Protein AF-0000000069704972 (afdb_homodimer)

Nearest PDB structures (foldseek):
  3vpr-assembly2_C  TM=7.990E-01  e=4.113E-06  Thermus thermophilus HB8
  2gen-assembly1_A-2  TM=7.818E-01  e=4.758E-06  Pseudomonas aeruginosa PAO1
  5ztc-assembly1_B  TM=7.165E-01  e=1.256E-05  Listeria monocytogenes EGD-e
  2g3b-assembly1_A  TM=6.910E-01  e=1.526E-05  Rhodococcus jostii RHA1
  2nx4-assembly2_D  TM=7.252E-01  e=2.808E-04  Rhodococcus jostii RHA1

Organism: NCBI:txid1187080

Foldseek 3Di:
DDPVVVVVVVVVVVLVLLLVLQLVCCVVPNLVRDALCSSCVVSVHHSVVVCVPPVTSLRSLVVLLLVLLVVLVVQLVVLVPPPPLLVSLLSNLVSLLVSCQVRVSSNCSNPPDDVSLVVCCVDDVNDPVSVVVSLVSLLVSQVVVVVVPFPPPDDSVVVSCVSVVQSCVLRVCVSVPVLVPDPDDPSVCVSVVVSVVVSVVRVVD/DDPVVVVVVVVVVVLVLLLVLQLVCCVVPNLVPDALCSSCVVSVHHSVVVCVPPVGSLRSLVVLLLVLLVVLVVQLVVLVPPPPLLVSLLSNLVSLLVSCQVRVSSNCSNPPDDPVLVVLVPPPVSPPVSVVVSLVSLLVSQVVVVVVPFPPPDDSVVVSCVSVVQSCVLRVCVSVPVLVPDPDDPSVCVSVVVSVVVSVVRVVD

InterPro domains:
  IPR001647 DNA-binding HTH domain, TetR-type [PF00440] (18-64)
  IPR001647 DNA-binding HTH domain, TetR-type [PR00455] (18-31)
  IPR001647 DNA-binding HTH domain, TetR-type [PR00455] (39-62)
  IPR001647 DNA-binding HTH domain, TetR-type [PS50977] (12-72)
  IPR009057 Homedomain-like superfamily [SSF46689] (9-79)
  IPR025996 HTH-type transcriptional regulator MT1864/Rv1816-like, C-terminal domain [PF13305] (89-179)
  IPR036271 Tetracyclin repressor-like, C-terminal domain superfamily [SSF48498] (87-179)
  IPR050624 Nucleoid occlusion factor SlmA/HTH-type transcriptional regulator [PTHR43479] (8-176)

Secondary structure (DSSP, 8-state):
--HHHHHHHHHHHHHHHHHHHHHHHHHHH-STT--HHHHHHHTTS-HHHHHTT-SSHHHHHHHHHHHHHHHHHHHHHTTTT-SSHHHHHHHHHHHHHHHHHH-HHHHHHHHT--HHHHHHHHSTT---HHHHHHHHHHHHHHHHHHHTT-STT--HHHHHHHHHHHHHHHHHHHHTTSGGGS--TTGGGHHHHHHHHHHHHHHT-/--HHHHHHHHHHHHHHHHHHHHHHHHHHH-STT--HHHHHHHTTS-HHHHHTT-SSHHHHHHHHHHHHHHHHHHHHHTTTT-SSHHHHHHHHHHHHHHHHHH-HHHHHHHHT--HHHHHHHHSTT---HHHHHHHHHHHHHHHHHHHTT-STT--HHHHHHHHHHHHHHHHHHHHTTSGGGS--TT-TTHHHHHHHHHHHHHHT-

Solvent-accessible surface area (backbone atoms only — not comparable to full-atom values): 21893 Å² total; per-residue (Å²): 131,53,72,66,56,49,51,52,49,51,48,52,48,48,52,48,49,52,52,51,39,40,51,52,40,34,58,74,58,29,65,89,72,48,47,64,59,56,36,19,55,71,70,71,48,58,52,66,64,50,51,76,77,29,89,45,68,61,50,49,49,49,52,50,34,52,50,43,41,52,52,50,43,53,54,45,57,73,44,64,78,47,80,51,40,62,61,25,50,51,50,40,49,51,46,51,52,51,49,39,73,73,31,50,58,49,42,37,57,62,62,58,58,54,75,65,49,56,52,50,54,65,41,85,84,40,56,56,52,61,62,38,51,47,50,48,54,51,30,55,42,47,46,50,26,39,75,71,63,24,55,76,94,56,54,54,68,27,46,35,48,36,55,50,14,27,54,48,13,41,49,49,38,47,71,51,50,51,49,75,55,45,96,55,93,56,52,91,46,34,54,61,49,13,49,50,42,49,52,54,50,58,71,53,72,130,52,72,66,56,50,51,54,49,50,49,52,49,50,52,48,48,52,51,52,38,41,50,51,40,33,58,74,58,30,64,87,72,48,46,64,60,56,37,19,55,71,70,71,48,59,52,67,63,50,51,75,77,30,89,46,69,59,50,50,49,49,51,51,35,50,51,44,42,53,53,50,42,51,50,46,59,72,43,63,78,47,80,53,40,62,62,27,50,53,50,39,49,51,44,50,52,51,50,39,74,74,33,50,56,50,42,38,56,62,62,60,60,55,71,66,49,57,52,41,57,64,40,88,89,30,60,57,52,60,63,39,52,49,51,50,54,50,31,53,43,47,44,49,26,39,74,72,64,25,53,76,96,57,53,56,68,29,45,36,49,36,54,51,14,27,54,46,14,41,50,48,37,46,71,49,50,52,47,74,54,45,96,55,92,54,52,91,47,34,53,61,48,13,49,50,41,49,52,53,52,58,71,55,72

Structure (mmCIF, N/CA/C/O backbone):
data_AF-0000000069704972-model_v1
#
loop_
_entity.id
_entity.type
_entity.pdbx_description
1 polymer 'TetR family transcriptional regulator'
#
loop_
_atom_site.group_PDB
_atom_site.id
_atom_site.type_symbol
_atom_site.label_atom_id
_atom_site.label_alt_id
_atom_site.label_comp_id
_atom_site.label_asym_id
_atom_site.label_entity_id
_atom_site.label_seq_id
_atom_site.pdbx_PDB_ins_code
_atom_site.Cartn_x
_atom_site.Cartn_y
_atom_site.Cartn_z
_atom_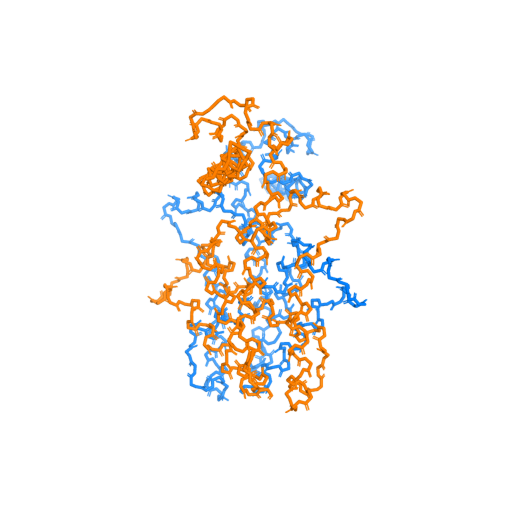site.occupancy
_atom_site.B_iso_or_equiv
_atom_site.auth_seq_id
_atom_site.auth_comp_id
_atom_site.auth_asym_id
_atom_site.auth_atom_id
_atom_site.pdbx_PDB_model_num
ATOM 1 N N . MET A 1 1 ? 41.469 8.867 22.156 1 62.72 1 MET A N 1
ATOM 2 C CA . MET A 1 1 ? 40.531 9.516 21.25 1 62.72 1 MET A CA 1
ATOM 3 C C . MET A 1 1 ? 40.719 11.031 21.266 1 62.72 1 MET A C 1
ATOM 5 O O . MET A 1 1 ? 40.688 11.648 22.328 1 62.72 1 MET A O 1
ATOM 9 N N . GLY A 1 2 ? 41.188 11.492 20.219 1 74.69 2 GLY A N 1
ATOM 10 C CA . GLY A 1 2 ? 41.5 12.914 20.234 1 74.69 2 GLY A CA 1
ATOM 11 C C . GLY A 1 2 ? 40.25 13.789 20.25 1 74.69 2 GLY A C 1
ATOM 12 O O . GLY A 1 2 ? 39.125 13.305 20.078 1 74.69 2 GLY A O 1
ATOM 13 N N . VAL A 1 3 ? 40.375 15.016 20.719 1 81.56 3 VAL A N 1
ATOM 14 C CA . VAL A 1 3 ? 39.312 16.016 20.844 1 81.56 3 VAL A CA 1
ATOM 15 C C . VAL A 1 3 ? 38.5 16.062 19.562 1 81.56 3 VAL A C 1
ATOM 17 O O . VAL A 1 3 ? 37.25 16.125 19.625 1 81.56 3 VAL A O 1
ATOM 20 N N . ALA A 1 4 ? 39.156 15.93 18.453 1 86.44 4 ALA A N 1
ATOM 21 C CA . ALA A 1 4 ? 38.469 15.969 17.156 1 86.44 4 ALA A CA 1
ATOM 22 C C . ALA A 1 4 ? 37.562 14.766 16.969 1 86.44 4 ALA A C 1
ATOM 24 O O . ALA A 1 4 ? 36.406 14.914 16.5 1 86.44 4 ALA A O 1
ATOM 25 N N . GLU A 1 5 ? 38 13.734 17.281 1 84.69 5 GLU A N 1
ATOM 26 C CA . GLU A 1 5 ? 37.25 12.5 17.203 1 84.69 5 GLU A CA 1
ATOM 27 C C . GLU A 1 5 ? 36.031 12.531 18.141 1 84.69 5 GLU A C 1
ATOM 29 O O . GLU A 1 5 ? 34.969 12.055 17.797 1 84.69 5 GLU A O 1
ATOM 34 N N . ARG A 1 6 ? 36.281 13.055 19.266 1 82.75 6 ARG A N 1
ATOM 35 C CA . ARG A 1 6 ? 35.219 13.172 20.234 1 82.75 6 ARG A CA 1
ATOM 36 C C . ARG A 1 6 ? 34.094 14.07 19.719 1 82.75 6 ARG A C 1
ATOM 38 O O . ARG A 1 6 ? 32.906 13.758 19.859 1 82.75 6 ARG A O 1
ATOM 45 N N . LYS A 1 7 ? 34.469 15.211 19.125 1 84.12 7 LYS A N 1
ATOM 46 C CA . LYS A 1 7 ? 33.5 16.156 18.594 1 84.12 7 LYS A CA 1
ATOM 47 C C . LYS A 1 7 ? 32.688 15.516 17.469 1 84.12 7 LYS A C 1
ATOM 49 O O . LYS A 1 7 ? 31.469 15.734 17.359 1 84.12 7 LYS A O 1
ATOM 54 N N . ILE A 1 8 ? 33.344 14.82 16.641 1 82.62 8 ILE A N 1
ATOM 55 C CA . ILE A 1 8 ? 32.688 14.125 15.547 1 82.62 8 ILE A CA 1
ATOM 56 C C . ILE A 1 8 ? 31.719 13.102 16.109 1 82.62 8 ILE A C 1
ATOM 58 O O . ILE A 1 8 ? 30.578 12.984 15.617 1 82.62 8 ILE A O 1
ATOM 62 N N . ARG A 1 9 ? 32.094 12.453 17.094 1 82.25 9 ARG A N 1
ATOM 63 C CA . ARG A 1 9 ? 31.25 11.438 17.734 1 82.25 9 ARG A CA 1
ATOM 64 C C . ARG A 1 9 ? 30.016 12.07 18.375 1 82.25 9 ARG A C 1
ATOM 66 O O . ARG A 1 9 ? 28.922 11.516 18.281 1 82.25 9 ARG A O 1
ATOM 73 N N . GLU A 1 10 ? 30.312 13.164 18.969 1 83.06 10 GLU A N 1
ATOM 74 C CA . GLU A 1 10 ? 29.219 13.875 19.594 1 83.06 10 GLU A CA 1
ATOM 75 C C . GLU A 1 10 ? 28.203 14.375 18.562 1 83.06 10 GLU A C 1
ATOM 77 O O . GLU A 1 10 ? 27 14.328 18.797 1 83.06 10 GLU A O 1
ATOM 82 N N . LYS A 1 11 ? 28.75 14.82 17.5 1 85.75 11 LYS A N 1
ATOM 83 C CA . LYS A 1 11 ? 27.891 15.297 16.422 1 85.75 11 LYS A CA 1
ATOM 84 C C . LYS A 1 11 ? 27.047 14.172 15.859 1 85.75 11 LYS A C 1
ATOM 86 O O . LYS A 1 11 ? 25.844 14.344 15.633 1 85.75 11 LYS A O 1
ATOM 91 N N . GLU A 1 12 ? 27.656 13.094 15.688 1 88.25 12 GLU A N 1
ATOM 92 C CA . GLU A 1 12 ? 26.938 11.938 15.164 1 88.25 12 GLU A CA 1
ATOM 93 C C . GLU A 1 12 ? 25.891 11.43 16.156 1 88.25 12 GLU A C 1
ATOM 95 O O . GLU A 1 12 ? 24.812 10.992 15.766 1 88.25 12 GLU A O 1
ATOM 100 N N . GLN A 1 13 ? 26.25 11.531 17.312 1 90.44 13 GLN A N 1
ATOM 101 C CA . GLN A 1 13 ? 25.328 11.094 18.359 1 90.44 13 GLN A CA 1
ATOM 102 C C . GLN A 1 13 ? 24.094 11.984 18.391 1 90.44 13 GLN A C 1
ATOM 104 O O . GLN A 1 13 ? 22.969 11.484 18.516 1 90.44 13 GLN A O 1
ATOM 109 N N . LEU A 1 14 ? 24.344 13.305 18.281 1 92.81 14 LEU A N 1
ATOM 110 C CA . LEU A 1 14 ? 23.219 14.234 18.312 1 92.81 14 LEU A CA 1
ATOM 111 C C . LEU A 1 14 ? 22.344 14.078 17.078 1 92.81 14 LEU A C 1
ATOM 113 O O . LEU A 1 14 ? 21.109 14.141 17.156 1 92.81 14 LEU A O 1
ATOM 117 N N . ARG A 1 15 ? 22.953 13.93 16 1 94.56 15 ARG A N 1
ATOM 118 C CA . ARG A 1 15 ? 22.203 13.664 14.773 1 94.56 15 ARG A CA 1
ATOM 119 C C . ARG A 1 15 ? 21.312 12.445 14.93 1 94.56 15 ARG A C 1
ATOM 121 O O . ARG A 1 15 ? 20.141 12.469 14.531 1 94.56 15 ARG A O 1
ATOM 128 N N . GLY A 1 16 ? 21.859 11.406 15.5 1 95.25 16 GLY A N 1
ATOM 129 C CA . GLY A 1 16 ? 21.094 10.195 15.758 1 95.25 16 GLY A CA 1
ATOM 130 C C . GLY A 1 16 ? 19.938 10.422 16.719 1 95.25 16 GLY A C 1
ATOM 131 O O . GLY A 1 16 ? 18.859 9.852 16.531 1 95.25 16 GLY A O 1
ATOM 132 N N . LEU A 1 17 ? 20.203 11.203 17.688 1 95.19 17 LEU A N 1
ATOM 133 C CA . LEU A 1 17 ? 19.172 11.539 18.656 1 95.19 17 LEU A CA 1
ATOM 134 C C . LEU A 1 17 ? 18.016 12.258 17.984 1 95.19 17 LEU A C 1
ATOM 136 O O . LEU A 1 17 ? 16.844 11.984 18.281 1 95.19 17 LEU A O 1
ATOM 140 N N . ILE A 1 18 ? 18.359 13.18 17.156 1 96.56 18 ILE A N 1
ATOM 141 C CA . ILE A 1 18 ? 17.344 13.945 16.422 1 96.56 18 ILE A CA 1
ATOM 142 C C . ILE A 1 18 ? 16.516 13.008 15.555 1 96.56 18 ILE A C 1
ATOM 144 O O . ILE A 1 18 ? 15.281 13.039 15.602 1 96.56 18 ILE A O 1
ATOM 148 N N . LEU A 1 19 ? 17.172 12.172 14.852 1 96.12 19 LEU A N 1
ATOM 149 C CA . LEU A 1 19 ? 16.484 11.242 13.961 1 96.12 19 LEU A CA 1
ATOM 150 C C . LEU A 1 19 ? 15.648 10.25 14.758 1 96.12 19 LEU A C 1
ATOM 152 O O . LEU A 1 19 ? 14.539 9.898 14.344 1 96.12 19 LEU A O 1
ATOM 156 N N . GLY A 1 20 ? 16.188 9.773 15.844 1 95.94 20 GLY A N 1
ATOM 157 C CA . GLY A 1 20 ? 15.438 8.891 16.719 1 95.94 20 GLY A CA 1
ATOM 158 C C . GLY A 1 20 ? 14.172 9.531 17.25 1 95.94 20 GLY A C 1
ATOM 159 O O . GLY A 1 20 ? 13.102 8.906 17.25 1 95.94 20 GLY A O 1
ATOM 160 N N . ALA A 1 21 ? 14.273 10.719 17.656 1 96.12 21 ALA A N 1
ATOM 161 C CA . ALA A 1 21 ? 13.125 11.461 18.172 1 96.12 21 ALA A CA 1
ATOM 162 C C . ALA A 1 21 ? 12.094 11.703 17.078 1 96.12 21 ALA A C 1
ATOM 164 O O . ALA A 1 21 ? 10.891 11.57 17.312 1 96.12 21 ALA A O 1
ATOM 165 N N . ALA A 1 22 ? 12.602 12.125 15.938 1 95.25 22 ALA A N 1
ATOM 166 C CA . ALA A 1 22 ? 11.711 12.336 14.797 1 95.25 22 ALA A CA 1
ATOM 167 C C . ALA A 1 22 ? 10.922 11.07 14.477 1 95.25 22 ALA A C 1
ATOM 169 O O . ALA A 1 22 ? 9.703 11.117 14.297 1 95.25 22 ALA A O 1
ATOM 170 N N . ARG A 1 23 ? 11.578 9.961 14.414 1 92.94 23 ARG A N 1
ATOM 171 C CA . ARG A 1 23 ? 10.93 8.688 14.133 1 92.94 23 ARG A CA 1
ATOM 172 C C . ARG A 1 23 ? 9.812 8.406 15.133 1 92.94 23 ARG A C 1
ATOM 174 O O . ARG A 1 23 ? 8.719 7.984 14.75 1 92.94 23 ARG A O 1
ATOM 181 N N . ASN A 1 24 ? 10.141 8.625 16.344 1 91.94 24 ASN A N 1
ATOM 182 C CA . ASN A 1 24 ? 9.164 8.406 17.406 1 91.94 24 ASN A CA 1
ATOM 183 C C . ASN A 1 24 ? 7.949 9.312 17.25 1 91.94 24 ASN A C 1
ATOM 185 O O . ASN A 1 24 ? 6.812 8.859 17.391 1 91.94 24 ASN A O 1
ATOM 189 N N . LEU A 1 25 ? 8.203 10.484 16.984 1 93.19 25 LEU A N 1
ATOM 190 C CA . LEU A 1 25 ? 7.125 11.461 16.875 1 93.19 25 LEU A CA 1
ATOM 191 C C . LEU A 1 25 ? 6.309 11.227 15.602 1 93.19 25 LEU A C 1
ATOM 193 O O . LEU A 1 25 ? 5.09 11.414 15.602 1 93.19 25 LEU A O 1
ATOM 197 N N . PHE A 1 26 ? 7.039 10.844 14.547 1 87.31 26 PHE A N 1
ATOM 198 C CA . PHE A 1 26 ? 6.324 10.477 13.328 1 87.31 26 PHE A CA 1
ATOM 199 C C . PHE A 1 26 ? 5.387 9.305 13.594 1 87.31 26 PHE A C 1
ATOM 201 O O . PHE A 1 26 ? 4.281 9.25 13.047 1 87.31 26 PHE A O 1
ATOM 208 N N . PHE A 1 27 ? 5.844 8.453 14.383 1 82.94 27 PHE A N 1
ATOM 209 C CA . PHE A 1 27 ? 5.047 7.289 14.742 1 82.94 27 PHE A CA 1
ATOM 210 C C . PHE A 1 27 ? 3.826 7.699 15.562 1 82.94 27 PHE A C 1
ATOM 212 O O . PHE A 1 27 ? 2.709 7.27 15.273 1 82.94 27 PHE A O 1
ATOM 219 N N . LYS A 1 28 ? 3.99 8.578 16.438 1 82.62 28 LYS A N 1
ATOM 220 C CA . LYS A 1 28 ? 2.955 8.938 17.406 1 82.62 28 LYS A CA 1
ATOM 221 C C . LYS A 1 28 ? 1.953 9.914 16.797 1 82.62 28 LYS A C 1
ATOM 223 O O . LYS A 1 28 ? 0.745 9.781 17 1 82.62 28 LYS A O 1
ATOM 228 N N . HIS A 1 29 ? 2.488 10.867 16.016 1 82.88 29 HIS A N 1
ATOM 229 C CA . HIS A 1 29 ? 1.632 11.984 15.641 1 82.88 29 HIS A CA 1
ATOM 230 C C . HIS A 1 29 ? 1.493 12.086 14.125 1 82.88 29 HIS A C 1
ATOM 232 O O . HIS A 1 29 ? 0.618 12.789 13.625 1 82.88 29 HIS A O 1
ATOM 238 N N . GLY A 1 30 ? 2.291 11.305 13.453 1 82.94 30 GLY A N 1
ATOM 239 C CA . GLY A 1 30 ? 2.344 11.484 12.016 1 82.94 30 GLY A CA 1
ATOM 240 C C . GLY A 1 30 ? 3.303 12.57 11.586 1 82.94 30 GLY A C 1
ATOM 241 O O . GLY A 1 30 ? 3.604 13.484 12.359 1 82.94 30 GLY A O 1
ATOM 242 N N . PHE A 1 31 ? 3.725 12.586 10.383 1 84.31 31 PHE A N 1
ATOM 243 C CA . PHE A 1 31 ? 4.703 13.508 9.82 1 84.31 31 PHE A CA 1
ATOM 244 C C . PHE A 1 31 ? 4.16 14.938 9.82 1 84.31 31 PHE A C 1
ATOM 246 O O . PHE A 1 31 ? 4.855 15.867 10.227 1 84.31 31 PHE A O 1
ATOM 253 N N . GLU A 1 32 ? 2.975 15.102 9.367 1 78.75 32 GLU A N 1
ATOM 254 C CA . GLU A 1 32 ? 2.398 16.438 9.195 1 78.75 32 GLU A CA 1
ATOM 255 C C . GLU A 1 32 ? 2.23 17.141 10.531 1 78.75 32 GLU A C 1
ATOM 257 O O . GLU A 1 32 ? 2.428 18.359 10.633 1 78.75 32 GLU A O 1
ATOM 262 N N . LYS A 1 33 ? 1.999 16.422 11.547 1 84.88 33 LYS A N 1
ATOM 263 C CA . LYS A 1 33 ? 1.694 17 12.852 1 84.88 33 LYS A CA 1
ATOM 264 C C . LYS A 1 33 ? 2.955 17.156 13.695 1 84.88 33 LYS A C 1
ATOM 266 O O . LYS A 1 33 ? 2.9 17.656 14.82 1 84.88 33 LYS A O 1
ATOM 271 N N . THR A 1 34 ? 4 16.656 13.172 1 92 34 THR A N 1
ATOM 272 C CA . THR A 1 34 ? 5.27 16.781 13.883 1 92 34 THR A CA 1
ATOM 273 C C . THR A 1 34 ? 6.031 18.016 13.414 1 92 34 THR A C 1
ATOM 275 O O . THR A 1 34 ? 6.09 18.297 12.219 1 92 34 THR A O 1
ATOM 278 N N . SER A 1 35 ? 6.535 18.812 14.43 1 94.25 35 SER A N 1
ATOM 279 C CA . SER A 1 35 ? 7.289 20.016 14.109 1 94.25 35 SER A CA 1
ATOM 280 C C . SER A 1 35 ? 8.727 19.922 14.617 1 94.25 35 SER A C 1
ATOM 282 O O . SER A 1 35 ? 9.055 19.031 15.406 1 94.25 35 SER A O 1
ATOM 284 N N . ILE A 1 36 ? 9.523 20.844 14.109 1 95.69 36 ILE A N 1
ATOM 285 C CA . ILE A 1 36 ? 10.891 20.953 14.602 1 95.69 36 ILE A CA 1
ATOM 286 C C . ILE A 1 36 ? 10.875 21.219 16.109 1 95.69 36 ILE A C 1
ATOM 288 O O . ILE A 1 36 ? 11.703 20.672 16.844 1 95.69 36 ILE A O 1
ATOM 292 N N . ARG A 1 37 ? 9.953 22 16.547 1 96.44 37 ARG A N 1
ATOM 293 C CA . ARG A 1 37 ? 9.828 22.297 17.969 1 96.44 37 ARG A CA 1
ATOM 294 C C . ARG A 1 37 ? 9.516 21.031 18.781 1 96.44 37 ARG A C 1
ATOM 296 O O . ARG A 1 37 ? 10.086 20.828 19.844 1 96.44 37 ARG A O 1
ATOM 303 N N . ASN A 1 38 ? 8.609 20.203 18.281 1 96.69 38 ASN A N 1
ATOM 304 C CA . ASN A 1 38 ? 8.289 18.938 18.938 1 96.69 38 ASN A CA 1
ATOM 305 C C . ASN A 1 38 ? 9.531 18.047 19.109 1 96.69 38 ASN A C 1
ATOM 307 O O . ASN A 1 38 ? 9.742 17.469 20.172 1 96.69 38 ASN A O 1
ATOM 311 N N . ILE A 1 39 ? 10.273 17.984 18.031 1 97.31 39 ILE A N 1
ATOM 312 C CA . ILE A 1 39 ? 11.469 17.141 18.016 1 97.31 39 ILE A CA 1
ATOM 313 C C . ILE A 1 39 ? 12.492 17.672 19.016 1 97.31 39 ILE A C 1
ATOM 315 O O . ILE A 1 39 ? 13.062 16.906 19.797 1 97.31 39 ILE A O 1
ATOM 319 N N . ALA A 1 40 ? 12.68 18.938 19 1 9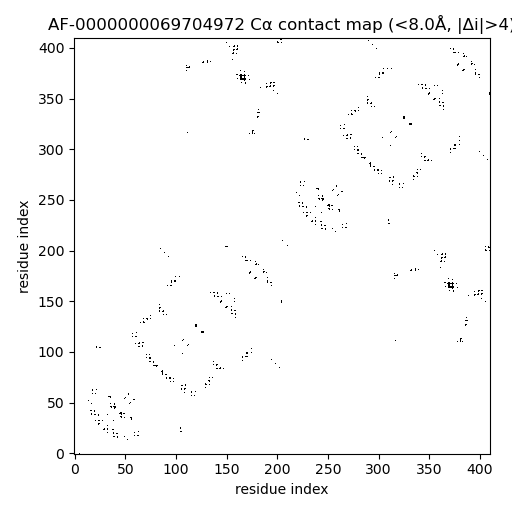7.25 40 ALA A N 1
ATOM 320 C CA . ALA A 1 40 ? 13.609 19.578 19.922 1 97.25 40 ALA A CA 1
ATOM 321 C C . ALA A 1 40 ? 13.211 19.312 21.375 1 97.25 40 ALA A C 1
ATOM 323 O O . ALA A 1 40 ? 14.055 18.969 22.203 1 97.25 40 ALA A O 1
ATOM 324 N N . GLU A 1 41 ? 11.977 19.438 21.625 1 97.06 41 GLU A N 1
ATOM 325 C CA . GLU A 1 41 ? 11.453 19.203 22.969 1 97.06 41 GLU A CA 1
ATOM 326 C C . GLU A 1 41 ? 11.703 17.766 23.422 1 97.06 41 GLU A C 1
ATOM 328 O O . GLU A 1 41 ? 12.062 17.516 24.562 1 97.06 41 GLU A O 1
ATOM 333 N N . GLN A 1 42 ? 11.539 16.891 22.562 1 95.75 42 GLN A N 1
ATOM 334 C CA . GLN A 1 42 ? 11.688 15.484 22.891 1 95.75 42 GLN A CA 1
ATOM 335 C C . GLN A 1 42 ? 13.125 15.156 23.281 1 95.75 42 GLN A C 1
ATOM 337 O O . GLN A 1 42 ? 13.367 14.289 24.125 1 95.75 42 GLN A O 1
ATOM 342 N N . ILE A 1 43 ? 14.055 15.781 22.656 1 96.25 43 ILE A N 1
ATOM 343 C CA . ILE A 1 43 ? 15.453 15.477 22.938 1 96.25 43 ILE A CA 1
ATOM 344 C C . ILE A 1 43 ? 16 16.484 23.953 1 96.25 43 ILE A C 1
ATOM 346 O O . ILE A 1 43 ? 17.203 16.484 24.234 1 96.25 43 ILE A O 1
ATOM 350 N N . GLU A 1 44 ? 15.148 17.391 24.406 1 96.69 44 GLU A N 1
ATOM 351 C CA . GLU A 1 44 ? 15.469 18.359 25.453 1 96.69 44 GLU A CA 1
ATOM 352 C C . GLU A 1 44 ? 16.562 19.312 24.984 1 96.69 44 GLU A C 1
ATOM 354 O O . GLU A 1 44 ? 17.516 19.562 25.719 1 96.69 44 GLU A O 1
ATOM 359 N N . TYR A 1 45 ? 16.469 19.766 23.828 1 95.31 45 TYR A N 1
ATOM 360 C CA . TYR A 1 45 ? 17.328 20.797 23.25 1 95.31 45 TYR A CA 1
ATOM 361 C C . TYR A 1 45 ? 16.484 21.938 22.688 1 95.31 45 TYR A C 1
ATOM 363 O O . TYR A 1 45 ? 15.258 21.828 22.594 1 95.31 45 TYR A O 1
ATOM 371 N N . SER A 1 46 ? 17.172 23.062 22.344 1 93.94 46 SER A N 1
ATOM 372 C CA . SER A 1 46 ? 16.5 24.156 21.656 1 93.94 46 SER A CA 1
ATOM 373 C C . SER A 1 46 ? 16.281 23.812 20.188 1 93.94 46 SER A C 1
ATOM 375 O O . SER A 1 46 ? 17.016 23.016 19.594 1 93.94 46 SER A O 1
ATOM 377 N N . PRO A 1 47 ? 15.227 24.453 19.547 1 94.62 47 PRO A N 1
ATOM 378 C CA . PRO A 1 47 ? 15.016 24.219 18.109 1 94.62 47 PRO A CA 1
ATOM 379 C C . PRO A 1 47 ? 16.234 24.594 17.266 1 94.62 47 PRO A C 1
ATOM 381 O O . PRO A 1 47 ? 16.484 23.984 16.234 1 94.62 47 PRO A O 1
ATOM 384 N N . GLY A 1 48 ? 16.953 25.531 17.734 1 94.31 48 GLY A N 1
ATOM 385 C CA . GLY A 1 48 ? 18.125 26 17.016 1 94.31 48 GLY A CA 1
ATOM 386 C C . GLY A 1 48 ? 19.156 24.922 16.766 1 94.31 48 GLY A C 1
ATOM 387 O O . GLY A 1 48 ? 19.781 24.891 15.703 1 94.31 48 GLY A O 1
ATOM 388 N N . ILE A 1 49 ? 19.328 24.062 17.672 1 93.94 49 ILE A N 1
ATOM 389 C CA . ILE A 1 49 ? 20.312 23 17.562 1 93.94 49 ILE A CA 1
ATOM 390 C C . ILE A 1 49 ? 19.938 22.062 16.406 1 93.94 49 ILE A C 1
ATOM 392 O O . ILE A 1 49 ? 20.812 21.516 15.734 1 93.94 49 ILE A O 1
ATOM 396 N N . ILE A 1 50 ? 18.625 21.844 16.141 1 95.69 50 ILE A N 1
ATOM 397 C CA . ILE A 1 50 ? 18.172 20.969 15.078 1 95.69 50 ILE A CA 1
ATOM 398 C C . ILE A 1 50 ? 18.578 21.547 13.727 1 95.69 50 ILE A C 1
ATOM 400 O O . ILE A 1 50 ? 18.984 20.812 12.82 1 95.69 50 ILE A O 1
ATOM 404 N N . TYR A 1 51 ? 18.594 22.828 13.656 1 94.62 51 TYR A N 1
ATOM 405 C CA . TYR A 1 51 ? 18.859 23.516 12.398 1 94.62 51 TYR A CA 1
ATOM 406 C C . TYR A 1 51 ? 20.344 23.453 12.055 1 94.62 51 TYR A C 1
ATOM 408 O O . TYR A 1 51 ? 20.734 23.719 10.914 1 94.62 51 TYR A O 1
ATOM 416 N N . HIS A 1 52 ? 21.109 23.172 13.023 1 93.44 52 HIS A N 1
ATOM 417 C CA . HIS A 1 52 ? 22.531 22.953 12.766 1 93.44 52 HIS A CA 1
ATOM 418 C C . HIS A 1 52 ? 22.75 21.672 11.977 1 93.44 52 HIS A C 1
ATOM 420 O O . HIS A 1 52 ? 23.766 21.516 11.289 1 93.44 52 HIS A O 1
ATOM 426 N N . TYR A 1 53 ? 21.781 20.844 12.062 1 94.5 53 TYR A N 1
ATOM 427 C CA . TYR A 1 53 ? 21.938 19.531 11.453 1 94.5 53 TYR A CA 1
ATOM 428 C C . TYR A 1 53 ? 21 19.375 10.25 1 94.5 53 TYR A C 1
ATOM 430 O O . TYR A 1 53 ? 21.344 18.703 9.273 1 94.5 53 TYR A O 1
ATOM 438 N N . PHE A 1 54 ? 19.828 19.906 10.344 1 94.62 54 PHE A N 1
ATOM 439 C CA . PHE A 1 54 ? 18.812 19.781 9.312 1 94.62 54 PHE A CA 1
ATOM 440 C C . PHE A 1 54 ? 18.156 21.125 9.023 1 94.62 54 PHE A C 1
ATOM 442 O O . PHE A 1 54 ? 17.719 21.828 9.938 1 94.62 54 PHE A O 1
ATOM 449 N N . LYS A 1 55 ? 17.984 21.391 7.766 1 91.88 55 LYS A N 1
ATOM 450 C CA . LYS A 1 55 ? 17.453 22.688 7.348 1 91.88 55 LYS A CA 1
ATOM 451 C C . LYS A 1 55 ? 15.969 22.797 7.711 1 91.88 55 LYS A C 1
ATOM 453 O O . LYS A 1 55 ? 15.492 23.891 8.016 1 91.88 55 LYS A O 1
ATOM 458 N N . ASP A 1 56 ? 15.289 21.703 7.598 1 90.38 56 ASP A N 1
ATOM 459 C CA . ASP A 1 56 ? 13.859 21.656 7.875 1 90.38 56 ASP A CA 1
ATOM 460 C C . ASP A 1 56 ? 13.391 20.234 8.125 1 90.38 56 ASP A C 1
ATOM 462 O O . ASP A 1 56 ? 14.203 19.297 8.164 1 90.38 56 ASP A O 1
ATOM 466 N N . LYS A 1 57 ? 12.18 20.078 8.336 1 89.88 57 LYS A N 1
ATOM 467 C CA . LYS A 1 57 ? 11.57 18.781 8.609 1 89.88 57 LYS A CA 1
ATOM 468 C C . LYS A 1 57 ? 11.719 17.844 7.426 1 89.88 57 LYS A C 1
ATOM 470 O O . LYS A 1 57 ? 11.898 16.625 7.605 1 89.88 57 LYS A O 1
ATOM 475 N N . ASN A 1 58 ? 11.703 18.359 6.238 1 88.56 58 ASN A N 1
ATOM 476 C CA . ASN A 1 58 ? 11.836 17.531 5.043 1 88.56 58 ASN A CA 1
ATOM 477 C C . ASN A 1 58 ? 13.211 16.891 4.957 1 88.56 58 ASN A C 1
ATOM 479 O O . ASN A 1 58 ? 13.352 15.773 4.453 1 88.56 58 ASN A O 1
ATOM 483 N N . GLU A 1 59 ? 14.148 17.578 5.359 1 90.31 59 GLU A N 1
ATOM 484 C CA . GLU A 1 59 ? 15.492 17 5.371 1 90.31 59 GLU A CA 1
ATOM 485 C C . GLU A 1 59 ? 15.586 15.844 6.371 1 90.31 59 GLU A C 1
ATOM 487 O O . GLU A 1 59 ? 16.312 14.875 6.141 1 90.31 59 GLU A O 1
ATOM 492 N N . ILE A 1 60 ? 14.945 16.016 7.5 1 91.88 60 ILE A N 1
ATOM 493 C CA . ILE A 1 60 ? 14.891 14.938 8.477 1 91.88 60 ILE A CA 1
ATOM 494 C C . ILE A 1 60 ? 14.195 13.727 7.867 1 91.88 60 ILE A C 1
ATOM 496 O O . ILE A 1 60 ? 14.68 12.594 8 1 91.88 60 ILE A O 1
ATOM 500 N N . PHE A 1 61 ? 13.094 13.969 7.156 1 89.75 61 PHE A N 1
ATOM 501 C CA . PHE A 1 61 ? 12.383 12.914 6.441 1 89.75 61 PHE A CA 1
ATOM 502 C C . PHE A 1 61 ? 13.312 12.203 5.465 1 89.75 61 PHE A C 1
ATOM 504 O O . PHE A 1 61 ? 13.359 10.969 5.434 1 89.75 61 PHE A O 1
ATOM 511 N N . HIS A 1 62 ? 13.969 12.977 4.758 1 89 62 HIS A N 1
ATOM 512 C CA . HIS A 1 62 ? 14.859 12.422 3.746 1 89 62 HIS A CA 1
ATOM 513 C C . HIS A 1 62 ? 15.945 11.562 4.379 1 89 62 HIS A C 1
ATOM 515 O O . HIS A 1 62 ? 16.312 10.516 3.832 1 89 62 HIS A O 1
ATOM 521 N N . ALA A 1 63 ? 16.469 12.031 5.43 1 91.19 63 ALA A N 1
ATOM 522 C CA . ALA A 1 63 ? 17.516 11.281 6.121 1 91.19 63 ALA A CA 1
ATOM 523 C C . ALA A 1 63 ? 16.984 9.938 6.609 1 91.19 63 ALA A C 1
ATOM 525 O O . ALA A 1 63 ? 17.641 8.906 6.445 1 91.19 63 ALA A O 1
ATOM 526 N N . LEU A 1 64 ? 15.82 9.945 7.23 1 93.19 64 LEU A N 1
ATOM 527 C CA . LEU A 1 64 ? 15.195 8.719 7.707 1 93.19 64 LEU A CA 1
ATOM 528 C C . LEU A 1 64 ? 14.859 7.789 6.547 1 93.19 64 LEU A C 1
ATOM 530 O O . LEU A 1 64 ? 15.039 6.57 6.645 1 93.19 64 LEU A O 1
ATOM 534 N N . HIS A 1 65 ? 14.367 8.344 5.504 1 91.75 65 HIS A N 1
ATOM 535 C CA . HIS A 1 65 ? 14.078 7.617 4.273 1 91.75 65 HIS A CA 1
ATOM 536 C C . HIS A 1 65 ? 15.32 6.914 3.74 1 91.75 65 HIS A C 1
ATOM 538 O O . HIS A 1 65 ? 15.273 5.727 3.418 1 91.75 65 HIS A O 1
ATOM 544 N N . GLN A 1 66 ? 16.391 7.617 3.637 1 91.31 66 GLN A N 1
ATOM 545 C CA . GLN A 1 66 ? 17.641 7.059 3.156 1 91.31 66 GLN A CA 1
ATOM 546 C C . GLN A 1 66 ? 18.141 5.945 4.074 1 91.31 66 GLN A C 1
ATOM 548 O O . GLN A 1 66 ? 18.625 4.914 3.605 1 91.31 66 GLN A O 1
ATOM 553 N N . GLU A 1 67 ? 18.062 6.191 5.324 1 92.75 67 GLU A N 1
ATOM 554 C CA . GLU A 1 67 ? 18.453 5.168 6.289 1 92.75 67 GLU A CA 1
ATOM 555 C C . GLU A 1 67 ? 17.625 3.9 6.113 1 92.75 67 GLU A C 1
ATOM 557 O O . GLU A 1 67 ? 18.156 2.789 6.211 1 92.75 67 GLU A O 1
ATOM 562 N N . GLY A 1 68 ? 16.344 4.051 5.922 1 95.44 68 GLY A N 1
ATOM 563 C CA . GLY A 1 68 ? 15.477 2.916 5.672 1 95.44 68 GLY A CA 1
ATOM 564 C C . GLY A 1 68 ? 15.914 2.078 4.484 1 95.44 68 GLY A C 1
ATOM 565 O O . GLY A 1 68 ? 16.047 0.857 4.598 1 95.44 68 GLY A O 1
ATOM 566 N N . PHE A 1 69 ? 16.234 2.715 3.412 1 95.69 69 PHE A N 1
ATOM 567 C CA . PHE A 1 69 ? 16.625 1.99 2.207 1 95.69 69 PHE A CA 1
ATOM 568 C C . PHE A 1 69 ? 18 1.361 2.373 1 95.69 69 PHE A C 1
ATOM 570 O O . PHE A 1 69 ? 18.266 0.281 1.84 1 95.69 69 PHE A O 1
ATOM 577 N N . GLN A 1 70 ? 18.875 2.102 3.059 1 96.19 70 GLN A N 1
ATOM 578 C CA . GLN A 1 70 ? 20.188 1.514 3.324 1 96.19 70 GLN A CA 1
ATOM 579 C C . GLN A 1 70 ? 20.047 0.234 4.145 1 96.19 70 GLN A C 1
ATOM 581 O O . GLN A 1 70 ? 20.734 -0.76 3.865 1 96.19 70 GLN A O 1
ATOM 586 N N . ASN A 1 71 ? 19.266 0.282 5.156 1 97.44 71 ASN A N 1
ATOM 587 C CA . ASN A 1 71 ? 19.016 -0.902 5.973 1 97.44 71 ASN A CA 1
ATOM 588 C C . ASN A 1 71 ? 18.391 -2.029 5.152 1 97.44 71 ASN A C 1
ATOM 590 O O . ASN A 1 71 ? 18.797 -3.188 5.273 1 97.44 71 ASN A O 1
ATOM 594 N N . LEU A 1 72 ? 17.438 -1.75 4.332 1 98.19 72 LEU A N 1
ATOM 595 C CA . LEU A 1 72 ? 16.797 -2.748 3.479 1 98.19 72 LEU A CA 1
ATOM 596 C C . LEU A 1 72 ? 17.812 -3.354 2.51 1 98.19 72 LEU A C 1
ATOM 598 O O . LEU A 1 72 ? 17.844 -4.574 2.328 1 98.19 72 LEU A O 1
ATOM 602 N N . LYS A 1 73 ? 18.609 -2.482 1.93 1 97.88 73 LYS A N 1
ATOM 603 C CA . LYS A 1 73 ? 19.656 -2.953 1.026 1 97.88 73 LYS A CA 1
ATOM 604 C C . LYS A 1 73 ? 20.578 -3.951 1.724 1 97.88 73 LYS A C 1
ATOM 606 O O . LYS A 1 73 ? 20.906 -4.992 1.157 1 97.88 73 LYS A O 1
ATOM 611 N N . HIS A 1 74 ? 20.938 -3.629 2.926 1 97.94 74 HIS A N 1
ATOM 612 C CA . HIS A 1 74 ? 21.812 -4.516 3.693 1 97.94 74 HIS A CA 1
ATOM 613 C C . HIS A 1 74 ? 21.141 -5.867 3.932 1 97.94 74 HIS A C 1
ATOM 615 O O . HIS A 1 74 ? 21.797 -6.906 3.879 1 97.94 74 HIS A O 1
ATOM 621 N N . LYS A 1 75 ? 19.875 -5.859 4.238 1 98.19 75 LYS A N 1
ATOM 622 C CA . LYS A 1 75 ? 19.125 -7.102 4.43 1 98.19 75 LYS A CA 1
ATOM 623 C C . LYS A 1 75 ? 19.125 -7.938 3.152 1 98.19 75 LYS A C 1
ATOM 625 O O . LYS A 1 75 ? 19.25 -9.164 3.203 1 98.19 75 LYS A O 1
ATOM 630 N N . MET A 1 76 ? 18.953 -7.293 2.008 1 98.06 76 MET A N 1
ATOM 631 C CA . MET A 1 76 ? 18.984 -7.996 0.73 1 98.06 76 MET A CA 1
ATOM 632 C C . MET A 1 76 ? 20.359 -8.586 0.454 1 98.06 76 MET A C 1
ATOM 634 O O . MET A 1 76 ? 20.469 -9.727 0.005 1 98.06 76 MET A O 1
ATOM 638 N N . GLU A 1 77 ? 21.359 -7.816 0.725 1 98.06 77 GLU A N 1
ATOM 639 C CA . GLU A 1 77 ? 22.734 -8.227 0.466 1 98.06 77 GLU A CA 1
ATOM 640 C C . GLU A 1 77 ? 23.109 -9.438 1.314 1 98.06 77 GLU A C 1
ATOM 642 O O . GLU A 1 77 ? 23.922 -10.266 0.895 1 98.06 77 GLU A O 1
ATOM 647 N N . SER A 1 78 ? 22.516 -9.578 2.445 1 98.31 78 SER A N 1
ATOM 648 C CA . SER A 1 78 ? 22.891 -10.602 3.412 1 98.31 78 SER A CA 1
ATOM 649 C C . SER A 1 78 ? 22.531 -11.992 2.9 1 98.31 78 SER A C 1
ATOM 651 O O . SER A 1 78 ? 23.016 -13 3.432 1 98.31 78 SER A O 1
ATOM 653 N N . VAL A 1 79 ? 21.703 -12.148 1.896 1 98.56 79 VAL A N 1
ATOM 654 C CA . VAL A 1 79 ? 21.281 -13.461 1.437 1 98.56 79 VAL A CA 1
ATOM 655 C C . VAL A 1 79 ? 21.781 -13.695 0.012 1 98.56 79 VAL A C 1
ATOM 657 O O . VAL A 1 79 ? 21.375 -14.664 -0.642 1 98.56 79 VAL A O 1
ATOM 660 N N . MET A 1 80 ? 22.625 -12.836 -0.503 1 97.38 80 MET A N 1
ATOM 661 C CA . MET A 1 80 ? 23.078 -12.883 -1.894 1 97.38 80 MET A CA 1
ATOM 662 C C . MET A 1 80 ? 23.953 -14.102 -2.145 1 97.38 80 MET A C 1
ATOM 664 O O . MET A 1 80 ? 24.156 -14.5 -3.293 1 97.38 80 MET A O 1
ATOM 668 N N . ASN A 1 81 ? 24.453 -14.664 -1.12 1 97.5 81 ASN A N 1
ATOM 669 C CA . ASN A 1 81 ? 25.375 -15.789 -1.263 1 97.5 81 ASN A CA 1
ATOM 670 C C . ASN A 1 81 ? 24.625 -17.109 -1.45 1 97.5 81 ASN A C 1
ATOM 672 O O . ASN A 1 81 ? 25.234 -18.125 -1.77 1 97.5 81 ASN A O 1
ATOM 676 N N . ILE A 1 82 ? 23.359 -17.172 -1.254 1 98.5 82 ILE A N 1
ATOM 677 C CA . ILE A 1 82 ? 22.562 -18.375 -1.509 1 98.5 82 ILE A CA 1
ATOM 678 C C . ILE A 1 82 ? 22.625 -18.734 -2.992 1 98.5 82 ILE A C 1
ATOM 680 O O . ILE A 1 82 ? 22.281 -17.906 -3.85 1 98.5 82 ILE A O 1
ATOM 684 N N . ALA A 1 83 ? 22.984 -19.875 -3.33 1 98.19 83 ALA A N 1
ATOM 685 C CA . ALA A 1 83 ? 23.281 -20.266 -4.703 1 98.19 83 ALA A CA 1
ATOM 686 C C . ALA A 1 83 ? 22 -20.469 -5.512 1 98.19 83 ALA A C 1
ATOM 688 O O . ALA A 1 83 ? 21.922 -20.047 -6.668 1 98.19 83 ALA A O 1
ATOM 689 N N . ASP A 1 84 ? 21.016 -21.156 -4.895 1 98.31 84 ASP A N 1
ATOM 690 C CA . ASP A 1 84 ? 19.75 -21.406 -5.578 1 98.31 84 ASP A CA 1
ATOM 691 C C . ASP A 1 84 ? 18.969 -20.109 -5.746 1 98.31 84 ASP A C 1
ATOM 693 O O . ASP A 1 84 ? 18.547 -19.484 -4.762 1 98.31 84 ASP A O 1
ATOM 697 N N . PRO A 1 85 ? 18.734 -19.672 -6.969 1 98.31 85 PRO A N 1
ATOM 698 C CA . PRO A 1 85 ? 18.109 -18.359 -7.172 1 98.31 85 PRO A CA 1
ATOM 699 C C . PRO A 1 85 ? 16.703 -18.281 -6.574 1 98.31 85 PRO A C 1
ATOM 701 O O . PRO A 1 85 ? 16.297 -17.219 -6.094 1 98.31 85 PRO A O 1
ATOM 704 N N . MET A 1 86 ? 15.969 -19.359 -6.637 1 98.62 86 MET A N 1
ATOM 705 C CA . MET A 1 86 ? 14.633 -19.344 -6.047 1 98.62 86 MET A CA 1
ATOM 706 C C . MET A 1 86 ? 14.711 -19.312 -4.523 1 98.62 86 MET A C 1
ATOM 708 O O . MET A 1 86 ? 13.938 -18.609 -3.875 1 98.62 86 MET A O 1
ATOM 712 N N . GLY A 1 87 ? 15.578 -20.125 -3.963 1 98.62 87 GLY A N 1
ATOM 713 C CA . GLY A 1 87 ? 15.828 -20.031 -2.533 1 98.62 87 GLY A CA 1
ATOM 714 C C . GLY A 1 87 ? 16.25 -18.641 -2.088 1 98.62 87 GLY A C 1
ATOM 715 O O . GLY A 1 87 ? 15.789 -18.141 -1.057 1 98.62 87 GLY A O 1
ATOM 716 N N . ARG A 1 88 ? 17.156 -18 -2.891 1 98.75 88 ARG A N 1
ATOM 717 C CA . ARG A 1 88 ? 17.594 -16.641 -2.629 1 98.75 88 ARG A CA 1
ATOM 718 C C . ARG A 1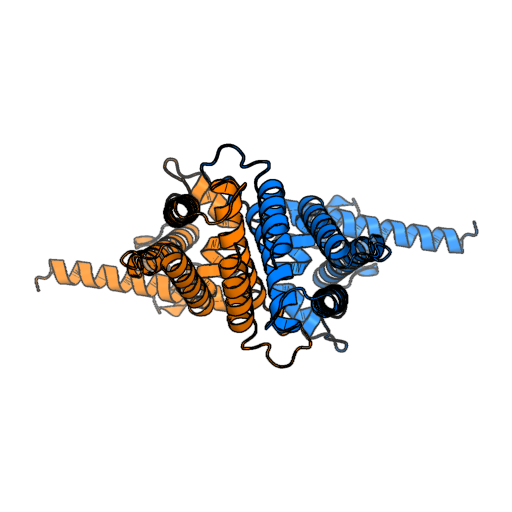 88 ? 16.438 -15.656 -2.701 1 98.75 88 ARG A C 1
ATOM 720 O O . ARG A 1 88 ? 16.312 -14.773 -1.855 1 98.75 88 ARG A O 1
ATOM 727 N N . LEU A 1 89 ? 15.57 -15.82 -3.682 1 98.81 89 LEU A N 1
ATOM 728 C CA . LEU A 1 89 ? 14.398 -14.977 -3.854 1 98.81 89 LEU A CA 1
ATOM 729 C C . LEU A 1 89 ? 13.5 -15.039 -2.621 1 98.81 89 LEU A C 1
ATOM 731 O O . LEU A 1 89 ? 13.062 -14 -2.113 1 98.81 89 LEU A O 1
ATOM 735 N N . LYS A 1 90 ? 13.227 -16.234 -2.152 1 98.81 90 LYS A N 1
ATOM 736 C CA . LYS A 1 90 ? 12.375 -16.422 -0.984 1 98.81 90 LYS A CA 1
ATOM 737 C C . LYS A 1 90 ? 13.023 -15.836 0.271 1 98.81 90 LYS A C 1
ATOM 739 O O . LYS A 1 90 ? 12.344 -15.258 1.119 1 98.81 90 LYS A O 1
ATOM 744 N N . ALA A 1 91 ? 14.32 -15.969 0.395 1 98.81 91 ALA A N 1
ATOM 745 C CA . ALA A 1 91 ? 15.039 -15.375 1.521 1 98.81 91 ALA A CA 1
ATOM 746 C C . ALA A 1 91 ? 14.984 -13.852 1.475 1 98.81 91 ALA A C 1
ATOM 748 O O . ALA A 1 91 ? 14.812 -13.203 2.508 1 98.81 91 ALA A O 1
ATOM 749 N N . MET A 1 92 ? 15.188 -13.25 0.286 1 98.81 92 MET A N 1
ATOM 750 C CA . MET A 1 92 ? 15.008 -11.812 0.1 1 98.81 92 MET A CA 1
ATOM 751 C C . MET A 1 92 ? 13.625 -11.375 0.552 1 98.81 92 MET A C 1
ATOM 753 O O . MET A 1 92 ? 13.477 -10.359 1.235 1 98.81 92 MET A O 1
ATOM 757 N N . GLY A 1 93 ? 12.633 -12.133 0.119 1 98.88 93 GLY A N 1
ATOM 758 C CA . GLY A 1 93 ? 11.266 -11.828 0.503 1 98.88 93 GLY A CA 1
ATOM 759 C C . GLY A 1 93 ? 11.047 -11.852 2.004 1 98.88 93 GLY A C 1
ATOM 760 O O . GLY A 1 93 ? 10.391 -10.969 2.559 1 98.88 93 GLY A O 1
ATOM 761 N N . LYS A 1 94 ? 11.555 -12.883 2.652 1 98.81 94 LYS A N 1
ATOM 762 C CA . LYS A 1 94 ? 11.438 -12.992 4.105 1 98.81 94 LYS A CA 1
ATOM 763 C C . LYS A 1 94 ? 12.062 -11.789 4.797 1 98.81 94 LYS A C 1
ATOM 765 O O . LYS A 1 94 ? 11.461 -11.203 5.707 1 98.81 94 LYS A O 1
ATOM 770 N N . ASN A 1 95 ? 13.25 -11.438 4.383 1 98.75 95 ASN A N 1
ATOM 771 C CA . ASN A 1 95 ? 13.938 -10.281 4.945 1 98.75 95 ASN A CA 1
ATOM 772 C C . ASN A 1 95 ? 13.141 -9 4.734 1 98.75 95 ASN A C 1
ATOM 774 O O . ASN A 1 95 ? 13.094 -8.141 5.617 1 98.75 95 ASN A O 1
ATOM 778 N N . TYR A 1 96 ? 12.555 -8.859 3.574 1 98.75 96 TYR A N 1
ATOM 779 C CA . TYR A 1 96 ? 11.742 -7.688 3.258 1 98.75 96 TYR A CA 1
ATOM 780 C C . TYR A 1 96 ? 10.555 -7.574 4.211 1 98.75 96 TYR A C 1
ATOM 782 O O . TYR A 1 96 ? 10.32 -6.516 4.797 1 98.75 96 TYR A O 1
ATOM 790 N N . VAL A 1 97 ? 9.82 -8.688 4.355 1 98.69 97 VAL A N 1
ATOM 791 C CA . VAL A 1 97 ? 8.641 -8.711 5.211 1 98.69 97 VAL A CA 1
ATOM 792 C C . VAL A 1 97 ? 9.039 -8.398 6.652 1 98.69 97 VAL A C 1
ATOM 794 O O . VAL A 1 97 ? 8.414 -7.566 7.309 1 98.69 97 VAL A O 1
ATOM 797 N N . LEU A 1 98 ? 10.062 -8.984 7.121 1 98.44 98 LEU A N 1
ATOM 798 C CA . LEU A 1 98 ? 10.516 -8.766 8.484 1 98.44 98 LEU A CA 1
ATOM 799 C C . LEU A 1 98 ? 10.961 -7.32 8.688 1 98.44 98 LEU A C 1
ATOM 801 O O . LEU A 1 98 ? 10.641 -6.703 9.711 1 98.44 98 LEU A O 1
ATOM 805 N N . PHE A 1 99 ? 11.719 -6.801 7.77 1 98.38 99 PHE A N 1
ATOM 806 C CA . PHE A 1 99 ? 12.141 -5.406 7.828 1 98.38 99 PHE A CA 1
ATOM 807 C C . PHE A 1 99 ? 10.945 -4.48 8 1 98.38 99 PHE A C 1
ATOM 809 O O . PHE A 1 99 ? 10.953 -3.604 8.867 1 98.38 99 PHE A O 1
ATOM 816 N N . ALA A 1 100 ? 9.969 -4.656 7.098 1 98.12 100 ALA A N 1
ATOM 817 C CA . ALA A 1 100 ? 8.789 -3.793 7.105 1 98.12 100 ALA A CA 1
ATOM 818 C C . ALA A 1 100 ? 8.055 -3.881 8.438 1 98.12 100 ALA A C 1
ATOM 820 O O . ALA A 1 100 ? 7.703 -2.857 9.031 1 98.12 100 ALA A O 1
ATOM 821 N N . LEU A 1 101 ? 7.812 -5.098 8.945 1 96.81 101 LEU A N 1
ATOM 822 C CA . LEU A 1 101 ? 7.051 -5.316 10.164 1 96.81 101 LEU A CA 1
ATOM 823 C C . LEU A 1 101 ? 7.805 -4.781 11.383 1 96.81 101 LEU A C 1
ATOM 825 O O . LEU A 1 101 ? 7.191 -4.309 12.336 1 96.81 101 LEU A O 1
ATOM 829 N N . GLU A 1 102 ? 9.102 -4.781 11.312 1 96.62 102 GLU A N 1
ATOM 830 C CA . GLU A 1 102 ? 9.93 -4.316 12.422 1 96.62 102 GLU A CA 1
ATOM 831 C C . GLU A 1 102 ? 10.102 -2.801 12.391 1 96.62 102 GLU A C 1
ATOM 833 O O . GLU A 1 102 ? 10.516 -2.193 13.383 1 96.62 102 GLU A O 1
ATOM 838 N N . ASN A 1 103 ? 9.891 -2.215 11.273 1 95.19 103 ASN A N 1
ATOM 839 C CA . ASN A 1 103 ? 10.109 -0.786 11.086 1 95.19 103 ASN A CA 1
ATOM 840 C C . ASN A 1 103 ? 8.914 -0.117 10.414 1 95.19 103 ASN A C 1
ATOM 842 O O . ASN A 1 103 ? 9.062 0.548 9.391 1 95.19 103 ASN A O 1
ATOM 846 N N . PRO A 1 104 ? 7.766 -0.207 11.023 1 93.75 104 PRO A N 1
ATOM 847 C CA . PRO A 1 104 ? 6.559 0.271 10.344 1 93.75 104 PRO A CA 1
ATOM 848 C C . PRO A 1 104 ? 6.605 1.769 10.047 1 93.75 104 PRO A C 1
ATOM 850 O O . PRO A 1 104 ? 6.105 2.211 9.008 1 93.75 104 PRO A O 1
ATOM 853 N N . VAL A 1 105 ? 7.152 2.592 10.867 1 90.69 105 VAL A N 1
ATOM 854 C CA . VAL A 1 105 ? 7.207 4.035 10.664 1 90.69 105 VAL A CA 1
ATOM 855 C C . VAL A 1 105 ? 8.125 4.355 9.492 1 90.69 105 VAL A C 1
ATOM 857 O O . VAL A 1 105 ? 7.758 5.129 8.602 1 90.69 105 VAL A O 1
ATOM 860 N N . ILE A 1 106 ? 9.289 3.771 9.516 1 93.25 106 ILE A N 1
ATOM 861 C CA . ILE A 1 106 ? 10.258 3.988 8.445 1 93.25 106 ILE A CA 1
ATOM 862 C C . ILE A 1 106 ? 9.68 3.498 7.121 1 93.25 106 ILE A C 1
ATOM 864 O O . ILE A 1 106 ? 9.828 4.16 6.094 1 93.25 106 ILE A O 1
ATOM 868 N N . TYR A 1 107 ? 9.008 2.348 7.18 1 95.25 107 TYR A N 1
ATOM 869 C CA . TYR A 1 107 ? 8.398 1.796 5.973 1 95.25 107 TYR A CA 1
ATOM 870 C C . TYR A 1 107 ? 7.355 2.752 5.402 1 95.25 107 TYR A C 1
ATOM 872 O O . TYR A 1 107 ? 7.281 2.947 4.188 1 95.25 107 TYR A O 1
ATOM 880 N N . ASP A 1 108 ? 6.598 3.283 6.211 1 91 108 ASP A N 1
ATOM 881 C CA . ASP A 1 108 ? 5.59 4.258 5.805 1 91 108 ASP A CA 1
ATOM 882 C C . ASP A 1 108 ? 6.234 5.465 5.125 1 91 108 ASP A C 1
ATOM 884 O O . ASP A 1 108 ? 5.734 5.957 4.113 1 91 108 ASP A O 1
ATOM 888 N N . LEU A 1 109 ? 7.301 5.969 5.68 1 88.75 109 LEU A N 1
ATOM 889 C CA . LEU A 1 109 ? 8.031 7.094 5.105 1 88.75 109 LEU A CA 1
ATOM 890 C C . LEU A 1 109 ? 8.578 6.742 3.727 1 88.75 109 LEU A C 1
ATOM 892 O O . LEU A 1 109 ? 8.617 7.59 2.834 1 88.75 109 LEU A O 1
ATOM 896 N N . MET A 1 110 ? 8.977 5.535 3.609 1 92.38 110 MET A N 1
ATOM 897 C CA . MET A 1 110 ? 9.617 5.074 2.385 1 92.38 110 MET A CA 1
ATOM 898 C C . MET A 1 110 ? 8.602 4.922 1.258 1 92.38 110 MET A C 1
ATOM 900 O O . MET A 1 110 ? 8.883 5.273 0.111 1 92.38 110 MET A O 1
ATOM 904 N N . PHE A 1 111 ? 7.375 4.414 1.607 1 92.88 111 PHE A N 1
ATOM 905 C CA . PHE A 1 111 ? 6.57 3.91 0.499 1 92.88 111 PHE A CA 1
ATOM 906 C C . PHE A 1 111 ? 5.172 4.516 0.522 1 92.88 111 PHE A C 1
ATOM 908 O O . PHE A 1 111 ? 4.438 4.434 -0.464 1 92.88 111 PHE A O 1
ATOM 915 N N . THR A 1 112 ? 4.738 5.078 1.563 1 85.31 112 THR A N 1
ATOM 916 C CA . THR A 1 112 ? 3.334 5.449 1.687 1 85.31 112 THR A CA 1
ATOM 917 C C . THR A 1 112 ? 3.17 6.965 1.617 1 85.31 112 THR A C 1
ATOM 919 O O . THR A 1 112 ? 2.277 7.469 0.931 1 85.31 112 THR A O 1
ATOM 922 N N . LEU A 1 113 ? 4.008 7.777 2.275 1 77.81 113 LEU A N 1
ATOM 923 C CA . LEU A 1 113 ? 3.846 9.219 2.361 1 77.81 113 LEU A CA 1
ATOM 924 C C . LEU A 1 113 ? 4.262 9.891 1.056 1 77.81 113 LEU A C 1
ATOM 926 O O . LEU A 1 113 ? 5.301 9.562 0.483 1 77.81 113 LEU A O 1
ATOM 930 N N . LYS A 1 114 ? 3.381 10.766 0.428 1 68.31 114 LYS A N 1
ATOM 931 C CA . LYS A 1 114 ? 3.619 11.461 -0.835 1 68.31 114 LYS A CA 1
ATOM 932 C C . LYS A 1 114 ? 4.516 12.68 -0.632 1 68.31 114 LYS A C 1
ATOM 934 O O . LYS A 1 114 ? 5.418 12.93 -1.433 1 68.31 114 LYS A O 1
ATOM 939 N N . ALA A 1 115 ? 4.07 13.68 0.182 1 57.97 115 ALA A N 1
ATOM 940 C CA . ALA A 1 115 ? 4.535 15.055 0.323 1 57.97 115 ALA A CA 1
ATOM 941 C C . ALA A 1 115 ? 6.051 15.141 0.168 1 57.97 115 ALA A C 1
ATOM 943 O O . ALA A 1 115 ? 6.559 15.93 -0.634 1 57.97 115 ALA A O 1
ATOM 944 N N . PRO A 1 116 ? 6.859 14.445 1.005 1 57.84 116 PRO A N 1
ATOM 945 C CA . PRO A 1 116 ? 8.273 14.805 0.926 1 57.84 116 PRO A CA 1
ATOM 946 C C . PRO A 1 116 ? 8.961 14.234 -0.312 1 57.84 116 PRO A C 1
ATOM 948 O O . PRO A 1 116 ? 10.094 14.617 -0.629 1 57.84 116 PRO A O 1
ATOM 951 N N . MET A 1 117 ? 8.133 13.438 -1.069 1 58.88 117 MET A N 1
ATOM 952 C CA . MET A 1 117 ? 8.727 12.883 -2.283 1 58.88 117 MET A CA 1
ATOM 953 C C . MET A 1 117 ? 8.93 13.961 -3.336 1 58.88 117 MET A C 1
ATOM 955 O O . MET A 1 117 ? 9.852 13.883 -4.148 1 58.88 117 MET A O 1
ATOM 959 N N . GLU A 1 118 ? 8.016 14.953 -3.182 1 58.38 118 GLU A N 1
ATOM 960 C CA . GLU A 1 118 ? 8.141 16.078 -4.098 1 58.38 118 GLU A CA 1
ATOM 961 C C . GLU A 1 118 ? 9.516 16.734 -3.98 1 58.38 118 GLU A C 1
ATOM 963 O O . GLU A 1 118 ? 10.094 17.156 -4.984 1 58.38 118 GLU A O 1
ATOM 968 N N . HIS A 1 119 ? 9.93 16.734 -2.834 1 58.31 119 HIS A N 1
ATOM 969 C CA . HIS A 1 119 ? 11.234 17.344 -2.627 1 58.31 119 HIS A CA 1
ATOM 970 C C . HIS A 1 119 ? 12.352 16.469 -3.154 1 58.31 119 HIS A C 1
ATOM 972 O O . HIS A 1 119 ? 13.352 16.953 -3.676 1 58.31 119 HIS A O 1
ATOM 978 N N . ILE A 1 120 ? 12.148 15.234 -2.977 1 57.84 120 ILE A N 1
ATOM 979 C CA . ILE A 1 120 ? 13.133 14.305 -3.516 1 57.84 120 ILE A CA 1
ATOM 980 C C . ILE A 1 120 ? 13.258 14.5 -5.023 1 57.84 120 ILE A C 1
ATOM 982 O O . ILE A 1 120 ? 14.367 14.516 -5.562 1 57.84 120 ILE A O 1
ATOM 986 N N . LEU A 1 121 ? 12.102 14.797 -5.555 1 57.59 121 LEU A N 1
ATOM 987 C CA . LEU A 1 121 ? 12.07 14.969 -7.004 1 57.59 121 LEU A CA 1
ATOM 988 C C . LEU A 1 121 ? 12.656 16.312 -7.402 1 57.59 121 LEU A C 1
ATOM 990 O O . LEU A 1 121 ? 13.133 16.484 -8.523 1 57.59 121 LEU A O 1
ATOM 994 N N . GLU A 1 122 ? 12.516 17.266 -6.559 1 55.66 122 GLU A N 1
ATOM 995 C CA . GLU A 1 122 ? 13.023 18.594 -6.891 1 55.66 122 GLU A CA 1
ATOM 996 C C . GLU A 1 122 ? 14.547 18.656 -6.746 1 55.66 122 GLU A C 1
ATOM 998 O O . GLU A 1 122 ? 15.195 19.5 -7.371 1 55.66 122 GLU A O 1
ATOM 1003 N N . GLU A 1 123 ? 15.047 17.922 -5.801 1 53 123 GLU A N 1
ATOM 1004 C CA . GLU A 1 123 ? 16.5 18 -5.68 1 53 123 GLU A CA 1
ATOM 1005 C C . GLU A 1 123 ? 17.188 17.375 -6.887 1 53 123 GLU A C 1
ATOM 1007 O O . GLU A 1 123 ? 16.656 16.453 -7.508 1 53 123 GLU A O 1
ATOM 1012 N N . GLU A 1 124 ? 18.156 18.141 -7.402 1 47.28 124 GLU A N 1
ATOM 1013 C CA . GLU A 1 124 ? 18.922 17.891 -8.617 1 47.28 124 GLU A CA 1
ATOM 1014 C C . GLU A 1 124 ? 19.094 16.391 -8.875 1 47.28 124 GLU A C 1
ATOM 1016 O O . GLU A 1 124 ? 19.031 15.945 -10.016 1 47.28 124 GLU A O 1
ATOM 1021 N N . ASP A 1 125 ? 19.938 15.758 -7.973 1 49.75 125 ASP A N 1
ATOM 1022 C CA . ASP A 1 125 ? 20.266 14.359 -8.266 1 49.75 125 ASP A CA 1
ATOM 1023 C C . ASP A 1 125 ? 19.047 13.461 -8.039 1 49.75 125 ASP A C 1
ATOM 1025 O O . ASP A 1 125 ? 19.203 12.242 -7.883 1 49.75 125 ASP A O 1
ATOM 1029 N N . LYS A 1 126 ? 17.781 13.922 -8.133 1 53.09 126 LYS A N 1
ATOM 1030 C CA . LYS A 1 126 ? 16.344 13.68 -8.336 1 53.09 126 LYS A CA 1
ATOM 1031 C C . LYS A 1 126 ? 16.047 12.188 -8.383 1 53.09 126 LYS A C 1
ATOM 1033 O O . LYS A 1 126 ? 14.969 11.781 -8.844 1 53.09 126 LYS A O 1
ATOM 1038 N N . SER A 1 127 ? 16.953 11.328 -8.234 1 61.91 127 SER A N 1
ATOM 1039 C CA . SER A 1 127 ? 16.656 9.938 -8.547 1 61.91 127 SER A CA 1
ATOM 1040 C C . SER A 1 127 ? 16.375 9.141 -7.281 1 61.91 127 SER A C 1
ATOM 1042 O O . SER A 1 127 ? 16.969 9.391 -6.23 1 61.91 127 SER A O 1
ATOM 1044 N N . TRP A 1 128 ? 15.141 8.711 -7.129 1 79.88 128 TRP A N 1
ATOM 1045 C CA . TRP A 1 128 ? 14.867 7.648 -6.164 1 79.88 128 TRP A CA 1
ATOM 1046 C C . TRP A 1 128 ? 15.891 6.523 -6.289 1 79.88 128 TRP A C 1
ATOM 1048 O O . TRP A 1 128 ? 15.523 5.367 -6.516 1 79.88 128 TRP A O 1
ATOM 1058 N N . LYS A 1 129 ? 17.188 6.941 -6.023 1 83.44 129 LYS A N 1
ATOM 1059 C CA . LYS A 1 129 ? 18.312 6.062 -6.297 1 83.44 129 LYS A CA 1
ATOM 1060 C C . LYS A 1 129 ? 18.297 4.848 -5.371 1 83.44 129 LYS A C 1
ATOM 1062 O O . LYS A 1 129 ? 18.547 3.723 -5.812 1 83.44 129 LYS A O 1
ATOM 1067 N N . GLU A 1 130 ? 17.984 5.117 -4.125 1 86.19 130 GLU A N 1
ATOM 1068 C CA . GLU A 1 130 ? 18.047 4.031 -3.15 1 86.19 130 GLU A CA 1
ATOM 1069 C C . GLU A 1 130 ? 16.984 2.975 -3.434 1 86.19 130 GLU A C 1
ATOM 1071 O O . GLU A 1 130 ? 17.281 1.777 -3.43 1 86.19 130 GLU A O 1
ATOM 1076 N N . GLY A 1 131 ? 15.781 3.416 -3.701 1 89.38 131 GLY A N 1
ATOM 1077 C CA . GLY A 1 131 ? 14.719 2.486 -4.055 1 89.38 131 GLY A CA 1
ATOM 1078 C C . GLY A 1 131 ? 14.984 1.741 -5.348 1 89.38 131 GLY A C 1
ATOM 1079 O O . GLY A 1 131 ? 14.75 0.534 -5.434 1 89.38 131 GLY A O 1
ATOM 1080 N N . GLU A 1 132 ? 15.523 2.449 -6.227 1 91.44 132 GLU A N 1
ATOM 1081 C CA . GLU A 1 132 ? 15.852 1.842 -7.512 1 91.44 132 GLU A CA 1
ATOM 1082 C C . GLU A 1 132 ? 16.938 0.772 -7.359 1 91.44 132 GLU A C 1
ATOM 1084 O O . GLU A 1 132 ? 16.891 -0.257 -8.039 1 91.44 132 GLU A O 1
ATOM 1089 N N . THR A 1 133 ? 17.891 1.057 -6.559 1 93.5 133 THR A N 1
ATOM 1090 C CA . THR A 1 133 ? 18.969 0.107 -6.324 1 93.5 133 THR A CA 1
ATOM 1091 C C . THR A 1 133 ? 18.438 -1.205 -5.766 1 93.5 133 THR A C 1
ATOM 1093 O O . THR A 1 133 ? 18.812 -2.285 -6.23 1 93.5 133 THR A O 1
ATOM 1096 N N . VAL A 1 134 ? 17.594 -1.122 -4.816 1 96.19 134 VAL A N 1
ATOM 1097 C CA . VAL A 1 134 ? 17.016 -2.32 -4.203 1 96.19 134 VAL A CA 1
ATOM 1098 C C . VAL A 1 134 ? 16.156 -3.057 -5.219 1 96.19 134 VAL A C 1
ATOM 1100 O O . VAL A 1 134 ? 16.203 -4.285 -5.312 1 96.19 134 VAL A O 1
ATOM 1103 N N . PHE A 1 135 ? 15.391 -2.338 -5.984 1 96.44 135 PHE A N 1
ATOM 1104 C CA . PHE A 1 135 ? 14.57 -2.93 -7.031 1 96.44 135 PHE A CA 1
ATOM 1105 C C . PHE A 1 135 ? 15.438 -3.674 -8.039 1 96.44 135 PHE A C 1
ATOM 1107 O O . PHE A 1 135 ? 15.086 -4.773 -8.477 1 96.44 135 PHE A O 1
ATOM 1114 N N . GLU A 1 136 ? 16.516 -3.062 -8.391 1 96.62 136 GLU A N 1
ATOM 1115 C CA . GLU A 1 136 ? 17.406 -3.678 -9.367 1 96.62 136 GLU A CA 1
ATOM 1116 C C . GLU A 1 136 ? 18.047 -4.949 -8.812 1 96.62 136 GLU A C 1
ATOM 1118 O O . GLU A 1 136 ? 18.281 -5.902 -9.555 1 96.62 136 GLU A O 1
ATOM 1123 N N . MET A 1 137 ? 18.328 -4.977 -7.555 1 97.56 137 MET A N 1
ATOM 1124 C CA . MET A 1 137 ? 18.828 -6.203 -6.93 1 97.56 137 MET A CA 1
ATOM 1125 C C . MET A 1 137 ? 17.797 -7.324 -7.043 1 97.56 137 MET A C 1
ATOM 1127 O O . MET A 1 137 ? 18.141 -8.461 -7.367 1 97.56 137 MET A O 1
ATOM 1131 N N . LEU A 1 138 ? 16.578 -7.035 -6.754 1 98.31 138 LEU A N 1
ATOM 1132 C CA . LEU A 1 138 ? 15.5 -8.008 -6.895 1 98.31 138 LEU A CA 1
ATOM 1133 C C . LEU A 1 138 ? 15.383 -8.484 -8.336 1 98.31 138 LEU A C 1
ATOM 1135 O O . LEU A 1 138 ? 15.266 -9.68 -8.594 1 98.31 138 LEU A O 1
ATOM 1139 N N . LYS A 1 139 ? 15.43 -7.543 -9.25 1 97.94 139 LYS A N 1
ATOM 1140 C CA . LYS A 1 139 ? 15.266 -7.848 -10.664 1 97.94 139 LYS A CA 1
ATOM 1141 C C . LYS A 1 139 ? 16.391 -8.75 -11.164 1 97.94 139 LYS A C 1
ATOM 1143 O O . LYS A 1 139 ? 16.156 -9.664 -11.953 1 97.94 139 LYS A O 1
ATOM 1148 N N . LYS A 1 140 ? 17.547 -8.438 -10.742 1 98.25 140 LYS A N 1
ATOM 1149 C CA . LYS A 1 140 ? 18.672 -9.297 -11.102 1 98.25 140 LYS A CA 1
ATOM 1150 C C . LYS A 1 140 ? 18.438 -10.734 -10.648 1 98.25 140 LYS A C 1
ATOM 1152 O O . LYS A 1 140 ? 18.719 -11.68 -11.391 1 98.25 140 LYS A O 1
ATOM 1157 N N . ASN A 1 141 ? 17.953 -10.898 -9.445 1 98.81 141 ASN A N 1
ATOM 1158 C CA . ASN A 1 141 ? 17.688 -12.242 -8.953 1 98.81 141 ASN A CA 1
ATOM 1159 C C . ASN A 1 141 ? 16.547 -12.898 -9.727 1 98.81 141 ASN A C 1
ATOM 1161 O O . ASN A 1 141 ? 16.578 -14.102 -10.008 1 98.81 141 ASN A O 1
ATOM 1165 N N . VAL A 1 142 ? 15.508 -12.172 -10.07 1 98.56 142 VAL A N 1
ATOM 1166 C CA . VAL A 1 142 ? 14.391 -12.688 -10.859 1 98.56 142 VAL A CA 1
ATOM 1167 C C . VAL A 1 142 ? 14.898 -13.164 -12.211 1 98.56 142 VAL A C 1
ATOM 1169 O O . VAL A 1 142 ? 14.5 -14.227 -12.695 1 98.56 142 VAL A O 1
ATOM 1172 N N . ARG A 1 143 ? 15.766 -12.43 -12.852 1 98.44 143 ARG A N 1
ATOM 1173 C CA . ARG A 1 143 ? 16.359 -12.836 -14.125 1 98.44 143 ARG A CA 1
ATOM 1174 C C . ARG A 1 143 ? 17.109 -14.156 -13.984 1 98.44 143 ARG A C 1
ATOM 1176 O O . ARG A 1 143 ? 17.047 -15 -14.883 1 98.44 143 ARG A O 1
ATOM 1183 N N . GLU A 1 144 ? 17.797 -14.297 -12.891 1 98.5 144 GLU A N 1
ATOM 1184 C CA . GLU A 1 144 ? 18.484 -15.562 -12.656 1 98.5 144 GLU A CA 1
ATOM 1185 C C . GLU A 1 144 ? 17.5 -16.703 -12.5 1 98.5 144 GLU A C 1
ATOM 1187 O O . GLU A 1 144 ? 17.75 -17.828 -12.969 1 98.5 144 GLU A O 1
ATOM 1192 N N . CYS A 1 145 ? 16.438 -16.453 -11.766 1 98.69 145 CYS A N 1
ATOM 1193 C CA . CYS A 1 145 ? 15.383 -17.453 -11.695 1 98.69 145 CYS A CA 1
ATOM 1194 C C . CYS A 1 145 ? 14.883 -17.828 -13.086 1 98.69 145 CYS A C 1
ATOM 1196 O O . CYS A 1 145 ? 14.703 -19 -13.391 1 98.69 145 CYS A O 1
ATOM 1198 N N . MET A 1 146 ? 14.648 -16.844 -13.93 1 98 146 MET A N 1
ATOM 1199 C CA . MET A 1 146 ? 14.164 -17.062 -15.289 1 98 146 MET A CA 1
ATOM 1200 C C . MET A 1 146 ? 15.164 -17.906 -16.094 1 98 146 MET A C 1
ATOM 1202 O O . MET A 1 146 ? 14.773 -18.797 -16.828 1 98 146 MET A O 1
ATOM 1206 N N . LEU A 1 147 ? 16.406 -17.609 -15.922 1 97.5 147 LEU A N 1
ATOM 1207 C CA . LEU A 1 147 ? 17.453 -18.359 -16.594 1 97.5 147 LEU A CA 1
ATOM 1208 C C . LEU A 1 147 ? 17.453 -19.812 -16.141 1 97.5 147 LEU A C 1
ATOM 1210 O O . LEU A 1 147 ? 17.859 -20.703 -16.906 1 97.5 147 LEU A O 1
ATOM 1214 N N . ASN A 1 148 ? 16.969 -20.047 -14.977 1 97.44 148 ASN A N 1
ATOM 1215 C CA . ASN A 1 148 ? 16.906 -21.406 -14.438 1 97.44 148 ASN A CA 1
ATOM 1216 C C . ASN A 1 148 ? 15.555 -22.047 -14.719 1 97.44 148 ASN A C 1
ATOM 1218 O O . ASN A 1 148 ? 15.195 -23.047 -14.094 1 97.44 148 ASN A O 1
ATOM 1222 N N . GLY A 1 149 ? 14.766 -21.422 -15.508 1 96.81 149 GLY A N 1
ATOM 1223 C CA . GLY A 1 149 ? 13.57 -22.047 -16.031 1 96.81 149 GLY A CA 1
ATOM 1224 C C . GLY A 1 149 ? 12.305 -21.625 -15.32 1 96.81 149 GLY A C 1
ATOM 1225 O O . GLY A 1 149 ? 11.219 -22.125 -15.617 1 96.81 149 GLY A O 1
ATOM 1226 N N . TYR A 1 150 ? 12.453 -20.703 -14.383 1 97.06 150 TYR A N 1
ATOM 1227 C CA . TYR A 1 150 ? 11.273 -20.188 -13.688 1 97.06 150 TYR A CA 1
ATOM 1228 C C . TYR A 1 150 ? 10.664 -19.016 -14.438 1 97.06 150 TYR A C 1
ATOM 1230 O O . TYR A 1 150 ? 11.336 -18.359 -15.234 1 97.06 150 TYR A O 1
ATOM 1238 N N . PHE A 1 151 ? 9.352 -18.828 -14.242 1 97.06 151 PHE A N 1
ATOM 1239 C CA . PHE A 1 151 ? 8.594 -17.688 -14.758 1 97.06 151 PHE A CA 1
ATOM 1240 C C . PHE A 1 151 ? 8.625 -17.656 -16.281 1 97.06 151 PHE A C 1
ATOM 1242 O O . PHE A 1 151 ? 8.898 -16.625 -16.875 1 97.06 151 PHE A O 1
ATOM 1249 N N . ARG A 1 152 ? 8.398 -18.781 -16.828 1 92.75 152 ARG A N 1
ATOM 1250 C CA . ARG A 1 152 ? 8.43 -18.891 -18.281 1 92.75 152 ARG A CA 1
ATOM 1251 C C . ARG A 1 152 ? 7.371 -18.016 -18.938 1 92.75 152 ARG A C 1
ATOM 1253 O O . ARG A 1 152 ? 6.223 -17.984 -18.484 1 92.75 152 ARG A O 1
ATOM 1260 N N . GLY A 1 153 ? 7.75 -17.266 -19.938 1 90.81 153 GLY A N 1
ATOM 1261 C CA . GLY A 1 153 ? 6.816 -16.469 -20.719 1 90.81 153 GLY A CA 1
ATOM 1262 C C . GLY A 1 153 ? 6.555 -15.102 -20.109 1 90.81 153 GLY A C 1
ATOM 1263 O O . GLY A 1 153 ? 5.707 -14.344 -20.594 1 90.81 153 GLY A O 1
ATOM 1264 N N . GLN A 1 154 ? 7.277 -14.789 -19.062 1 94 154 GLN A N 1
ATOM 1265 C CA . GLN A 1 154 ? 7.086 -13.508 -18.391 1 94 154 GLN A CA 1
ATOM 1266 C C . GLN A 1 154 ? 8.297 -12.602 -18.578 1 94 154 GLN A C 1
ATOM 1268 O O . GLN A 1 154 ? 9.375 -13.07 -18.953 1 94 154 GLN A O 1
ATOM 1273 N N . THR A 1 155 ? 8.062 -11.328 -18.406 1 95 155 THR A N 1
ATOM 1274 C CA . THR A 1 155 ? 9.18 -10.391 -18.5 1 95 155 THR A CA 1
ATOM 1275 C C . THR A 1 155 ? 9.773 -10.125 -17.109 1 95 155 THR A C 1
ATOM 1277 O O . THR A 1 155 ? 9.062 -10.203 -16.109 1 95 155 THR A O 1
ATOM 1280 N N . ALA A 1 156 ? 11.055 -9.805 -17.078 1 96.38 156 ALA A N 1
ATOM 1281 C CA . ALA A 1 156 ? 11.742 -9.547 -15.82 1 96.38 156 ALA A CA 1
ATOM 1282 C C . ALA A 1 156 ? 11.125 -8.359 -15.086 1 96.38 156 ALA A C 1
ATOM 1284 O O . ALA A 1 156 ? 10.938 -8.398 -13.867 1 96.38 156 ALA A O 1
ATOM 1285 N N . ASP A 1 157 ? 10.797 -7.27 -15.805 1 96.62 157 ASP A N 1
ATOM 1286 C CA . ASP A 1 157 ? 10.25 -6.066 -15.18 1 96.62 157 ASP A CA 1
ATOM 1287 C C . ASP A 1 157 ? 8.906 -6.355 -14.523 1 96.62 157 ASP A C 1
ATOM 1289 O O . ASP A 1 157 ? 8.711 -6.062 -13.336 1 96.62 157 ASP A O 1
ATOM 1293 N N . ALA A 1 158 ? 8.016 -6.969 -15.242 1 96.69 158 ALA A N 1
ATOM 1294 C CA . ALA A 1 158 ? 6.676 -7.242 -14.727 1 96.69 158 ALA A CA 1
ATOM 1295 C C . ALA A 1 158 ? 6.727 -8.242 -13.578 1 96.69 158 ALA A C 1
ATOM 1297 O O . ALA A 1 158 ? 6.043 -8.07 -12.562 1 96.69 158 ALA A O 1
ATOM 1298 N N . THR A 1 159 ? 7.539 -9.273 -13.75 1 97.81 159 THR A N 1
ATOM 1299 C CA . THR A 1 159 ? 7.652 -10.297 -12.727 1 97.81 159 THR A CA 1
ATOM 1300 C C . THR A 1 159 ? 8.25 -9.719 -11.445 1 97.81 159 THR A C 1
ATOM 1302 O O . THR A 1 159 ? 7.762 -9.984 -10.352 1 97.81 159 THR A O 1
ATOM 1305 N N . THR A 1 160 ? 9.305 -8.906 -11.602 1 98 160 THR A N 1
ATOM 1306 C CA . THR A 1 160 ? 9.938 -8.266 -10.453 1 98 160 THR A CA 1
ATOM 1307 C C . THR A 1 160 ? 8.961 -7.348 -9.727 1 98 160 THR A C 1
ATOM 1309 O O . THR A 1 160 ? 8.852 -7.391 -8.5 1 98 160 THR A O 1
ATOM 1312 N N . TYR A 1 161 ? 8.242 -6.574 -10.469 1 98 161 TYR A N 1
ATOM 1313 C CA . TYR A 1 161 ? 7.25 -5.668 -9.898 1 98 161 TYR A CA 1
ATOM 1314 C C . TYR A 1 161 ? 6.145 -6.441 -9.188 1 98 161 TYR A C 1
ATOM 1316 O O . TYR A 1 161 ? 5.691 -6.043 -8.117 1 98 161 TYR A O 1
ATOM 1324 N N . THR A 1 162 ? 5.727 -7.527 -9.789 1 98.56 162 THR A N 1
ATOM 1325 C CA . THR A 1 162 ? 4.691 -8.367 -9.195 1 98.56 162 THR A CA 1
ATOM 1326 C C . THR A 1 162 ? 5.145 -8.906 -7.84 1 98.56 162 THR A C 1
ATOM 1328 O O . THR A 1 162 ? 4.398 -8.844 -6.859 1 98.56 162 THR A O 1
ATOM 1331 N N . ILE A 1 163 ? 6.328 -9.391 -7.785 1 98.81 163 ILE A N 1
ATOM 1332 C CA . ILE A 1 163 ? 6.859 -9.961 -6.555 1 98.81 163 ILE A CA 1
ATOM 1333 C C . ILE A 1 163 ? 6.992 -8.875 -5.492 1 98.81 163 ILE A C 1
ATOM 1335 O O . ILE A 1 163 ? 6.551 -9.047 -4.355 1 98.81 163 ILE A O 1
ATOM 1339 N N . TRP A 1 164 ? 7.566 -7.742 -5.855 1 98.75 164 TRP A N 1
ATOM 1340 C CA . TRP A 1 164 ? 7.672 -6.613 -4.934 1 98.75 164 TRP A CA 1
ATOM 1341 C C . TRP A 1 164 ? 6.293 -6.172 -4.453 1 98.75 164 TRP A C 1
ATOM 1343 O O . TRP A 1 164 ? 6.078 -5.98 -3.256 1 98.75 164 TRP A O 1
ATOM 1353 N N . ALA A 1 165 ? 5.41 -6.035 -5.395 1 98.62 165 ALA A N 1
ATOM 1354 C CA . ALA A 1 165 ? 4.062 -5.566 -5.086 1 98.62 165 ALA A CA 1
ATOM 1355 C C . ALA A 1 165 ? 3.365 -6.508 -4.109 1 98.62 165 ALA A C 1
ATOM 1357 O O . ALA A 1 165 ? 2.623 -6.062 -3.23 1 98.62 165 ALA A O 1
ATOM 1358 N N . THR A 1 166 ? 3.516 -7.777 -4.293 1 98.88 166 THR A N 1
ATOM 1359 C CA . THR A 1 166 ? 2.922 -8.758 -3.387 1 98.88 166 THR A CA 1
ATOM 1360 C C . THR A 1 166 ? 3.398 -8.531 -1.956 1 98.88 166 THR A C 1
ATOM 1362 O O . THR A 1 166 ? 2.586 -8.398 -1.038 1 98.88 166 THR A O 1
ATOM 1365 N N . LEU A 1 167 ? 4.703 -8.453 -1.801 1 98.88 167 LEU A N 1
ATOM 1366 C CA . LEU A 1 167 ? 5.266 -8.273 -0.466 1 98.88 167 LEU A CA 1
ATOM 1367 C C . LEU A 1 167 ? 4.863 -6.922 0.113 1 98.88 167 LEU A C 1
ATOM 1369 O O . LEU A 1 167 ? 4.516 -6.824 1.292 1 98.88 167 LEU A O 1
ATOM 1373 N N . HIS A 1 168 ? 4.938 -5.906 -0.721 1 98.56 168 HIS A N 1
ATOM 1374 C CA . HIS A 1 168 ? 4.492 -4.582 -0.309 1 98.56 168 HIS A CA 1
ATOM 1375 C C . HIS A 1 168 ? 3.039 -4.609 0.149 1 98.56 168 HIS A C 1
ATOM 1377 O O . HIS A 1 168 ? 2.689 -3.99 1.158 1 98.56 168 HIS A O 1
ATOM 1383 N N . GLY A 1 169 ? 2.209 -5.254 -0.632 1 98.5 169 GLY A N 1
ATOM 1384 C CA . GLY A 1 169 ? 0.81 -5.355 -0.252 1 98.5 169 GLY A CA 1
ATOM 1385 C C . GLY A 1 169 ? 0.602 -6.051 1.08 1 98.5 169 GLY A C 1
ATOM 1386 O O . GLY A 1 169 ? -0.191 -5.598 1.906 1 98.5 169 GLY A O 1
ATOM 1387 N N . LEU A 1 170 ? 1.277 -7.16 1.314 1 98.44 170 LEU A N 1
ATOM 1388 C CA . LEU A 1 170 ? 1.159 -7.918 2.557 1 98.44 170 LEU A CA 1
ATOM 1389 C C . LEU A 1 170 ? 1.434 -7.027 3.764 1 98.44 170 LEU A C 1
ATOM 1391 O O . LEU A 1 170 ? 0.65 -7.008 4.715 1 98.44 170 LEU A O 1
ATOM 1395 N N . VAL A 1 171 ? 2.475 -6.297 3.699 1 98.12 171 VAL A N 1
ATOM 1396 C CA . VAL A 1 171 ? 2.916 -5.594 4.898 1 98.12 171 VAL A CA 1
ATOM 1397 C C . VAL A 1 171 ? 2.189 -4.254 5.012 1 98.12 171 VAL A C 1
ATOM 1399 O O . VAL A 1 171 ? 1.899 -3.789 6.117 1 98.12 171 VAL A O 1
ATOM 1402 N N . SER A 1 172 ? 1.919 -3.605 3.85 1 96.75 172 SER A N 1
ATOM 1403 C CA . SER A 1 172 ? 1.255 -2.307 3.891 1 96.75 172 SER A CA 1
ATOM 1404 C C . SER A 1 172 ? -0.156 -2.424 4.457 1 96.75 172 SER A C 1
ATOM 1406 O O . SER A 1 172 ? -0.602 -1.555 5.207 1 96.75 172 SER A O 1
ATOM 1408 N N . LEU A 1 173 ? -0.89 -3.459 4.105 1 95.38 173 LEU A N 1
ATOM 1409 C CA . LEU A 1 173 ? -2.23 -3.676 4.637 1 95.38 173 LEU A CA 1
ATOM 1410 C C . LEU A 1 173 ? -2.189 -3.867 6.152 1 95.38 173 LEU A C 1
ATOM 1412 O O . LEU A 1 173 ? -3.096 -3.424 6.859 1 95.38 173 LEU A O 1
ATOM 1416 N N . LYS A 1 174 ? -1.206 -4.535 6.621 1 94.62 174 LYS A N 1
ATOM 1417 C CA . LYS A 1 174 ? -1.04 -4.703 8.062 1 94.62 174 LYS A CA 1
ATOM 1418 C C . LYS A 1 174 ? -0.677 -3.381 8.734 1 94.62 174 LYS A C 1
ATOM 1420 O O . LYS A 1 174 ? -1.281 -3.002 9.734 1 94.62 174 LYS A O 1
ATOM 1425 N N . ILE A 1 175 ? 0.305 -2.727 8.164 1 91.88 175 ILE A N 1
ATOM 1426 C CA . ILE A 1 175 ? 0.828 -1.496 8.75 1 91.88 175 ILE A CA 1
ATOM 1427 C C . ILE A 1 175 ? -0.266 -0.431 8.773 1 91.88 175 ILE A C 1
ATOM 1429 O O . ILE A 1 175 ? -0.364 0.347 9.727 1 91.88 175 ILE A O 1
ATOM 1433 N N . ARG A 1 176 ? -1.079 -0.433 7.754 1 88.88 176 ARG A N 1
ATOM 1434 C CA . ARG A 1 176 ? -2.172 0.532 7.68 1 88.88 176 ARG A CA 1
ATOM 1435 C C . ARG A 1 176 ? -3.41 0.013 8.398 1 88.88 176 ARG A C 1
ATOM 1437 O O . ARG A 1 176 ? -4.492 0.597 8.289 1 88.88 176 ARG A O 1
ATOM 1444 N N . GLU A 1 177 ? -3.311 -1.175 9.062 1 88.5 177 GLU A N 1
ATOM 1445 C CA . GLU A 1 177 ? -4.266 -1.719 10.016 1 88.5 177 GLU A CA 1
ATOM 1446 C C . GLU A 1 177 ? -5.539 -2.188 9.32 1 88.5 177 GLU A C 1
ATOM 1448 O O . GLU A 1 177 ? -6.617 -2.191 9.922 1 88.5 177 GLU A O 1
ATOM 1453 N N . ARG A 1 178 ? -5.41 -2.488 8.07 1 89.19 178 ARG A N 1
ATOM 1454 C CA . ARG A 1 178 ? -6.57 -3.006 7.352 1 89.19 178 ARG A CA 1
ATOM 1455 C C . ARG A 1 178 ? -6.777 -4.488 7.645 1 89.19 178 ARG A C 1
ATOM 1457 O O . ARG A 1 178 ? -7.91 -4.949 7.785 1 89.19 178 ARG A O 1
ATOM 1464 N N . SER A 1 179 ? -5.688 -5.203 7.773 1 89.94 179 SER A N 1
ATOM 1465 C CA . SER A 1 179 ? -5.797 -6.641 8.016 1 89.94 179 SER A CA 1
ATOM 1466 C C . SER A 1 179 ? -6.398 -6.93 9.383 1 89.94 179 SER A C 1
ATOM 1468 O O . SER A 1 179 ? -7.062 -7.949 9.57 1 89.94 179 SER A O 1
ATOM 1470 N N . GLY A 1 180 ? -6.133 -6.02 10.32 1 86.12 180 GLY A N 1
ATOM 1471 C CA . GLY A 1 180 ? -6.668 -6.188 11.664 1 86.12 180 GLY A CA 1
ATOM 1472 C C . GLY A 1 180 ? -8.18 -6.082 11.727 1 86.12 180 GLY A C 1
ATOM 1473 O O . GLY A 1 180 ? -8.797 -6.465 12.719 1 86.12 180 GLY A O 1
ATOM 1474 N N . LEU A 1 181 ? -8.773 -5.617 10.672 1 83.38 181 LEU A N 1
ATOM 1475 C CA . LEU A 1 181 ? -10.219 -5.41 10.625 1 83.38 181 LEU A CA 1
ATOM 1476 C C . LEU A 1 181 ? -10.922 -6.625 10.039 1 83.38 181 LEU A C 1
ATOM 1478 O O . LEU A 1 181 ? -12.156 -6.688 10.031 1 83.38 181 LEU A O 1
ATOM 1482 N N . LEU A 1 182 ? -10.125 -7.512 9.492 1 87.38 182 LEU A N 1
ATOM 1483 C CA . LEU A 1 182 ? -10.695 -8.727 8.93 1 87.38 182 LEU A CA 1
ATOM 1484 C C . LEU A 1 182 ? -11.109 -9.695 10.031 1 87.38 182 LEU A C 1
ATOM 1486 O O . LEU A 1 182 ? -10.406 -9.836 11.039 1 87.38 182 LEU A O 1
ATOM 1490 N N . LYS A 1 183 ? -12.266 -10.211 9.945 1 83.12 183 LYS A N 1
ATOM 1491 C CA . LYS A 1 183 ? -12.75 -11.203 10.898 1 83.12 183 LYS A CA 1
ATOM 1492 C C . LYS A 1 183 ? -12.203 -12.594 10.578 1 83.12 183 LYS A C 1
ATOM 1494 O O . LYS A 1 183 ? -12.93 -13.438 10.047 1 83.12 183 LYS A O 1
ATOM 1499 N N . ILE A 1 184 ? -10.898 -12.75 10.938 1 84.81 184 ILE A N 1
ATOM 1500 C CA . ILE A 1 184 ? -10.273 -14.047 10.711 1 84.81 184 ILE A CA 1
ATOM 1501 C C . ILE A 1 184 ? -9.469 -14.461 11.945 1 84.81 184 ILE A C 1
ATOM 1503 O O . ILE A 1 184 ? -8.992 -13.602 12.695 1 84.81 184 ILE A O 1
ATOM 1507 N N . ASN A 1 185 ? -9.406 -15.656 12.289 1 73.19 185 ASN A N 1
ATOM 1508 C CA . ASN A 1 185 ? -8.828 -16.219 13.508 1 73.19 185 ASN A CA 1
ATOM 1509 C C . ASN A 1 185 ? -7.328 -15.938 13.594 1 73.19 185 ASN A C 1
ATOM 1511 O O . ASN A 1 185 ? -6.801 -15.688 14.68 1 73.19 185 ASN A O 1
ATOM 1515 N N . GLU A 1 186 ? -6.566 -16.016 12.555 1 75.94 186 GLU A N 1
ATOM 1516 C CA . GLU A 1 186 ? -5.113 -15.883 12.609 1 75.94 186 GLU A CA 1
ATOM 1517 C C . GLU A 1 186 ? -4.66 -14.547 12.031 1 75.94 186 GLU A C 1
ATOM 1519 O O . GLU A 1 186 ? -3.701 -14.492 11.258 1 75.94 186 GLU A O 1
ATOM 1524 N N . THR A 1 187 ? -5.27 -13.562 12.57 1 73 187 THR A N 1
ATOM 1525 C CA . THR A 1 187 ? -4.941 -12.25 12.023 1 73 187 THR A CA 1
ATOM 1526 C C . THR A 1 187 ? -3.514 -11.852 12.391 1 73 187 THR A C 1
ATOM 1528 O O . THR A 1 187 ? -2.818 -11.219 11.594 1 73 187 THR A O 1
ATOM 1531 N N . GLU A 1 188 ? -3.049 -12.344 13.562 1 75.75 188 GLU A N 1
ATOM 1532 C CA . GLU A 1 188 ? -1.731 -11.938 14.047 1 75.75 188 GLU A CA 1
ATOM 1533 C C . GLU A 1 188 ? -0.622 -12.531 13.18 1 75.75 188 GLU A C 1
ATOM 1535 O O . GLU A 1 188 ? 0.433 -11.914 13.008 1 75.75 188 GLU A O 1
ATOM 1540 N N . ASN A 1 189 ? -0.913 -13.578 12.57 1 92.38 189 ASN A N 1
ATOM 1541 C CA . ASN A 1 189 ? 0.093 -14.258 11.75 1 92.38 189 ASN A CA 1
ATOM 1542 C C . ASN A 1 189 ? -0.264 -14.203 10.266 1 92.38 189 ASN A C 1
ATOM 1544 O O . ASN A 1 189 ? 0.354 -14.891 9.453 1 92.38 189 ASN A O 1
ATOM 1548 N N . LEU A 1 190 ? -1.192 -13.43 10.023 1 96 190 LEU A N 1
ATOM 1549 C CA . LEU A 1 190 ? -1.751 -13.438 8.672 1 96 190 LEU A CA 1
ATOM 1550 C C . LEU A 1 190 ? -0.694 -13.055 7.645 1 96 190 LEU A C 1
ATOM 1552 O O . LEU A 1 190 ? -0.608 -13.664 6.574 1 96 190 LEU A O 1
ATOM 1556 N N . VAL A 1 191 ? 0.103 -12.102 7.969 1 97.88 191 VAL A N 1
ATOM 1557 C CA . VAL A 1 191 ? 1.126 -11.641 7.031 1 97.88 191 VAL A CA 1
ATOM 1558 C C . VAL A 1 191 ? 2.117 -12.773 6.758 1 97.88 191 VAL A C 1
ATOM 1560 O O . VAL A 1 191 ? 2.41 -13.078 5.602 1 97.88 191 VAL A O 1
ATOM 1563 N N . MET A 1 192 ? 2.598 -13.406 7.793 1 97.19 192 MET A N 1
ATOM 1564 C CA . MET A 1 192 ? 3.586 -14.477 7.637 1 97.19 192 MET A CA 1
ATOM 1565 C C . MET A 1 192 ? 2.971 -15.688 6.945 1 97.19 192 MET A C 1
ATOM 1567 O O . MET A 1 192 ? 3.619 -16.328 6.117 1 97.19 192 MET A O 1
ATOM 1571 N N . ASN A 1 193 ? 1.764 -16.062 7.332 1 96.81 193 ASN A N 1
ATOM 1572 C CA . ASN A 1 193 ? 1.076 -17.156 6.656 1 96.81 193 ASN A CA 1
ATOM 1573 C C . ASN A 1 193 ? 0.877 -16.859 5.172 1 96.81 193 ASN A C 1
ATOM 1575 O O . ASN A 1 193 ? 0.996 -17.766 4.34 1 96.81 193 ASN A O 1
ATOM 1579 N N . SER A 1 194 ? 0.527 -15.68 4.852 1 98 194 SER A N 1
ATOM 1580 C CA . SER A 1 194 ? 0.312 -15.289 3.465 1 98 194 SER A CA 1
ATOM 1581 C C . SER A 1 194 ? 1.628 -15.234 2.695 1 98 194 SER A C 1
ATOM 1583 O O . SER A 1 194 ? 1.669 -15.539 1.502 1 98 194 SER A O 1
ATOM 1585 N N . PHE A 1 195 ? 2.666 -14.789 3.404 1 98.38 195 PHE A N 1
ATOM 1586 C CA . PHE A 1 195 ? 3.984 -14.875 2.787 1 98.38 195 PHE A CA 1
ATOM 1587 C C . PHE A 1 195 ? 4.32 -16.328 2.443 1 98.38 195 PHE A C 1
ATOM 1589 O O . PHE A 1 195 ? 4.871 -16.594 1.376 1 98.38 195 PHE A O 1
ATOM 1596 N N . GLN A 1 196 ? 4.031 -17.219 3.324 1 97.56 196 GLN A N 1
ATOM 1597 C CA . GLN A 1 196 ? 4.254 -18.641 3.053 1 97.56 196 GLN A CA 1
ATOM 1598 C C . GLN A 1 196 ? 3.418 -19.109 1.864 1 97.56 196 GLN A C 1
ATOM 1600 O O . GLN A 1 196 ? 3.895 -19.875 1.029 1 97.56 196 GLN A O 1
ATOM 1605 N N . ALA A 1 197 ? 2.178 -18.719 1.842 1 97.25 197 ALA A N 1
ATOM 1606 C CA . ALA A 1 197 ? 1.328 -19.047 0.7 1 97.25 197 ALA A CA 1
ATOM 1607 C C . ALA A 1 197 ? 1.944 -18.547 -0.604 1 97.25 197 ALA A C 1
ATOM 1609 O O . ALA A 1 197 ? 1.97 -19.266 -1.604 1 97.25 197 ALA A O 1
ATOM 1610 N N . PHE A 1 198 ? 2.424 -17.312 -0.61 1 98.31 198 PHE A N 1
ATOM 1611 C CA . PHE A 1 198 ? 3.062 -16.75 -1.795 1 98.31 198 PHE A CA 1
ATOM 1612 C C . PHE A 1 198 ? 4.301 -17.547 -2.174 1 98.31 198 PHE A C 1
ATOM 1614 O O . PHE A 1 198 ? 4.559 -17.781 -3.357 1 98.31 198 PHE A O 1
ATOM 1621 N N . SER A 1 199 ? 5.102 -17.922 -1.143 1 97.69 199 SER A N 1
ATOM 1622 C CA . SER A 1 199 ? 6.281 -18.734 -1.385 1 97.69 199 SER A CA 1
ATOM 1623 C C . SER A 1 199 ? 5.914 -20.047 -2.064 1 97.69 199 SER A C 1
ATOM 1625 O O . SER A 1 199 ? 6.637 -20.531 -2.941 1 97.69 199 SER A O 1
ATOM 1627 N N . TYR A 1 200 ? 4.82 -20.625 -1.681 1 95.62 200 TYR A N 1
ATOM 1628 C CA . TYR A 1 200 ? 4.336 -21.844 -2.312 1 95.62 200 TYR A CA 1
ATOM 1629 C C . TYR A 1 200 ? 3.951 -21.594 -3.766 1 95.62 200 TYR A C 1
ATOM 1631 O O . TYR A 1 200 ? 4.203 -22.438 -4.637 1 95.62 200 TYR A O 1
ATOM 1639 N N . MET A 1 201 ? 3.279 -20.5 -4.035 1 95.94 201 MET A N 1
ATOM 1640 C CA . MET A 1 201 ? 2.938 -20.156 -5.41 1 95.94 201 MET A CA 1
ATOM 1641 C C . MET A 1 201 ? 4.191 -20.016 -6.266 1 95.94 201 MET A C 1
ATOM 1643 O O . MET A 1 201 ? 4.207 -20.453 -7.422 1 95.94 201 MET A O 1
ATOM 1647 N N . LEU A 1 202 ? 5.258 -19.375 -5.688 1 96.75 202 LEU A N 1
ATOM 1648 C CA . LEU A 1 202 ? 6.512 -19.188 -6.41 1 96.75 202 LEU A CA 1
ATOM 1649 C C . LEU A 1 202 ? 7.145 -20.531 -6.758 1 96.75 202 LEU A C 1
ATOM 1651 O O . LEU A 1 202 ? 7.727 -20.688 -7.836 1 96.75 202 LEU A O 1
ATOM 1655 N N . ASP A 1 203 ? 7.008 -21.5 -5.848 1 94.38 203 ASP A N 1
ATOM 1656 C CA . ASP A 1 203 ? 7.602 -22.812 -6.047 1 94.38 203 ASP A CA 1
ATOM 1657 C C . ASP A 1 203 ? 6.98 -23.531 -7.254 1 94.38 203 ASP A C 1
ATOM 1659 O O . ASP A 1 203 ? 7.57 -24.453 -7.805 1 94.38 203 ASP A O 1
ATOM 1663 N N . ARG A 1 204 ? 5.906 -23.094 -7.699 1 92.81 204 ARG A N 1
ATOM 1664 C CA . ARG A 1 204 ? 5.168 -23.781 -8.75 1 92.81 204 ARG A CA 1
ATOM 1665 C C . ARG A 1 204 ? 5.363 -23.094 -10.102 1 92.81 204 ARG A C 1
ATOM 1667 O O . ARG A 1 204 ? 4.742 -23.484 -11.094 1 92.81 204 ARG A O 1
ATOM 1674 N N . GLN A 1 205 ? 6.246 -22.062 -10.141 1 94 205 GLN A N 1
ATOM 1675 C CA . GLN A 1 205 ? 6.422 -21.281 -11.367 1 94 205 GLN A CA 1
ATOM 1676 C C . GLN A 1 205 ? 7.445 -21.938 -12.289 1 94 205 GLN A C 1
ATOM 1678 O O . GLN A 1 205 ? 8.375 -22.609 -11.828 1 94 205 GLN A O 1
ATOM 1683 N N . MET B 1 1 ? -43.531 15.305 -11.188 1 62.78 1 MET B N 1
ATOM 1684 C CA . MET B 1 1 ? -42.656 15.203 -10.031 1 62.78 1 MET B CA 1
ATOM 1685 C C . MET B 1 1 ? -43.094 16.156 -8.922 1 62.78 1 MET B C 1
ATOM 1687 O O . MET B 1 1 ? -43.219 17.359 -9.156 1 62.78 1 MET B O 1
ATOM 1691 N N . GLY B 1 2 ? -43.531 15.594 -7.945 1 73.94 2 GLY B N 1
ATOM 1692 C CA . GLY B 1 2 ? -44.094 16.453 -6.914 1 73.94 2 GLY B CA 1
ATOM 1693 C C . GLY B 1 2 ? -43.031 17.25 -6.168 1 73.94 2 GLY B C 1
ATOM 1694 O O . GLY B 1 2 ? -41.844 16.984 -6.316 1 73.94 2 GLY B O 1
ATOM 1695 N N . VAL B 1 3 ? -43.406 18.375 -5.582 1 81.06 3 VAL B N 1
ATOM 1696 C CA . VAL B 1 3 ? -42.562 19.281 -4.836 1 81.06 3 VAL B CA 1
ATOM 1697 C C . VAL B 1 3 ? -41.656 18.5 -3.889 1 81.06 3 VAL B C 1
ATOM 1699 O O . VAL B 1 3 ? -40.469 18.797 -3.766 1 81.06 3 VAL B O 1
ATOM 1702 N N . ALA B 1 4 ? -42.188 17.469 -3.303 1 85.44 4 ALA B N 1
ATOM 1703 C CA . ALA B 1 4 ? -41.438 16.641 -2.365 1 85.44 4 ALA B CA 1
ATOM 1704 C C . ALA B 1 4 ? -40.312 15.898 -3.074 1 85.44 4 ALA B C 1
ATOM 1706 O O . ALA B 1 4 ? -39.188 15.82 -2.562 1 85.44 4 ALA B O 1
ATOM 1707 N N . GLU B 1 5 ? -40.594 15.398 -4.078 1 84.56 5 GLU B N 1
ATOM 1708 C CA . GLU B 1 5 ? -39.625 14.672 -4.879 1 84.56 5 GLU B CA 1
ATOM 1709 C C . GLU B 1 5 ? -38.531 15.602 -5.375 1 84.56 5 GLU B C 1
ATOM 1711 O O . GLU B 1 5 ? -37.344 15.211 -5.414 1 84.56 5 GLU B O 1
ATOM 1716 N N . ARG B 1 6 ? -38.938 16.734 -5.758 1 81.94 6 ARG B N 1
ATOM 1717 C CA . ARG B 1 6 ? -37.969 17.719 -6.223 1 81.94 6 ARG B CA 1
ATOM 1718 C C . ARG B 1 6 ? -37 18.078 -5.109 1 81.94 6 ARG B C 1
ATOM 1720 O O . ARG B 1 6 ? -35.781 18.188 -5.348 1 81.94 6 ARG B O 1
ATOM 1727 N N . LYS B 1 7 ? -37.5 18.297 -3.896 1 83.44 7 LYS B N 1
ATOM 1728 C CA . LYS B 1 7 ? -36.656 18.656 -2.756 1 83.44 7 LYS B CA 1
ATOM 1729 C C . LYS B 1 7 ? -35.656 17.547 -2.428 1 83.44 7 LYS B C 1
ATOM 1731 O O . LYS B 1 7 ? -34.5 17.812 -2.1 1 83.44 7 LYS B O 1
ATOM 1736 N N . ILE B 1 8 ? -36.188 16.375 -2.477 1 81.88 8 ILE B N 1
ATOM 1737 C CA . ILE B 1 8 ? -35.312 15.219 -2.219 1 81.88 8 ILE B CA 1
ATOM 1738 C C . ILE B 1 8 ? -34.219 15.148 -3.271 1 81.88 8 ILE B C 1
ATOM 1740 O O . ILE B 1 8 ? -33.062 14.898 -2.947 1 81.88 8 ILE B O 1
ATOM 1744 N N . ARG B 1 9 ? -34.562 15.422 -4.445 1 82 9 ARG B N 1
ATOM 1745 C CA . ARG B 1 9 ? -33.594 15.383 -5.551 1 82 9 ARG B CA 1
ATOM 1746 C C . ARG B 1 9 ? -32.562 16.469 -5.395 1 82 9 ARG B C 1
ATOM 1748 O O . ARG B 1 9 ? -31.359 16.25 -5.656 1 82 9 ARG B O 1
ATOM 1755 N N . GLU B 1 10 ? -33.062 17.578 -4.98 1 82.44 10 GLU B N 1
ATOM 1756 C CA . GLU B 1 10 ? -32.156 18.688 -4.773 1 82.44 10 GLU B CA 1
ATOM 1757 C C . GLU B 1 10 ? -31.172 18.406 -3.637 1 82.44 10 GLU B C 1
ATOM 1759 O O . GLU B 1 10 ? -30 18.75 -3.719 1 82.44 10 GLU B O 1
ATOM 1764 N N . LYS B 1 11 ? -31.703 17.797 -2.648 1 85.31 11 LYS B N 1
ATOM 1765 C CA . LYS B 1 11 ? -30.875 17.438 -1.509 1 85.31 11 LYS B CA 1
ATOM 1766 C C . LYS B 1 11 ? -29.797 16.438 -1.911 1 85.31 11 LYS B C 1
ATOM 1768 O O . LYS B 1 11 ? -28.625 16.578 -1.531 1 85.31 11 LYS B O 1
ATOM 1773 N N . GLU B 1 12 ? -30.188 15.523 -2.658 1 87.94 12 GLU B N 1
ATOM 1774 C CA . GLU B 1 12 ? -29.25 14.5 -3.123 1 87.94 12 GLU B CA 1
ATOM 1775 C C . GLU B 1 12 ? -28.203 15.102 -4.066 1 87.94 12 GLU B C 1
ATOM 1777 O O . GLU B 1 12 ? -27.047 14.703 -4.039 1 87.94 12 GLU B O 1
ATOM 1782 N N . GLN B 1 13 ? -28.672 15.984 -4.781 1 90.25 13 GLN B N 1
ATOM 1783 C CA . GLN B 1 13 ? -27.75 16.641 -5.707 1 90.25 13 GLN B CA 1
ATOM 1784 C C . GLN B 1 13 ? -26.688 17.438 -4.961 1 90.25 13 GLN B C 1
ATOM 1786 O O . GLN B 1 13 ? -25.516 17.406 -5.316 1 90.25 13 GLN B O 1
ATOM 1791 N N . LEU B 1 14 ? -27.172 18.141 -3.918 1 92.62 14 LEU B N 1
ATOM 1792 C CA . LEU B 1 14 ? -26.234 18.953 -3.152 1 92.62 14 LEU B CA 1
ATOM 1793 C C . LEU B 1 14 ? -25.266 18.062 -2.381 1 92.62 14 LEU B C 1
ATOM 1795 O O . LEU B 1 14 ? -24.062 18.375 -2.285 1 92.62 14 LEU B O 1
ATOM 1799 N N . ARG B 1 15 ? -25.75 17.078 -1.837 1 94.44 15 ARG B N 1
ATOM 1800 C CA . ARG B 1 15 ? -24.891 16.109 -1.168 1 94.44 15 ARG B CA 1
ATOM 1801 C C . ARG B 1 15 ? -23.797 15.594 -2.109 1 94.44 15 ARG B C 1
ATOM 1803 O O . ARG B 1 15 ? -22.625 15.516 -1.729 1 94.44 15 ARG B O 1
ATOM 1810 N N . GLY B 1 16 ? -24.203 15.258 -3.307 1 95.12 16 GLY B N 1
ATOM 1811 C CA . GLY B 1 16 ? -23.266 14.812 -4.32 1 95.12 16 GLY B CA 1
ATOM 1812 C C . GLY B 1 16 ? -22.234 15.867 -4.684 1 95.12 16 GLY B C 1
ATOM 1813 O O . GLY B 1 16 ? -21.062 15.547 -4.891 1 95.12 16 GLY B O 1
ATOM 1814 N N . LEU B 1 17 ? -22.703 17.047 -4.758 1 95 17 LEU B N 1
ATOM 1815 C CA . LEU B 1 17 ? -21.812 18.156 -5.055 1 95 17 LEU B CA 1
ATOM 1816 C C . LEU B 1 17 ? -20.75 18.312 -3.973 1 95 17 LEU B C 1
ATOM 1818 O O . LEU B 1 17 ? -19.594 18.562 -4.273 1 95 17 LEU B O 1
ATOM 1822 N N . ILE B 1 18 ? -21.188 18.219 -2.762 1 96.38 18 ILE B N 1
ATOM 1823 C CA . ILE B 1 18 ? -20.281 18.344 -1.628 1 96.38 18 ILE B CA 1
ATOM 1824 C C . ILE B 1 18 ? -19.234 17.234 -1.688 1 96.38 18 ILE B C 1
ATOM 1826 O O . ILE B 1 18 ? -18.031 17.484 -1.592 1 96.38 18 ILE B O 1
ATOM 1830 N N . LEU B 1 19 ? -19.703 16.062 -1.912 1 95.94 19 LEU B N 1
ATOM 1831 C CA . LEU B 1 19 ? -18.797 14.914 -1.967 1 95.94 19 LEU B CA 1
ATOM 1832 C C . LEU B 1 19 ? -17.859 15.016 -3.158 1 95.94 19 LEU B C 1
ATOM 1834 O O . LEU B 1 19 ? -16.672 14.672 -3.053 1 95.94 19 LEU B O 1
ATOM 1838 N N . GLY B 1 20 ? -18.375 15.438 -4.27 1 95.75 20 GLY B N 1
ATOM 1839 C CA . GLY B 1 20 ? -17.547 15.648 -5.438 1 95.75 20 GLY B CA 1
ATOM 1840 C C . GLY B 1 20 ? -16.453 16.672 -5.207 1 95.75 20 GLY B C 1
ATOM 1841 O O . GLY B 1 20 ? -15.297 16.453 -5.574 1 95.75 20 GLY B O 1
ATOM 1842 N N . ALA B 1 21 ? -16.797 17.719 -4.586 1 95.94 21 ALA B N 1
ATOM 1843 C CA . ALA B 1 21 ? -15.836 18.781 -4.27 1 95.94 21 ALA B CA 1
ATOM 1844 C C . ALA B 1 21 ? -14.789 18.281 -3.279 1 95.94 21 ALA B C 1
ATOM 1846 O O . ALA B 1 21 ? -13.594 18.578 -3.426 1 95.94 21 ALA B O 1
ATOM 1847 N N . ALA B 1 22 ? -15.273 17.609 -2.264 1 95.06 22 ALA B N 1
ATOM 1848 C CA . ALA B 1 22 ? -14.352 17.047 -1.278 1 95.06 22 ALA B CA 1
ATOM 1849 C C . ALA B 1 22 ? -13.336 16.125 -1.944 1 95.06 22 ALA B C 1
ATOM 1851 O O . ALA B 1 22 ? -12.133 16.219 -1.681 1 95.06 22 ALA B O 1
ATOM 1852 N N . ARG B 1 23 ? -13.781 15.25 -2.795 1 92.44 23 ARG B N 1
ATOM 1853 C CA . ARG B 1 23 ? -12.898 14.336 -3.51 1 92.44 23 ARG B CA 1
ATOM 1854 C C . ARG B 1 23 ? -11.82 15.094 -4.277 1 92.44 23 ARG B C 1
ATOM 1856 O O . ARG B 1 23 ? -10.648 14.719 -4.242 1 92.44 23 ARG B O 1
ATOM 1863 N N . ASN B 1 24 ? -12.266 16.078 -4.938 1 91.25 24 ASN B N 1
ATOM 1864 C CA . ASN B 1 24 ? -11.352 16.906 -5.719 1 91.25 24 ASN B CA 1
ATOM 1865 C C . ASN B 1 24 ? -10.305 17.562 -4.832 1 91.25 24 ASN B C 1
ATOM 1867 O O . ASN B 1 24 ? -9.117 17.578 -5.168 1 91.25 24 ASN B O 1
ATOM 1871 N N . LEU B 1 25 ? -10.742 18.078 -3.795 1 92.75 25 LEU B N 1
ATOM 1872 C CA . LEU B 1 25 ? -9.844 18.797 -2.898 1 92.75 25 LEU B CA 1
ATOM 1873 C C . LEU B 1 25 ? -8.914 17.828 -2.164 1 92.75 25 LEU B C 1
ATOM 1875 O O . LEU B 1 25 ? -7.75 18.156 -1.92 1 92.75 25 LEU B O 1
ATOM 1879 N N . PHE B 1 26 ? -9.508 16.672 -1.813 1 86.81 26 PHE B N 1
ATOM 1880 C CA . PHE B 1 26 ? -8.656 15.648 -1.223 1 86.81 26 PHE B CA 1
ATOM 1881 C C . PHE B 1 26 ? -7.547 15.242 -2.188 1 86.81 26 PHE B C 1
ATOM 1883 O O . PHE B 1 26 ? -6.414 14.992 -1.771 1 86.81 26 PHE B O 1
ATOM 1890 N N . PHE B 1 27 ? -7.891 15.227 -3.387 1 82.19 27 PHE B N 1
ATOM 1891 C CA . PHE B 1 27 ? -6.93 14.883 -4.43 1 82.19 27 PHE B CA 1
ATOM 1892 C C . PHE B 1 27 ? -5.859 15.961 -4.555 1 82.19 27 PHE B C 1
ATOM 1894 O O . PHE B 1 27 ? -4.664 15.656 -4.586 1 82.19 27 PHE B O 1
ATOM 1901 N N . LYS B 1 28 ? -6.23 17.141 -4.5 1 81.69 28 LYS B N 1
ATOM 1902 C CA . LYS B 1 28 ? -5.348 18.266 -4.777 1 81.69 28 LYS B CA 1
ATOM 1903 C C . LYS B 1 28 ? -4.492 18.609 -3.562 1 81.69 28 LYS B C 1
ATOM 1905 O O . LYS B 1 28 ? -3.295 18.875 -3.693 1 81.69 28 LYS B O 1
ATOM 1910 N N . HIS B 1 29 ? -5.137 18.547 -2.383 1 82 29 HIS B N 1
ATOM 1911 C CA . HIS B 1 29 ? -4.465 19.125 -1.226 1 82 29 HIS B CA 1
ATOM 1912 C C . HIS B 1 29 ? -4.238 18.078 -0.138 1 82 29 HIS B C 1
ATOM 1914 O O . HIS B 1 29 ? -3.465 18.312 0.795 1 82 29 HIS B O 1
ATOM 1920 N N . GLY B 1 30 ? -4.824 16.938 -0.35 1 82.31 30 GLY B N 1
ATOM 1921 C CA . GLY B 1 30 ? -4.805 15.969 0.73 1 82.31 30 GLY B CA 1
ATOM 1922 C C . GLY B 1 30 ? -5.906 16.188 1.749 1 82.31 30 GLY B C 1
ATOM 1923 O O . GLY B 1 30 ? -6.414 17.297 1.895 1 82.31 30 GLY B O 1
ATOM 1924 N N . PHE B 1 31 ? -6.246 15.234 2.525 1 83.75 31 PHE B N 1
ATOM 1925 C CA . PHE B 1 31 ? -7.328 15.242 3.5 1 83.75 31 PHE B CA 1
ATOM 1926 C C . PHE B 1 31 ? -7.047 16.25 4.613 1 83.75 31 PHE B C 1
ATOM 1928 O O . PHE B 1 31 ? -7.922 17.031 4.988 1 83.75 31 PHE B O 1
ATOM 1935 N N . GLU B 1 32 ? -5.871 16.203 5.137 1 78.38 32 GLU B N 1
ATOM 1936 C CA . GLU B 1 32 ? -5.523 17.031 6.297 1 78.38 32 GLU B CA 1
ATOM 1937 C C . GLU B 1 32 ? -5.574 18.516 5.953 1 78.38 32 GLU B C 1
ATOM 1939 O O . GLU B 1 32 ? -5.988 19.328 6.781 1 78.38 32 GLU B O 1
ATOM 1944 N N . LYS B 1 33 ? -5.289 18.844 4.758 1 84.69 33 LYS B N 1
ATOM 1945 C CA . LYS B 1 33 ? -5.184 20.25 4.367 1 84.69 33 LYS B CA 1
ATOM 1946 C C . LYS B 1 33 ? -6.504 20.766 3.809 1 84.69 33 LYS B C 1
ATOM 1948 O O . LYS B 1 33 ? -6.613 21.938 3.439 1 84.69 33 LYS B O 1
ATOM 1953 N N . THR B 1 34 ? -7.414 19.891 3.686 1 91.75 34 THR B N 1
ATOM 1954 C CA . THR B 1 34 ? -8.727 20.281 3.201 1 91.75 34 THR B CA 1
ATOM 1955 C C . THR B 1 34 ? -9.664 20.594 4.367 1 91.75 34 THR B C 1
ATOM 1957 O O . THR B 1 34 ? -9.68 19.875 5.363 1 91.75 34 THR B O 1
ATOM 1960 N N . SER B 1 35 ? -10.367 21.781 4.254 1 94.12 35 SER B N 1
ATOM 1961 C CA . SER B 1 35 ? -11.297 22.188 5.301 1 94.12 35 SER B CA 1
ATOM 1962 C C . SER B 1 35 ? -12.727 22.266 4.773 1 94.12 35 SER B C 1
ATOM 1964 O O . SER B 1 35 ? -12.945 22.234 3.559 1 94.12 35 SER B O 1
ATOM 1966 N N . ILE B 1 36 ? -13.641 22.328 5.719 1 95.5 36 ILE B N 1
ATOM 1967 C CA . ILE B 1 36 ? -15.039 22.547 5.363 1 95.5 36 ILE B CA 1
ATOM 1968 C C . ILE B 1 36 ? -15.18 23.844 4.566 1 95.5 36 ILE B C 1
ATOM 1970 O O . ILE B 1 36 ? -15.953 23.906 3.607 1 95.5 36 ILE B O 1
ATOM 1974 N N . ARG B 1 37 ? -14.43 24.828 4.945 1 96.25 37 ARG B N 1
ATOM 1975 C CA . ARG B 1 37 ? -14.469 26.109 4.246 1 96.25 37 ARG B CA 1
ATOM 1976 C C . ARG B 1 37 ? -13.992 25.953 2.803 1 96.25 37 ARG B C 1
ATOM 1978 O O . ARG B 1 37 ? -14.586 26.531 1.886 1 96.25 37 ARG B O 1
ATOM 1985 N N . ASN B 1 38 ? -12.922 25.203 2.578 1 96.56 38 ASN B N 1
ATOM 1986 C CA . ASN B 1 38 ? -12.43 24.938 1.23 1 96.56 38 ASN B CA 1
ATOM 1987 C C . ASN B 1 38 ? -13.5 24.297 0.358 1 96.56 38 ASN B C 1
ATOM 1989 O O . ASN B 1 38 ? -13.68 24.672 -0.799 1 96.56 38 ASN B O 1
ATOM 1993 N N . ILE B 1 39 ? -14.148 23.312 0.94 1 97.19 39 ILE B N 1
ATOM 1994 C CA . ILE B 1 39 ? -15.172 22.562 0.218 1 97.19 39 ILE B CA 1
ATOM 1995 C C . ILE B 1 39 ? -16.344 23.484 -0.13 1 97.19 39 ILE B C 1
ATOM 1997 O O . ILE B 1 39 ? -16.812 23.484 -1.267 1 97.19 39 ILE B O 1
ATOM 2001 N N . ALA B 1 40 ? -16.75 24.25 0.823 1 97.06 40 ALA B N 1
ATOM 2002 C CA . ALA B 1 40 ? -17.844 25.188 0.612 1 97.06 40 ALA B CA 1
ATOM 2003 C C . ALA B 1 40 ? -17.5 26.172 -0.506 1 97.06 40 ALA B C 1
ATOM 2005 O O . ALA B 1 40 ? -18.328 26.438 -1.385 1 97.06 40 ALA B O 1
ATOM 2006 N N . GLU B 1 41 ? -16.328 26.656 -0.469 1 96.94 41 GLU B N 1
ATOM 2007 C CA . GLU B 1 41 ? -15.875 27.609 -1.481 1 96.94 41 GLU B CA 1
ATOM 2008 C C . GLU B 1 41 ? -15.891 26.984 -2.873 1 96.94 41 GLU B C 1
ATOM 2010 O O . GLU B 1 41 ? -16.297 27.625 -3.846 1 96.94 41 GLU B O 1
ATOM 2015 N N . GLN B 1 42 ? -15.523 25.812 -2.953 1 95.69 42 GLN B N 1
ATOM 2016 C CA . GLN B 1 42 ? -15.445 25.125 -4.238 1 95.69 42 GLN B CA 1
ATOM 2017 C C . GLN B 1 42 ? -16.828 24.969 -4.863 1 95.69 42 GLN B C 1
ATOM 2019 O O . GLN B 1 42 ? -16.969 25.016 -6.09 1 95.69 42 GLN B O 1
ATOM 2024 N N . ILE B 1 43 ? -17.797 24.766 -4.074 1 96.12 43 ILE B N 1
ATOM 2025 C CA . ILE B 1 43 ? -19.141 24.547 -4.617 1 96.12 43 ILE B CA 1
ATOM 2026 C C . ILE B 1 43 ? -19.938 25.844 -4.57 1 96.12 43 ILE B C 1
ATOM 2028 O O . ILE B 1 43 ? -21.125 25.859 -4.855 1 96.12 43 ILE B O 1
ATOM 2032 N N . GLU B 1 44 ? -19.281 26.906 -4.129 1 96.56 44 GLU B N 1
ATOM 2033 C CA . GLU B 1 44 ? -19.844 28.25 -4.105 1 96.56 44 GLU B CA 1
ATOM 2034 C C . GLU B 1 44 ? -21.047 28.328 -3.18 1 96.56 44 GLU B C 1
ATOM 2036 O O . GLU B 1 44 ? -22.078 28.891 -3.553 1 96.56 44 GLU B O 1
ATOM 2041 N N . TYR B 1 45 ? -20.953 27.766 -2.068 1 95.19 45 TYR B N 1
ATOM 2042 C CA . TYR B 1 45 ? -21.922 27.859 -0.984 1 95.19 45 TYR B CA 1
ATOM 2043 C C . TYR B 1 45 ? -21.266 28.312 0.309 1 95.19 45 TYR B C 1
ATOM 2045 O O . TYR B 1 45 ? -20.031 28.391 0.392 1 95.19 45 TYR B O 1
ATOM 2053 N N . SER B 1 46 ? -22.109 28.672 1.312 1 93.69 46 SER B N 1
ATOM 2054 C CA . SER B 1 46 ? -21.594 28.953 2.646 1 93.69 46 SER B CA 1
ATOM 2055 C C . SER B 1 46 ? -21.203 27.672 3.375 1 93.69 46 SER B C 1
ATOM 2057 O O . SER B 1 46 ? -21.766 26.594 3.096 1 93.69 46 SER B O 1
ATOM 2059 N N . PRO B 1 47 ? -20.25 27.766 4.355 1 94.44 47 PRO B N 1
ATOM 2060 C CA . PRO B 1 47 ? -19.891 26.578 5.141 1 94.44 47 PRO B CA 1
ATOM 2061 C C . PRO B 1 47 ? -21.094 25.984 5.871 1 94.44 47 PRO B C 1
ATOM 2063 O O . PRO B 1 47 ? -21.156 24.766 6.07 1 94.44 47 PRO B O 1
ATOM 2066 N N . GLY B 1 48 ? -22 26.812 6.199 1 94.12 48 GLY B N 1
ATOM 2067 C CA . GLY B 1 48 ? -23.172 26.375 6.934 1 94.12 48 GLY B CA 1
ATOM 2068 C C . GLY B 1 48 ? -23.984 25.312 6.191 1 94.12 48 GLY B C 1
ATOM 2069 O O . GLY B 1 48 ? -24.516 24.391 6.809 1 94.12 48 GLY B O 1
ATOM 2070 N N . ILE B 1 49 ? -24.078 25.422 4.957 1 93.69 49 ILE B N 1
ATOM 2071 C CA . ILE B 1 49 ? -24.844 24.5 4.141 1 93.69 49 ILE B CA 1
ATOM 2072 C C . ILE B 1 49 ? -24.25 23.094 4.234 1 93.69 49 ILE B C 1
ATOM 2074 O O . ILE B 1 49 ? -24.969 22.094 4.191 1 93.69 49 ILE B O 1
ATOM 2078 N N . ILE B 1 50 ? -22.906 22.969 4.348 1 95.5 50 ILE B N 1
ATOM 2079 C CA . ILE B 1 50 ? -22.234 21.688 4.434 1 95.5 50 ILE B CA 1
ATOM 2080 C C . ILE B 1 50 ? -22.625 20.984 5.727 1 95.5 50 ILE B C 1
ATOM 2082 O O . ILE B 1 50 ? -22.844 19.766 5.738 1 95.5 50 ILE B O 1
ATOM 2086 N N . TYR B 1 51 ? -22.859 21.734 6.73 1 94.44 51 TYR B N 1
ATOM 2087 C CA . TYR B 1 51 ? -23.172 21.188 8.047 1 94.44 51 TYR B CA 1
ATOM 2088 C C . TYR B 1 51 ? -24.594 20.641 8.094 1 94.44 51 TYR B C 1
ATOM 2090 O O . TYR B 1 51 ? -24.938 19.891 9.008 1 94.44 51 TYR B O 1
ATOM 2098 N N . HIS B 1 52 ? -25.359 21.047 7.184 1 93.31 52 HIS B N 1
ATOM 2099 C CA . HIS B 1 52 ? -26.688 20.484 7.059 1 93.31 52 HIS B CA 1
ATOM 2100 C C . HIS B 1 52 ? -26.625 19.031 6.598 1 93.31 52 HIS B C 1
ATOM 2102 O O . HIS B 1 52 ? -27.547 18.25 6.844 1 93.31 52 HIS B O 1
ATOM 2108 N N . TYR B 1 53 ? -25.531 18.719 6.027 1 94.31 53 TYR B N 1
ATOM 2109 C CA . TYR B 1 53 ? -25.406 17.391 5.43 1 94.31 53 TYR B CA 1
ATOM 2110 C C . TYR B 1 53 ? -24.375 16.562 6.172 1 94.31 53 TYR B C 1
ATOM 2112 O O . TYR B 1 53 ? -24.531 15.336 6.281 1 94.31 53 TYR B O 1
ATOM 2120 N N . PHE B 1 54 ? -23.328 17.172 6.613 1 94.44 54 PHE B N 1
ATOM 2121 C CA . PHE B 1 54 ? -22.234 16.484 7.281 1 94.44 54 PHE B CA 1
ATOM 2122 C C . PHE B 1 54 ? -21.812 17.234 8.531 1 94.44 54 PHE B C 1
ATOM 2124 O O . PHE B 1 54 ? -21.562 18.453 8.484 1 94.44 54 PHE B O 1
ATOM 2131 N N . LYS B 1 55 ? -21.609 16.5 9.57 1 91.81 55 LYS B N 1
ATOM 2132 C CA . LYS B 1 55 ? -21.266 17.094 10.859 1 91.81 55 LYS B CA 1
ATOM 2133 C C . LYS B 1 55 ? -19.859 17.688 10.836 1 91.81 55 LYS B C 1
ATOM 2135 O O . LYS B 1 55 ? -19.594 18.703 11.492 1 91.81 55 LYS B O 1
ATOM 2140 N N . ASP B 1 56 ? -18.984 17.016 10.148 1 90.25 56 ASP B N 1
ATOM 2141 C CA . ASP B 1 56 ? -17.594 17.438 10.055 1 90.25 56 ASP B CA 1
ATOM 2142 C C . ASP B 1 56 ? -16.906 16.781 8.859 1 90.25 56 ASP B C 1
ATOM 2144 O O . ASP B 1 56 ? -17.547 16.094 8.07 1 90.25 56 ASP B O 1
ATOM 2148 N N . LYS B 1 57 ? -15.695 17.047 8.719 1 89.62 57 LYS B N 1
ATOM 2149 C CA . LYS B 1 57 ? -14.891 16.531 7.613 1 89.62 57 LYS B CA 1
ATOM 2150 C C . LYS B 1 57 ? -14.789 15.008 7.668 1 89.62 57 LYS B C 1
ATOM 2152 O O . LYS B 1 57 ? -14.766 14.344 6.629 1 89.62 57 LYS B O 1
ATOM 2157 N N . ASN B 1 58 ? -14.781 14.453 8.844 1 88.38 58 ASN B N 1
ATOM 2158 C CA . ASN B 1 58 ? -14.68 13 9 1 88.38 58 ASN B CA 1
ATOM 2159 C C . ASN B 1 58 ? -15.922 12.297 8.445 1 88.38 58 ASN B C 1
ATOM 2161 O O . ASN B 1 58 ? -15.82 11.18 7.93 1 88.38 58 ASN B O 1
ATOM 2165 N N . GLU B 1 59 ? -16.984 12.875 8.617 1 90.06 59 GLU B N 1
ATOM 2166 C CA . GLU B 1 59 ? -18.203 12.289 8.062 1 90.06 59 GLU B CA 1
ATOM 2167 C C . GLU B 1 59 ? -18.172 12.289 6.539 1 90.06 59 GLU B C 1
ATOM 2169 O O . GLU B 1 59 ? -18.703 11.375 5.902 1 90.06 59 GLU B O 1
ATOM 2174 N N . ILE B 1 60 ? -17.641 13.367 5.988 1 91.62 60 ILE B N 1
ATOM 2175 C CA . ILE B 1 60 ? -17.469 13.422 4.539 1 91.62 60 ILE B CA 1
ATOM 2176 C C . ILE B 1 60 ? -16.531 12.297 4.086 1 91.62 60 ILE B C 1
ATOM 2178 O O . ILE B 1 60 ? -16.828 11.602 3.113 1 91.62 60 ILE B O 1
ATOM 2182 N N . PHE B 1 61 ? -15.453 12.109 4.832 1 89.5 61 PHE B N 1
ATOM 2183 C CA . PHE B 1 61 ? -14.516 11.023 4.566 1 89.5 61 PHE B CA 1
ATOM 2184 C C . PHE B 1 61 ? -15.234 9.672 4.598 1 89.5 61 PHE B C 1
ATOM 2186 O O . PHE B 1 61 ? -15.07 8.859 3.689 1 89.5 61 PHE B O 1
ATOM 2193 N N . HIS B 1 62 ? -15.969 9.523 5.582 1 88.69 62 HIS B N 1
ATOM 2194 C CA . HIS B 1 62 ? -16.672 8.258 5.754 1 88.69 62 HIS B CA 1
ATOM 2195 C C . HIS B 1 62 ? -17.641 8.008 4.602 1 88.69 62 HIS B C 1
ATOM 2197 O O . HIS B 1 62 ? -17.781 6.867 4.148 1 88.69 62 HIS B O 1
ATOM 2203 N N . ALA B 1 63 ? -18.297 9.016 4.23 1 91 63 ALA B N 1
ATOM 2204 C CA . ALA B 1 63 ? -19.25 8.875 3.123 1 91 63 ALA B CA 1
ATOM 2205 C C . ALA B 1 63 ? -18.531 8.477 1.836 1 91 63 ALA B C 1
ATOM 2207 O O . ALA B 1 63 ? -18.984 7.586 1.116 1 91 63 ALA B O 1
ATOM 2208 N N . LEU B 1 64 ? -17.438 9.141 1.532 1 92.94 64 LEU B N 1
ATOM 2209 C CA . LEU B 1 64 ? -16.656 8.82 0.348 1 92.94 64 LEU B CA 1
ATOM 2210 C C . LEU B 1 64 ? -16.078 7.41 0.442 1 92.94 64 LEU B C 1
ATOM 2212 O O . LEU B 1 64 ? -16.047 6.68 -0.551 1 92.94 64 LEU B O 1
ATOM 2216 N N . HIS B 1 65 ? -15.617 7.07 1.581 1 91.5 65 HIS B N 1
ATOM 2217 C CA . HIS B 1 65 ? -15.109 5.73 1.867 1 91.5 65 HIS B CA 1
ATOM 2218 C C . HIS B 1 65 ? -16.172 4.668 1.589 1 91.5 65 HIS B C 1
ATOM 2220 O O . HIS B 1 65 ? -15.891 3.676 0.91 1 91.5 65 HIS B O 1
ATOM 2226 N N . GLN B 1 66 ? -17.328 4.859 2.094 1 91.06 66 GLN B N 1
ATOM 2227 C CA . GLN B 1 66 ? -18.438 3.928 1.889 1 91.06 66 GLN B CA 1
ATOM 2228 C C . GLN B 1 66 ? -18.797 3.828 0.41 1 91.06 66 GLN B C 1
ATOM 2230 O O . GLN B 1 66 ? -19.062 2.734 -0.097 1 91.06 66 GLN B O 1
ATOM 2235 N N . GLU B 1 67 ? -18.859 4.93 -0.219 1 92.62 67 GLU B N 1
ATOM 2236 C CA . GLU B 1 67 ? -19.141 4.934 -1.651 1 92.62 67 GLU B CA 1
ATOM 2237 C C . GLU B 1 67 ? -18.094 4.133 -2.422 1 92.62 67 GLU B C 1
ATOM 2239 O O . GLU B 1 67 ? -18.422 3.412 -3.365 1 92.62 67 GLU B O 1
ATOM 2244 N N . GLY B 1 68 ? -16.844 4.305 -2.076 1 95.25 68 GLY B N 1
ATOM 2245 C CA . GLY B 1 68 ? -15.773 3.539 -2.691 1 95.25 68 GLY B CA 1
ATOM 2246 C C . GLY B 1 68 ? -15.977 2.039 -2.582 1 95.25 68 GLY B C 1
ATOM 2247 O O . GLY B 1 68 ? -15.898 1.323 -3.582 1 95.25 68 GLY B O 1
ATOM 2248 N N . PHE B 1 69 ? -16.312 1.58 -1.428 1 95.5 69 PHE B N 1
ATOM 2249 C CA . PHE B 1 69 ? -16.469 0.147 -1.214 1 95.5 69 PHE B CA 1
ATOM 2250 C C . PHE B 1 69 ? -17.734 -0.363 -1.903 1 95.5 69 PHE B C 1
ATOM 2252 O O . PHE B 1 69 ? -17.766 -1.496 -2.387 1 95.5 69 PHE B O 1
ATOM 2259 N N . GLN B 1 70 ? -18.766 0.485 -1.872 1 96 70 GLN B N 1
ATOM 2260 C CA . GLN B 1 70 ? -19.984 0.088 -2.59 1 96 70 GLN B CA 1
ATOM 2261 C C . GLN B 1 70 ? -19.703 -0.087 -4.082 1 96 70 GLN B C 1
ATOM 2263 O O . GLN B 1 70 ? -20.172 -1.044 -4.699 1 96 70 GLN B O 1
ATOM 2268 N N . ASN B 1 71 ? -19.016 0.834 -4.637 1 97.31 71 ASN B N 1
ATOM 2269 C CA . ASN B 1 71 ? -18.625 0.734 -6.043 1 97.31 71 ASN B CA 1
ATOM 2270 C C . ASN B 1 71 ? -17.766 -0.499 -6.305 1 97.31 71 ASN B C 1
ATOM 2272 O O . ASN B 1 71 ? -17.984 -1.215 -7.281 1 97.31 71 ASN B O 1
ATOM 2276 N N . LEU B 1 72 ? -16.797 -0.779 -5.488 1 98.19 72 LEU B N 1
ATOM 2277 C CA . LEU B 1 72 ? -15.945 -1.952 -5.625 1 98.19 72 LEU B CA 1
ATOM 2278 C C . LEU B 1 72 ? -16.766 -3.236 -5.527 1 98.19 72 LEU B C 1
ATOM 2280 O O . LEU B 1 72 ? -16.578 -4.156 -6.324 1 98.19 72 LEU B O 1
ATOM 2284 N N . LYS B 1 73 ? -17.641 -3.254 -4.555 1 97.81 73 LYS B N 1
ATOM 2285 C CA . LYS B 1 73 ? -18.531 -4.41 -4.398 1 97.81 73 LYS B CA 1
ATOM 2286 C C . LYS B 1 73 ? -19.312 -4.676 -5.68 1 97.81 73 LYS B C 1
ATOM 2288 O O . LYS B 1 73 ? -19.438 -5.82 -6.117 1 97.81 73 LYS B O 1
ATOM 2293 N N . HIS B 1 74 ? -19.828 -3.625 -6.246 1 97.88 74 HIS B N 1
ATOM 2294 C CA . HIS B 1 74 ? -20.594 -3.76 -7.484 1 97.88 74 HIS B CA 1
ATOM 2295 C C . HIS B 1 74 ? -19.719 -4.332 -8.602 1 97.88 74 HIS B C 1
ATOM 2297 O O . HIS B 1 74 ? -20.188 -5.145 -9.398 1 97.88 74 HIS B O 1
ATOM 2303 N N . LYS B 1 75 ? -18.516 -3.879 -8.703 1 98.19 75 LYS B N 1
ATOM 2304 C CA . LYS B 1 75 ? -17.578 -4.402 -9.703 1 98.19 75 LYS B CA 1
ATOM 2305 C C . LYS B 1 75 ? -17.328 -5.895 -9.492 1 98.19 75 LYS B C 1
ATOM 2307 O O . LYS B 1 75 ? -17.25 -6.66 -10.453 1 98.19 75 LYS B O 1
ATOM 2312 N N . MET B 1 76 ? -17.188 -6.32 -8.242 1 98.06 76 MET B N 1
ATOM 2313 C CA . MET B 1 76 ? -17 -7.734 -7.934 1 98.06 76 MET B CA 1
ATOM 2314 C C . MET B 1 76 ? -18.234 -8.547 -8.305 1 98.06 76 MET B C 1
ATOM 2316 O O . MET B 1 76 ? -18.109 -9.633 -8.883 1 98.06 76 MET B O 1
ATOM 2320 N N . GLU B 1 77 ? -19.359 -8.016 -7.988 1 98 77 GLU B N 1
ATOM 2321 C CA . GLU B 1 77 ? -20.625 -8.703 -8.234 1 98 77 GLU B CA 1
ATOM 2322 C C . GLU B 1 77 ? -20.859 -8.906 -9.734 1 98 77 GLU B C 1
ATOM 2324 O O . GLU B 1 77 ? -21.484 -9.883 -10.141 1 98 77 GLU B O 1
ATOM 2329 N N . SER B 1 78 ? -20.344 -8.039 -10.531 1 98.31 78 SER B N 1
ATOM 2330 C CA . SER B 1 78 ? -20.594 -8.031 -11.969 1 98.31 78 SER B CA 1
ATOM 2331 C C . SER B 1 78 ? -19.984 -9.242 -12.648 1 98.31 78 SER B C 1
ATOM 2333 O O . SER B 1 78 ? -20.328 -9.562 -13.789 1 98.31 78 SER B O 1
ATOM 2335 N N . VAL B 1 79 ? -19.062 -9.945 -12.039 1 98.56 79 VAL B N 1
ATOM 2336 C CA . VAL B 1 79 ? -18.391 -11.062 -12.695 1 98.56 79 VAL B CA 1
ATOM 2337 C C . VAL B 1 79 ? -18.734 -12.367 -11.977 1 98.56 79 VAL B C 1
ATOM 2339 O O . VAL B 1 79 ? -18.125 -13.406 -12.234 1 98.56 79 VAL B O 1
ATOM 2342 N N . MET B 1 80 ? -19.672 -12.352 -11.062 1 97.31 80 MET B N 1
ATOM 2343 C CA . MET B 1 80 ? -20 -13.5 -10.219 1 97.31 80 MET B CA 1
ATOM 2344 C C . MET B 1 80 ? -20.641 -14.609 -11.039 1 97.31 80 MET B C 1
ATOM 2346 O O . MET B 1 80 ? -20.688 -15.766 -10.609 1 97.31 80 MET B O 1
ATOM 2350 N N . ASN B 1 81 ? -21.109 -14.289 -12.18 1 97.5 81 ASN B N 1
ATOM 2351 C CA . ASN B 1 81 ? -21.812 -15.266 -13.008 1 97.5 81 ASN B CA 1
ATOM 2352 C C . ASN B 1 81 ? -20.844 -16.125 -13.805 1 97.5 81 ASN B C 1
ATOM 2354 O O . ASN B 1 81 ? -21.234 -17.125 -14.406 1 97.5 81 ASN B O 1
ATOM 2358 N N . ILE B 1 82 ? -19.594 -15.812 -13.883 1 98.5 82 ILE B N 1
ATOM 2359 C CA . ILE B 1 82 ? -18.578 -16.641 -14.539 1 98.5 82 ILE B CA 1
ATOM 2360 C C . ILE B 1 82 ? -18.484 -17.984 -13.836 1 98.5 82 ILE B C 1
ATOM 2362 O O . ILE B 1 82 ? -18.219 -18.047 -12.633 1 98.5 82 ILE B O 1
ATOM 2366 N N . ALA B 1 83 ? -18.609 -19.031 -14.5 1 98.19 83 ALA B N 1
ATOM 2367 C CA . ALA B 1 83 ? -18.734 -20.359 -13.922 1 98.19 83 ALA B CA 1
ATOM 2368 C C . ALA B 1 83 ? -17.375 -20.875 -13.438 1 98.19 83 ALA B C 1
ATOM 2370 O O . ALA B 1 83 ? -17.281 -21.469 -12.352 1 98.19 83 ALA B O 1
ATOM 2371 N N . ASP B 1 84 ? -16.359 -20.703 -14.281 1 98.38 84 ASP B N 1
ATOM 2372 C CA . ASP B 1 84 ? -15.016 -21.156 -13.914 1 98.38 84 ASP B CA 1
ATOM 2373 C C . ASP B 1 84 ? -14.453 -20.312 -12.766 1 98.38 84 ASP B C 1
ATOM 2375 O O . ASP B 1 84 ? -14.227 -19.109 -12.922 1 98.38 84 ASP B O 1
ATOM 2379 N N . PRO B 1 85 ? -14.195 -20.922 -11.625 1 98.31 85 PRO B N 1
ATOM 2380 C CA . PRO B 1 85 ? -13.789 -20.141 -10.461 1 98.31 85 PRO B CA 1
ATOM 2381 C C . PRO B 1 85 ? -12.469 -19.406 -10.68 1 98.31 85 PRO B C 1
ATOM 2383 O O . PRO B 1 85 ? -12.281 -18.297 -10.164 1 98.31 85 PRO B O 1
ATOM 2386 N N . MET B 1 86 ? -11.555 -20.016 -11.391 1 98.62 86 MET B N 1
ATOM 2387 C CA . MET B 1 86 ? -10.289 -19.328 -11.656 1 98.62 86 MET B CA 1
ATOM 2388 C C . MET B 1 86 ? -10.484 -18.188 -12.641 1 98.62 86 MET B C 1
ATOM 2390 O O . MET B 1 86 ? -9.898 -17.109 -12.477 1 98.62 86 MET B O 1
ATOM 2394 N N . GLY B 1 87 ? -11.25 -18.422 -13.688 1 98.62 87 GLY B N 1
ATOM 2395 C CA . GLY B 1 87 ? -11.617 -17.328 -14.578 1 98.62 87 GLY B CA 1
ATOM 2396 C C . GLY B 1 87 ? -12.297 -16.188 -13.859 1 98.62 87 GLY B C 1
ATOM 2397 O O . GLY B 1 87 ? -12.008 -15.016 -14.125 1 98.62 87 GLY B O 1
ATOM 2398 N N . ARG B 1 88 ? -13.234 -16.531 -12.922 1 98.75 88 ARG B N 1
ATOM 2399 C CA . ARG B 1 88 ? -13.922 -15.539 -12.102 1 98.75 88 ARG B CA 1
ATOM 2400 C C . ARG B 1 88 ? -12.938 -14.773 -11.227 1 98.75 88 ARG B C 1
ATOM 2402 O O . ARG B 1 88 ? -13.031 -13.547 -11.102 1 98.75 88 ARG B O 1
ATOM 2409 N N . LEU B 1 89 ? -12 -15.469 -10.641 1 98.88 89 LEU B N 1
ATOM 2410 C CA . LEU B 1 89 ? -10.977 -14.859 -9.805 1 98.88 89 LEU B CA 1
ATOM 2411 C C . LEU B 1 89 ? -10.172 -13.82 -10.586 1 98.88 89 LEU B C 1
ATOM 2413 O O . LEU B 1 89 ? -9.961 -12.711 -10.102 1 98.88 89 LEU B O 1
ATOM 2417 N N . LYS B 1 90 ? -9.734 -14.195 -11.758 1 98.81 90 LYS B N 1
ATOM 2418 C CA . LYS B 1 90 ? -8.945 -13.289 -12.594 1 98.81 90 LYS B CA 1
ATOM 2419 C C . LYS B 1 90 ? -9.781 -12.094 -13.039 1 98.81 90 LYS B C 1
ATOM 2421 O O . LYS B 1 90 ? -9.273 -10.969 -13.109 1 98.81 90 LYS B O 1
ATOM 2426 N N . ALA B 1 91 ? -11.039 -12.289 -13.328 1 98.81 91 ALA B N 1
ATOM 2427 C CA . ALA B 1 91 ?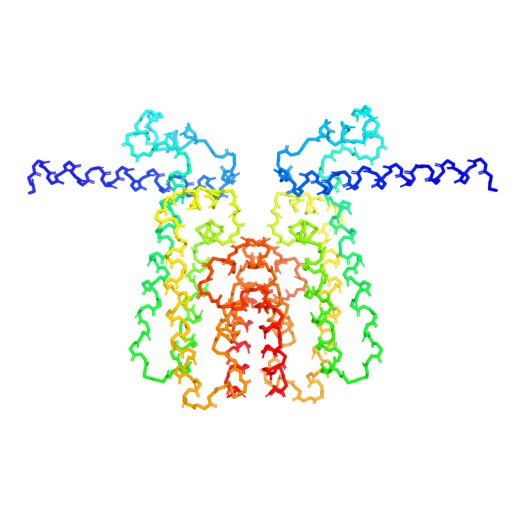 -11.938 -11.195 -13.688 1 98.81 91 ALA B CA 1
ATOM 2428 C C . ALA B 1 91 ? -12.133 -10.242 -12.508 1 98.81 91 ALA B C 1
ATOM 2430 O O . ALA B 1 91 ? -12.156 -9.023 -12.68 1 98.81 91 ALA B O 1
ATOM 2431 N N . MET B 1 92 ? -12.352 -10.781 -11.289 1 98.81 92 MET B N 1
ATOM 2432 C CA . MET B 1 92 ? -12.414 -9.969 -10.07 1 98.81 92 MET B CA 1
ATOM 2433 C C . MET B 1 92 ? -11.156 -9.117 -9.93 1 98.81 92 MET B C 1
ATOM 2435 O O . MET B 1 92 ? -11.242 -7.93 -9.602 1 98.81 92 MET B O 1
ATOM 2439 N N . GLY B 1 93 ? -10.016 -9.766 -10.133 1 98.88 93 GLY B N 1
ATOM 2440 C CA . GLY B 1 93 ? -8.75 -9.047 -10.047 1 98.88 93 GLY B CA 1
ATOM 2441 C C . GLY B 1 93 ? -8.648 -7.906 -11.039 1 98.88 93 GLY B C 1
ATOM 2442 O O . GLY B 1 93 ? -8.195 -6.812 -10.688 1 98.88 93 GLY B O 1
ATOM 2443 N N . LYS B 1 94 ? -9.016 -8.164 -12.273 1 98.81 94 LYS B N 1
ATOM 2444 C CA . LYS B 1 94 ? -8.992 -7.121 -13.305 1 98.81 94 LYS B CA 1
ATOM 2445 C C . LYS B 1 94 ? -9.867 -5.934 -12.906 1 98.81 94 LYS B C 1
ATOM 2447 O O . LYS B 1 94 ? -9.445 -4.781 -13.016 1 98.81 94 LYS B O 1
ATOM 2452 N N . ASN B 1 95 ? -11.062 -6.227 -12.469 1 98.75 95 ASN B N 1
ATOM 2453 C CA . ASN B 1 95 ? -11.977 -5.18 -12.023 1 98.75 95 ASN B CA 1
ATOM 2454 C C . ASN B 1 95 ? -11.391 -4.387 -10.852 1 98.75 95 ASN B C 1
ATOM 2456 O O . ASN B 1 95 ? -11.562 -3.168 -10.781 1 98.75 95 ASN B O 1
ATOM 2460 N N . TYR B 1 96 ? -10.75 -5.066 -9.945 1 98.75 96 TYR B N 1
ATOM 2461 C CA . TYR B 1 96 ? -10.125 -4.422 -8.797 1 98.75 96 TYR B CA 1
ATOM 2462 C C . TYR B 1 96 ? -9.055 -3.432 -9.242 1 98.75 96 TYR B C 1
ATOM 2464 O O . TYR B 1 96 ? -9.055 -2.277 -8.812 1 98.75 96 TYR B O 1
ATOM 2472 N N . VAL B 1 97 ? -8.156 -3.906 -10.109 1 98.62 97 VAL B N 1
ATOM 2473 C CA . VAL B 1 97 ? -7.059 -3.078 -10.594 1 98.62 97 VAL B CA 1
ATOM 2474 C C . VAL B 1 97 ? -7.613 -1.866 -11.336 1 98.62 97 VAL B C 1
ATOM 2476 O O . VAL B 1 97 ? -7.188 -0.734 -11.094 1 98.62 97 VAL B O 1
ATOM 2479 N N . LEU B 1 98 ? -8.547 -2.061 -12.172 1 98.31 98 LEU B N 1
ATOM 2480 C CA . LEU B 1 98 ? -9.141 -0.973 -12.938 1 98.31 98 LEU B CA 1
ATOM 2481 C C . LEU B 1 98 ? -9.836 0.027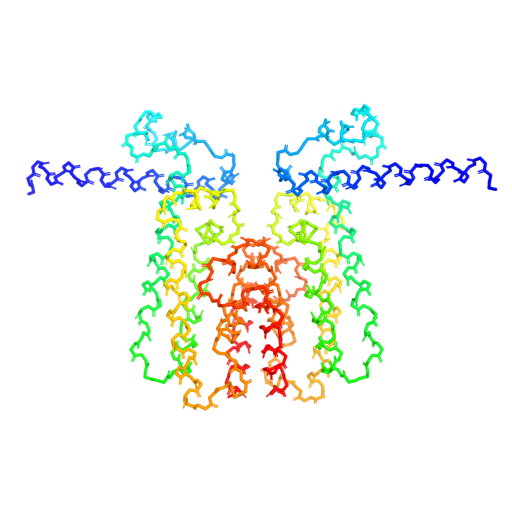 -12.023 1 98.31 98 LEU B C 1
ATOM 2483 O O . LEU B 1 98 ? -9.703 1.239 -12.203 1 98.31 98 LEU B O 1
ATOM 2487 N N . PHE B 1 99 ? -10.602 -0.464 -11.094 1 98.31 99 PHE B N 1
ATOM 2488 C CA . PHE B 1 99 ? -11.258 0.4 -10.125 1 98.31 99 PHE B CA 1
ATOM 2489 C C . PHE B 1 99 ? -10.25 1.323 -9.445 1 98.31 99 PHE B C 1
ATOM 2491 O O . PHE B 1 99 ? -10.477 2.533 -9.359 1 98.31 99 PHE B O 1
ATOM 2498 N N . ALA B 1 100 ? -9.195 0.7 -8.914 1 97.94 100 ALA B N 1
ATOM 2499 C CA . ALA B 1 100 ? -8.188 1.456 -8.18 1 97.94 100 ALA B CA 1
ATOM 2500 C C . ALA B 1 100 ? -7.551 2.525 -9.062 1 97.94 100 ALA B C 1
ATOM 2502 O O . ALA B 1 100 ? -7.426 3.682 -8.656 1 97.94 100 ALA B O 1
ATOM 2503 N N . LEU B 1 101 ? -7.141 2.158 -10.281 1 96.5 101 LEU B N 1
ATOM 2504 C CA . LEU B 1 101 ? -6.449 3.066 -11.195 1 96.5 101 LEU B CA 1
ATOM 2505 C C . LEU B 1 101 ? -7.375 4.195 -11.641 1 96.5 101 LEU B C 1
ATOM 2507 O O . LEU B 1 101 ? -6.922 5.32 -11.867 1 96.5 101 LEU B O 1
ATOM 2511 N N . GLU B 1 102 ? -8.648 3.936 -11.695 1 96.38 102 GLU B N 1
ATOM 2512 C CA . GLU B 1 102 ? -9.625 4.926 -12.141 1 96.38 102 GLU B CA 1
ATOM 2513 C C . GLU B 1 102 ? -10.039 5.84 -10.992 1 96.38 102 GLU B C 1
ATOM 2515 O O . GLU B 1 102 ? -10.617 6.906 -11.219 1 96.38 102 GLU B O 1
ATOM 2520 N N . ASN B 1 103 ? -9.844 5.406 -9.805 1 94.88 103 ASN B N 1
ATOM 2521 C CA . ASN B 1 103 ? -10.289 6.141 -8.625 1 94.88 103 ASN B CA 1
ATOM 2522 C C . ASN B 1 103 ? -9.172 6.273 -7.59 1 94.88 103 ASN B C 1
ATOM 2524 O O . ASN B 1 103 ? -9.352 5.906 -6.43 1 94.88 103 ASN B O 1
ATOM 2528 N N . PRO B 1 104 ? -8.078 6.863 -7.973 1 93.25 104 PRO B N 1
ATOM 2529 C CA . PRO B 1 104 ? -6.922 6.863 -7.078 1 93.25 104 PRO B CA 1
ATOM 2530 C C . PRO B 1 104 ? -7.195 7.59 -5.762 1 93.25 104 PRO B C 1
ATOM 2532 O O . PRO B 1 104 ? -6.695 7.18 -4.711 1 93.25 104 PRO B O 1
ATOM 2535 N N . VAL B 1 105 ? -7.93 8.633 -5.73 1 90.19 105 VAL B N 1
ATOM 2536 C CA . VAL B 1 105 ? -8.211 9.398 -4.52 1 90.19 105 VAL B CA 1
ATOM 2537 C C . VAL B 1 105 ? -9.07 8.562 -3.572 1 90.19 105 VAL B C 1
ATOM 2539 O O . VAL B 1 105 ? -8.766 8.453 -2.381 1 90.19 105 VAL B O 1
ATOM 2542 N N . ILE B 1 106 ? -10.125 8.016 -4.109 1 92.94 106 ILE B N 1
ATOM 2543 C CA . ILE B 1 106 ? -11.031 7.191 -3.318 1 92.94 106 ILE B CA 1
ATOM 2544 C C . ILE B 1 106 ? -10.281 5.98 -2.77 1 92.94 106 ILE B C 1
ATOM 2546 O O . ILE B 1 106 ? -10.453 5.605 -1.608 1 92.94 106 ILE B O 1
ATOM 2550 N N . TYR B 1 107 ? -9.438 5.395 -3.621 1 94.94 107 TYR B N 1
ATOM 2551 C CA . TYR B 1 107 ? -8.656 4.238 -3.197 1 94.94 107 TYR B CA 1
ATOM 2552 C C . TYR B 1 107 ? -7.746 4.594 -2.027 1 94.94 107 TYR B C 1
ATOM 2554 O O . TYR B 1 107 ? -7.613 3.816 -1.079 1 94.94 107 TYR B O 1
ATOM 2562 N N . ASP B 1 108 ? -7.148 5.668 -2.102 1 90.69 108 ASP B N 1
ATOM 2563 C CA . ASP B 1 108 ? -6.285 6.152 -1.026 1 90.69 108 ASP B CA 1
ATOM 2564 C C . ASP B 1 108 ? -7.07 6.309 0.275 1 90.69 108 ASP B C 1
ATOM 2566 O O . ASP B 1 108 ? -6.582 5.949 1.348 1 90.69 108 ASP B O 1
ATOM 2570 N N . LEU B 1 109 ? -8.234 6.871 0.214 1 88.31 109 LEU B N 1
ATOM 2571 C CA . LEU B 1 109 ? -9.094 7.035 1.381 1 88.31 109 LEU B CA 1
ATOM 2572 C C . LEU B 1 109 ? -9.469 5.684 1.979 1 88.31 109 LEU B C 1
ATOM 2574 O O . LEU B 1 109 ? -9.57 5.547 3.199 1 88.31 109 LEU B O 1
ATOM 2578 N N . MET B 1 110 ? -9.656 4.762 1.117 1 92.06 110 MET B N 1
ATOM 2579 C CA . MET B 1 110 ? -10.125 3.441 1.525 1 92.06 110 MET B CA 1
ATOM 2580 C C . MET B 1 110 ? -9.016 2.666 2.229 1 92.06 110 MET B C 1
ATOM 2582 O O . MET B 1 110 ? -9.266 1.985 3.225 1 92.06 110 MET B O 1
ATOM 2586 N N . PHE B 1 111 ? -7.754 2.812 1.712 1 92.75 111 PHE B N 1
ATOM 2587 C CA . PHE B 1 111 ? -6.801 1.792 2.127 1 92.75 111 PHE B CA 1
ATOM 2588 C C . PHE B 1 111 ? -5.531 2.43 2.678 1 92.75 111 PHE B C 1
ATOM 2590 O O . PHE B 1 111 ? -4.723 1.759 3.32 1 92.75 111 PHE B O 1
ATOM 2597 N N . THR B 1 112 ? -5.273 3.639 2.453 1 85.12 112 THR B N 1
ATOM 2598 C CA . THR B 1 112 ? -3.967 4.207 2.77 1 85.12 112 THR B CA 1
ATOM 2599 C C . THR B 1 112 ? -4.059 5.145 3.969 1 85.12 112 THR B C 1
ATOM 2601 O O . THR B 1 112 ? -3.217 5.098 4.867 1 85.12 112 THR B O 1
ATOM 2604 N N . LEU B 1 113 ? -5.074 6.02 4.07 1 77.75 113 LEU B N 1
ATOM 2605 C CA . LEU B 1 113 ? -5.168 7.027 5.121 1 77.75 113 LEU B CA 1
ATOM 2606 C C . LEU B 1 113 ? -5.598 6.398 6.441 1 77.75 113 LEU B C 1
ATOM 2608 O O . LEU B 1 113 ? -6.508 5.566 6.469 1 77.75 113 LEU B O 1
ATOM 2612 N N . LYS B 1 114 ? -4.812 6.629 7.566 1 68.12 114 LYS B N 1
ATOM 2613 C CA . LYS B 1 114 ? -5.102 6.09 8.891 1 68.12 114 LYS B CA 1
ATOM 2614 C C . LYS B 1 114 ? -6.25 6.844 9.555 1 68.12 114 LYS B C 1
ATOM 2616 O O . LYS B 1 114 ? -7.117 6.234 10.188 1 68.12 114 LYS B O 1
ATOM 2621 N N . ALA B 1 115 ? -6.055 8.148 9.844 1 58.88 115 ALA B N 1
ATOM 2622 C CA . ALA B 1 115 ? -6.855 9.039 10.688 1 58.88 115 ALA B CA 1
ATOM 2623 C C . ALA B 1 115 ? -8.336 8.656 10.633 1 58.88 115 ALA B C 1
ATOM 2625 O O . ALA B 1 115 ? -8.953 8.414 11.672 1 58.88 115 ALA B O 1
ATOM 2626 N N . PRO B 1 116 ? -9.148 8.891 9.641 1 57.41 116 PRO B N 1
ATOM 2627 C CA . PRO B 1 116 ? -10.484 8.797 10.234 1 57.41 116 PRO B CA 1
ATOM 2628 C C . PRO B 1 116 ? -10.938 7.359 10.445 1 57.41 116 PRO B C 1
ATOM 2630 O O . PRO B 1 116 ? -12.109 7.109 10.75 1 57.41 116 PRO B O 1
ATOM 2633 N N . MET B 1 117 ? -9.922 6.406 10.258 1 58.44 117 MET B N 1
ATOM 2634 C CA . MET B 1 117 ? -10.32 5.035 10.578 1 58.44 117 MET B CA 1
ATOM 2635 C C . MET B 1 117 ? -10.648 4.891 12.055 1 58.44 117 MET B C 1
ATOM 2637 O O . MET B 1 117 ? -11.492 4.074 12.43 1 58.44 117 MET B O 1
ATOM 2641 N N . GLU B 1 118 ? -9.953 5.785 12.789 1 58.12 118 GLU B N 1
ATOM 2642 C CA . GLU B 1 118 ? -10.234 5.797 14.219 1 58.12 118 GLU B CA 1
ATOM 2643 C C . GLU B 1 118 ? -11.711 6.066 14.492 1 58.12 118 GLU B C 1
ATOM 2645 O O . GLU B 1 118 ? -12.297 5.48 15.406 1 58.12 118 GLU B O 1
ATOM 2650 N N . HIS B 1 119 ? -12.172 6.875 13.68 1 58.09 119 HIS B N 1
ATOM 2651 C CA . HIS B 1 119 ? -13.586 7.195 13.867 1 58.09 119 HIS B CA 1
ATOM 2652 C C . HIS B 1 119 ? -14.477 6.035 13.445 1 58.09 119 HIS B C 1
ATOM 2654 O O . HIS B 1 119 ? -15.516 5.789 14.062 1 58.09 119 HIS B O 1
ATOM 2660 N N . ILE B 1 120 ? -14.023 5.406 12.453 1 57.94 120 ILE B N 1
ATOM 2661 C CA . ILE B 1 120 ? -14.773 4.23 12.016 1 57.94 120 ILE B CA 1
ATOM 2662 C C . ILE B 1 120 ? -14.828 3.209 13.156 1 57.94 120 ILE B C 1
ATOM 2664 O O . ILE B 1 120 ? -15.875 2.619 13.414 1 57.94 120 ILE B O 1
ATOM 2668 N N . LEU B 1 121 ? -13.719 3.195 13.844 1 57.62 121 LEU B N 1
ATOM 2669 C CA . LEU B 1 121 ? -13.617 2.219 14.93 1 57.62 121 LEU B CA 1
ATOM 2670 C C . LEU B 1 121 ? -14.398 2.68 16.156 1 57.62 121 LEU B C 1
ATOM 2672 O O . LEU B 1 121 ? -14.82 1.857 16.969 1 57.62 121 LEU B O 1
ATOM 2676 N N . GLU B 1 122 ? -14.461 3.906 16.359 1 55.34 122 GLU B N 1
ATOM 2677 C CA . GLU B 1 122 ? -15.164 4.406 17.531 1 55.34 122 GLU B CA 1
ATOM 2678 C C . GLU B 1 122 ? -16.672 4.277 17.375 1 55.34 122 GLU B C 1
ATOM 2680 O O . GLU B 1 122 ? -17.406 4.223 18.359 1 55.34 122 GLU B O 1
ATOM 2685 N N . GLU B 1 123 ? -17.109 4.398 16.203 1 52.62 123 GLU B N 1
ATOM 2686 C CA . GLU B 1 123 ? -18.562 4.273 16.094 1 52.62 123 GLU B CA 1
ATOM 2687 C C . GLU B 1 123 ? -19.016 2.836 16.312 1 52.62 123 GLU B C 1
ATOM 2689 O O . GLU B 1 123 ? -18.281 1.893 15.992 1 52.62 123 GLU B O 1
ATOM 2694 N N . GLU B 1 124 ? -19.906 2.664 17.312 1 47.47 124 GLU B N 1
ATOM 2695 C CA . GLU B 1 124 ? -20.469 1.425 17.844 1 47.47 124 GLU B CA 1
ATOM 2696 C C . GLU B 1 124 ? -20.422 0.311 16.797 1 47.47 124 GLU B C 1
ATOM 2698 O O . GLU B 1 124 ? -20.109 -0.838 17.125 1 47.47 124 GLU B O 1
ATOM 2703 N N . ASP B 1 125 ? -21.375 0.441 15.789 1 49.91 125 ASP B N 1
ATOM 2704 C CA . ASP B 1 125 ? -21.609 -0.576 14.766 1 49.91 125 ASP B CA 1
ATOM 2705 C C . ASP B 1 125 ? -20.453 -0.653 13.781 1 49.91 125 ASP B C 1
ATOM 2707 O O . ASP B 1 125 ? -20.625 -1.107 12.648 1 49.91 125 ASP B O 1
ATOM 2711 N N . LYS B 1 126 ? -19.328 -0.083 13.898 1 52.53 126 LYS B N 1
ATOM 2712 C CA . LYS B 1 126 ? -18.125 0.496 13.328 1 52.53 126 LYS B CA 1
ATOM 2713 C C . LYS B 1 126 ? -17.203 -0.588 12.75 1 52.53 126 LYS B C 1
ATOM 2715 O O . LYS B 1 126 ? -15.984 -0.449 12.766 1 52.53 126 LYS B O 1
ATOM 2720 N N . SER B 1 127 ? -17.688 -1.54 12.5 1 61.22 127 SER B N 1
ATOM 2721 C CA . SER B 1 127 ? -16.969 -2.602 11.797 1 61.22 127 SER B CA 1
ATOM 2722 C C . SER B 1 127 ? -16.641 -2.201 10.359 1 61.22 127 SER B C 1
ATOM 2724 O O . SER B 1 127 ? -17.359 -1.396 9.766 1 61.22 127 SER B O 1
ATOM 2726 N N . TRP B 1 128 ? -15.438 -2.252 10.047 1 79.12 128 TRP B N 1
ATOM 2727 C CA . TRP B 1 128 ? -15.055 -2.184 8.641 1 79.12 128 TRP B CA 1
ATOM 2728 C C . TRP B 1 128 ? -15.859 -3.176 7.805 1 79.12 128 TRP B C 1
ATOM 2730 O O . TRP B 1 128 ? -15.289 -4.031 7.121 1 79.12 128 TRP B O 1
ATOM 2740 N N . LYS B 1 129 ? -17.234 -2.961 7.844 1 83 129 LYS B N 1
ATOM 2741 C CA . LYS B 1 129 ? -18.172 -3.924 7.277 1 83 129 LYS B CA 1
ATOM 2742 C C . LYS B 1 129 ? -18.031 -4.004 5.758 1 83 129 LYS B C 1
ATOM 2744 O O . LYS B 1 129 ? -18.047 -5.098 5.188 1 83 129 LYS B O 1
ATOM 2749 N N . GLU B 1 130 ? -17.875 -2.852 5.168 1 85.88 130 GLU B N 1
ATOM 2750 C CA . GLU B 1 130 ? -17.828 -2.83 3.709 1 85.88 130 GLU B CA 1
ATOM 2751 C C . GLU B 1 130 ? -16.594 -3.537 3.184 1 85.88 130 GLU B C 1
ATOM 2753 O O . GLU B 1 130 ? -16.672 -4.344 2.258 1 85.88 130 GLU B O 1
ATOM 2758 N N . GLY B 1 131 ? -15.461 -3.248 3.777 1 89.12 131 GLY B N 1
ATOM 2759 C CA . GLY B 1 131 ? -14.227 -3.926 3.396 1 89.12 131 GLY B CA 1
ATOM 2760 C C . GLY B 1 131 ? -14.266 -5.418 3.666 1 89.12 131 GLY B C 1
ATOM 2761 O O . GLY B 1 131 ? -13.82 -6.215 2.836 1 89.12 131 GLY B O 1
ATOM 2762 N N . GLU B 1 132 ? -14.844 -5.715 4.73 1 91.38 132 GLU B N 1
ATOM 2763 C CA . GLU B 1 132 ? -14.969 -7.125 5.094 1 91.38 132 GLU B CA 1
ATOM 2764 C C . GLU B 1 132 ? -15.852 -7.871 4.102 1 91.38 132 GLU B C 1
ATOM 2766 O O . GLU B 1 132 ? -15.586 -9.031 3.777 1 91.38 132 GLU B O 1
ATOM 2771 N N . THR B 1 133 ? -16.906 -7.246 3.707 1 93.44 133 THR B N 1
ATOM 2772 C CA . THR B 1 133 ? -17.828 -7.863 2.756 1 93.44 133 THR B CA 1
ATOM 2773 C C . THR B 1 133 ? -17.109 -8.188 1.448 1 93.44 133 THR B C 1
ATOM 2775 O O . THR B 1 133 ? -17.266 -9.289 0.911 1 93.44 133 THR B O 1
ATOM 2778 N N . VAL B 1 134 ? -16.375 -7.277 0.96 1 96.12 134 VAL B N 1
ATOM 2779 C CA . VAL B 1 134 ? -15.656 -7.488 -0.294 1 96.12 134 VAL B CA 1
ATOM 2780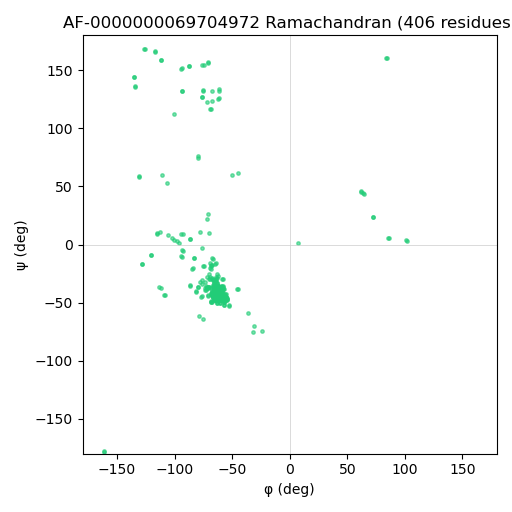 C C . VAL B 1 134 ? -14.602 -8.578 -0.11 1 96.12 134 VAL B C 1
ATOM 2782 O O . VAL B 1 134 ? -14.438 -9.438 -0.974 1 96.12 134 VAL B O 1
ATOM 2785 N N . PHE B 1 135 ? -13.922 -8.57 0.989 1 96.38 135 PHE B N 1
ATOM 2786 C CA . PHE B 1 135 ? -12.938 -9.602 1.301 1 96.38 135 PHE B CA 1
ATOM 2787 C C . PHE B 1 135 ? -13.586 -10.984 1.336 1 96.38 135 PHE B C 1
ATOM 2789 O O . PHE B 1 135 ? -13.016 -11.945 0.822 1 96.38 135 PHE B O 1
ATOM 2796 N N . GLU B 1 136 ? -14.719 -11.031 1.937 1 96.62 136 GLU B N 1
ATOM 2797 C CA . GLU B 1 136 ? -15.422 -12.305 2.045 1 96.62 136 GLU B CA 1
ATOM 2798 C C . GLU B 1 136 ? -15.867 -12.805 0.676 1 96.62 136 GLU B C 1
ATOM 2800 O O . GLU B 1 136 ? -15.891 -14.016 0.426 1 96.62 136 GLU B O 1
ATOM 2805 N N . MET B 1 137 ? -16.25 -11.93 -0.195 1 97.62 137 MET B N 1
ATOM 2806 C CA . MET B 1 137 ? -16.578 -12.328 -1.563 1 97.62 137 MET B CA 1
ATOM 2807 C C . MET B 1 137 ? -15.359 -12.953 -2.248 1 97.62 137 MET B C 1
ATOM 2809 O O . MET B 1 137 ? -15.484 -13.984 -2.912 1 97.62 137 MET B O 1
ATOM 2813 N N . LEU B 1 138 ? -14.234 -12.344 -2.121 1 98.31 138 LEU B N 1
ATOM 2814 C CA . LEU B 1 138 ? -13 -12.891 -2.672 1 98.31 138 LEU B CA 1
ATOM 2815 C C . LEU B 1 138 ? -12.688 -14.258 -2.07 1 98.31 138 LEU B C 1
ATOM 2817 O O . LEU B 1 138 ? -12.352 -15.195 -2.795 1 98.31 138 LEU B O 1
ATOM 2821 N N . LYS B 1 139 ? -12.828 -14.344 -0.783 1 97.94 139 LYS B N 1
ATOM 2822 C CA . LYS B 1 139 ? -12.508 -15.578 -0.066 1 97.94 139 LYS B CA 1
ATOM 2823 C C . LYS B 1 139 ? -13.422 -16.719 -0.505 1 97.94 139 LYS B C 1
ATOM 2825 O O . LYS B 1 139 ? -12.969 -17.859 -0.652 1 97.94 139 LYS B O 1
ATOM 2830 N N . LYS B 1 140 ? -14.641 -16.391 -0.632 1 98.25 140 LYS B N 1
ATOM 2831 C CA . LYS B 1 140 ? -15.578 -17.406 -1.125 1 98.25 140 LYS B CA 1
ATOM 2832 C C . LYS B 1 140 ? -15.141 -17.938 -2.484 1 98.25 140 LYS B C 1
ATOM 2834 O O . LYS B 1 140 ? -15.195 -19.141 -2.725 1 98.25 140 LYS B O 1
ATOM 2839 N N . ASN B 1 141 ? -14.742 -17.062 -3.367 1 98.81 141 ASN B N 1
ATOM 2840 C CA . ASN B 1 141 ? -14.273 -17.5 -4.676 1 98.81 141 ASN B CA 1
ATOM 2841 C C . ASN B 1 141 ? -12.984 -18.312 -4.57 1 98.81 141 ASN B C 1
ATOM 2843 O O . ASN B 1 141 ? -12.797 -19.297 -5.293 1 98.81 141 ASN B O 1
ATOM 2847 N N . VAL B 1 142 ? -12.062 -17.938 -3.711 1 98.56 142 VAL B N 1
ATOM 2848 C CA . VAL B 1 142 ? -10.82 -18.672 -3.49 1 98.56 142 VAL B CA 1
ATOM 2849 C C . VAL B 1 142 ? -11.141 -20.078 -3.004 1 98.56 142 VAL B C 1
ATOM 2851 O O . VAL B 1 142 ? -10.523 -21.047 -3.455 1 98.56 142 VAL B O 1
ATOM 2854 N N . ARG B 1 143 ? -12.07 -20.234 -2.105 1 98.44 143 ARG B N 1
ATOM 2855 C CA . ARG B 1 143 ? -12.484 -21.547 -1.622 1 98.44 143 ARG B CA 1
ATOM 2856 C C . ARG B 1 143 ? -13 -22.406 -2.766 1 98.44 143 ARG B C 1
ATOM 2858 O O . ARG B 1 143 ? -12.734 -23.609 -2.811 1 98.44 143 ARG B O 1
ATOM 2865 N N . GLU B 1 144 ? -13.742 -21.797 -3.643 1 98.5 144 GLU B N 1
ATOM 2866 C CA . GLU B 1 144 ? -14.227 -22.531 -4.805 1 98.5 144 GLU B CA 1
ATOM 2867 C C . GLU B 1 144 ? -13.07 -22.984 -5.691 1 98.5 144 GLU B C 1
ATOM 2869 O O . GLU B 1 144 ? -13.094 -24.078 -6.242 1 98.5 144 GLU B O 1
ATOM 2874 N N . CYS B 1 145 ? -12.125 -22.094 -5.883 1 98.69 145 CYS B N 1
ATOM 2875 C CA . CYS B 1 145 ? -10.922 -22.5 -6.602 1 98.69 145 CYS B CA 1
ATOM 2876 C C . CYS B 1 145 ? -10.266 -23.703 -5.926 1 98.69 145 CYS B C 1
ATOM 2878 O O . CYS B 1 145 ? -9.859 -24.656 -6.598 1 98.69 145 CYS B O 1
ATOM 2880 N N . MET B 1 146 ? -10.141 -23.656 -4.617 1 98.06 146 MET B N 1
ATOM 2881 C CA . MET B 1 146 ? -9.523 -24.75 -3.859 1 98.06 146 MET B CA 1
ATOM 2882 C C . MET B 1 146 ? -10.305 -26.047 -4.043 1 98.06 146 MET B C 1
ATOM 2884 O O . MET B 1 146 ? -9.711 -27.109 -4.195 1 98.06 146 MET B O 1
ATOM 2888 N N . LEU B 1 147 ? -11.578 -25.953 -4.035 1 97.56 147 LEU B N 1
ATOM 2889 C CA . LEU B 1 147 ? -12.43 -27.109 -4.242 1 97.56 147 LEU B CA 1
ATOM 2890 C C . LEU B 1 147 ? -12.211 -27.703 -5.633 1 97.56 147 LEU B C 1
ATOM 2892 O O . LEU B 1 147 ? -12.414 -28.906 -5.84 1 97.56 147 LEU B O 1
ATOM 2896 N N . ASN B 1 148 ? -11.805 -26.891 -6.531 1 97.44 148 ASN B N 1
ATOM 2897 C CA . ASN B 1 148 ? -11.539 -27.328 -7.898 1 97.44 148 ASN B CA 1
ATOM 2898 C C . ASN B 1 148 ? -10.078 -27.719 -8.086 1 97.44 148 ASN B C 1
ATOM 2900 O O . ASN B 1 148 ? -9.602 -27.828 -9.219 1 97.44 148 ASN B O 1
ATOM 2904 N N . GLY B 1 149 ? -9.359 -27.781 -7.031 1 96.88 149 GLY B N 1
ATOM 2905 C CA . GLY B 1 149 ? -8.031 -28.375 -7.066 1 96.88 149 GLY B CA 1
ATOM 2906 C C . GLY B 1 149 ? -6.914 -27.359 -7.105 1 96.88 149 GLY B C 1
ATOM 2907 O O . GLY B 1 149 ? -5.738 -27.719 -7.211 1 96.88 149 GLY B O 1
ATOM 2908 N N . TYR B 1 150 ? -7.285 -26.078 -7.039 1 97.12 150 TYR B N 1
ATOM 2909 C CA . TYR B 1 150 ? -6.266 -25.047 -7.023 1 97.12 150 TYR B CA 1
ATOM 2910 C C . TYR B 1 150 ? -5.797 -24.75 -5.602 1 97.12 150 TYR B C 1
ATOM 2912 O O . TYR B 1 150 ? -6.504 -25.062 -4.637 1 97.12 150 TYR B O 1
ATOM 2920 N N . PHE B 1 151 ? -4.562 -24.266 -5.492 1 97.06 151 PHE B N 1
ATOM 2921 C CA . PHE B 1 151 ? -3.973 -23.797 -4.246 1 97.06 151 PHE B CA 1
ATOM 2922 C C . PHE B 1 151 ? -3.881 -24.922 -3.23 1 97.06 151 PHE B C 1
ATOM 2924 O O . PHE B 1 151 ? -4.27 -24.766 -2.072 1 97.06 151 PHE B O 1
ATOM 2931 N N . ARG B 1 152 ? -3.43 -26.016 -3.691 1 92.94 152 ARG B N 1
ATOM 2932 C CA . ARG B 1 152 ? -3.322 -27.188 -2.828 1 92.94 152 ARG B CA 1
ATOM 2933 C C . ARG B 1 152 ? -2.371 -26.922 -1.665 1 92.94 152 ARG B C 1
ATOM 2935 O O . ARG B 1 152 ? -1.287 -26.375 -1.856 1 92.94 152 ARG B O 1
ATOM 2942 N N . GLY B 1 153 ? -2.785 -27.281 -0.476 1 90.81 153 GLY B N 1
ATOM 2943 C CA . GLY B 1 153 ? -1.938 -27.172 0.702 1 90.81 153 GLY B CA 1
ATOM 2944 C C . GLY B 1 153 ? -1.965 -25.812 1.347 1 90.81 153 GLY B C 1
ATOM 2945 O O . GLY B 1 153 ? -1.227 -25.547 2.299 1 90.81 153 GLY B O 1
ATOM 2946 N N . GLN B 1 154 ? -2.805 -24.953 0.851 1 93.88 154 GLN B N 1
ATOM 2947 C CA . GLN B 1 154 ? -2.891 -23.594 1.394 1 93.88 154 GLN B CA 1
ATOM 2948 C C . GLN B 1 154 ? -4.223 -23.375 2.104 1 93.88 154 GLN B C 1
ATOM 2950 O O . GLN B 1 154 ? -5.168 -24.141 1.92 1 93.88 154 GLN B O 1
ATOM 2955 N N . THR B 1 155 ? -4.227 -22.391 2.971 1 95.06 155 THR B N 1
ATOM 2956 C CA . THR B 1 155 ? -5.473 -22.062 3.646 1 95.06 155 THR B CA 1
ATOM 2957 C C . THR B 1 155 ? -6.207 -20.938 2.904 1 95.06 155 THR B C 1
ATOM 2959 O O . THR B 1 155 ? -5.582 -20.109 2.244 1 95.06 155 THR B O 1
ATOM 2962 N N . ALA B 1 156 ? -7.535 -20.938 3.016 1 96.44 156 ALA B N 1
ATOM 2963 C CA . ALA B 1 156 ? -8.352 -19.938 2.328 1 96.44 156 ALA B CA 1
ATOM 2964 C C . ALA B 1 156 ? -7.996 -18.531 2.793 1 96.44 156 ALA B C 1
ATOM 2966 O O . ALA B 1 156 ? -7.902 -17.609 1.979 1 96.44 156 ALA B O 1
ATOM 2967 N N . ASP B 1 157 ? -7.805 -18.312 4.105 1 96.69 157 ASP B N 1
ATOM 2968 C CA . ASP B 1 157 ? -7.516 -16.984 4.645 1 96.69 157 ASP B CA 1
ATOM 2969 C C . ASP B 1 157 ? -6.195 -16.453 4.098 1 96.69 157 ASP B C 1
ATOM 2971 O O . ASP B 1 157 ? -6.145 -15.344 3.561 1 96.69 157 ASP B O 1
ATOM 2975 N N . ALA B 1 158 ? -5.164 -17.234 4.184 1 96.69 158 ALA B N 1
ATOM 2976 C CA . ALA B 1 158 ? -3.84 -16.797 3.74 1 96.69 158 ALA B CA 1
ATOM 2977 C C . ALA B 1 158 ? -3.814 -16.578 2.23 1 96.69 158 ALA B C 1
ATOM 2979 O O . ALA B 1 158 ? -3.248 -15.602 1.749 1 96.69 158 ALA B O 1
ATOM 2980 N N . THR B 1 159 ? -4.43 -17.5 1.516 1 97.75 159 THR B N 1
ATOM 2981 C CA . THR B 1 159 ? -4.449 -17.406 0.061 1 97.75 159 THR B CA 1
ATOM 2982 C C . THR B 1 159 ? -5.23 -16.172 -0.386 1 97.75 159 THR B C 1
ATOM 2984 O O . THR B 1 159 ? -4.781 -15.43 -1.264 1 97.75 159 THR B O 1
ATOM 2987 N N . THR B 1 160 ? -6.391 -15.945 0.235 1 98 160 THR B N 1
ATOM 2988 C CA . THR B 1 160 ? -7.211 -14.781 -0.092 1 98 160 THR B CA 1
ATOM 2989 C C . THR B 1 160 ? -6.457 -13.492 0.202 1 98 160 THR B C 1
ATOM 2991 O O . THR B 1 160 ? -6.434 -12.578 -0.625 1 98 160 THR B O 1
ATOM 2994 N N . TYR B 1 161 ? -5.824 -13.438 1.323 1 98 161 TYR B N 1
ATOM 2995 C CA . TYR B 1 161 ? -5.051 -12.258 1.704 1 98 161 TYR B CA 1
ATOM 2996 C C . TYR B 1 161 ? -3.889 -12.039 0.743 1 98 161 TYR B C 1
ATOM 2998 O O . TYR B 1 161 ? -3.59 -10.898 0.374 1 98 161 TYR B O 1
ATOM 3006 N N . THR B 1 162 ? -3.252 -13.109 0.357 1 98.56 162 THR B N 1
ATOM 3007 C CA . THR B 1 162 ? -2.139 -13.023 -0.582 1 98.56 162 THR B CA 1
ATOM 3008 C C . THR B 1 162 ? -2.596 -12.422 -1.909 1 98.56 162 THR B C 1
ATOM 3010 O O . THR B 1 162 ? -1.946 -11.523 -2.449 1 98.56 162 THR B O 1
ATOM 3013 N N . ILE B 1 163 ? -3.68 -12.883 -2.402 1 98.81 163 ILE B N 1
ATOM 3014 C CA . ILE B 1 163 ? -4.203 -12.414 -3.682 1 98.81 163 ILE B CA 1
ATOM 3015 C C . ILE B 1 163 ? -4.594 -10.945 -3.568 1 98.81 163 ILE B C 1
ATOM 3017 O O . ILE B 1 163 ? -4.219 -10.125 -4.41 1 98.81 163 ILE B O 1
ATOM 3021 N N . TRP B 1 164 ? -5.32 -10.594 -2.531 1 98.75 164 TRP B N 1
ATOM 3022 C CA . TRP B 1 164 ? -5.684 -9.195 -2.297 1 98.75 164 TRP B CA 1
ATOM 3023 C C . TRP B 1 164 ? -4.441 -8.328 -2.168 1 98.75 164 TRP B C 1
ATOM 3025 O O . TRP B 1 164 ? -4.348 -7.266 -2.791 1 98.75 164 TRP B O 1
ATOM 3035 N N . ALA B 1 165 ? -3.523 -8.805 -1.374 1 98.62 165 ALA B N 1
ATOM 3036 C CA . ALA B 1 165 ? -2.299 -8.047 -1.118 1 98.62 165 ALA B CA 1
ATOM 3037 C C . ALA B 1 165 ? -1.53 -7.793 -2.412 1 98.62 165 ALA B C 1
ATOM 3039 O O . ALA B 1 165 ? -0.946 -6.723 -2.596 1 98.62 165 ALA B O 1
ATOM 3040 N N . THR B 1 166 ? -1.451 -8.758 -3.252 1 98.88 166 THR B N 1
ATOM 3041 C CA . THR B 1 166 ? -0.772 -8.602 -4.535 1 98.88 166 THR B CA 1
ATOM 3042 C C . THR B 1 166 ? -1.391 -7.461 -5.34 1 98.88 166 THR B C 1
ATOM 3044 O O . THR B 1 166 ? -0.685 -6.551 -5.777 1 98.88 166 THR B O 1
ATOM 3047 N N . LEU B 1 167 ? -2.699 -7.52 -5.492 1 98.88 167 LEU B N 1
ATOM 3048 C CA . LEU B 1 167 ? -3.383 -6.496 -6.277 1 98.88 167 LEU B CA 1
ATOM 3049 C C . LEU B 1 167 ? -3.262 -5.129 -5.609 1 98.88 167 LEU B C 1
ATOM 3051 O O . LEU B 1 167 ? -3.029 -4.121 -6.281 1 98.88 167 LEU B O 1
ATOM 3055 N N . HIS B 1 168 ? -3.436 -5.121 -4.309 1 98.56 168 HIS B N 1
ATOM 3056 C CA . HIS B 1 168 ? -3.25 -3.893 -3.547 1 98.56 168 HIS B CA 1
ATOM 3057 C C . HIS B 1 168 ? -1.852 -3.322 -3.754 1 98.56 168 HIS B C 1
ATOM 3059 O O . HIS B 1 168 ? -1.688 -2.111 -3.926 1 98.56 168 HIS B O 1
ATOM 3065 N N . GLY B 1 169 ? -0.874 -4.18 -3.658 1 98.5 169 GLY B N 1
ATOM 3066 C CA . GLY B 1 169 ? 0.492 -3.729 -3.877 1 98.5 169 GLY B CA 1
ATOM 3067 C C . GLY B 1 169 ? 0.71 -3.137 -5.258 1 98.5 169 GLY B C 1
ATOM 3068 O O . GLY B 1 169 ? 1.353 -2.094 -5.395 1 98.5 169 GLY B O 1
ATOM 3069 N N . LEU B 1 170 ? 0.209 -3.777 -6.293 1 98.31 170 LEU B N 1
ATOM 3070 C CA . LEU B 1 170 ? 0.356 -3.307 -7.668 1 98.31 170 LEU B CA 1
ATOM 3071 C C . LEU B 1 170 ? -0.157 -1.878 -7.812 1 98.31 170 LEU B C 1
ATOM 3073 O O . LEU B 1 170 ? 0.535 -1.018 -8.359 1 98.31 170 LEU B O 1
ATOM 3077 N N . VAL B 1 171 ? -1.297 -1.635 -7.297 1 97.88 171 VAL B N 1
ATOM 3078 C CA . VAL B 1 171 ? -1.943 -0.36 -7.59 1 97.88 171 VAL B CA 1
ATOM 3079 C C . VAL B 1 171 ? -1.465 0.702 -6.602 1 97.88 171 VAL B C 1
ATOM 3081 O O . VAL B 1 171 ? -1.346 1.878 -6.957 1 97.88 171 VAL B O 1
ATOM 3084 N N . SER B 1 172 ? -1.225 0.286 -5.332 1 96.56 172 SER B N 1
ATOM 3085 C CA . SER B 1 172 ? -0.798 1.26 -4.332 1 96.56 172 SER B CA 1
ATOM 3086 C C . SER B 1 172 ? 0.565 1.848 -4.68 1 96.56 172 SER B C 1
ATOM 3088 O O . SER B 1 172 ? 0.801 3.043 -4.484 1 96.56 172 SER B O 1
ATOM 3090 N N 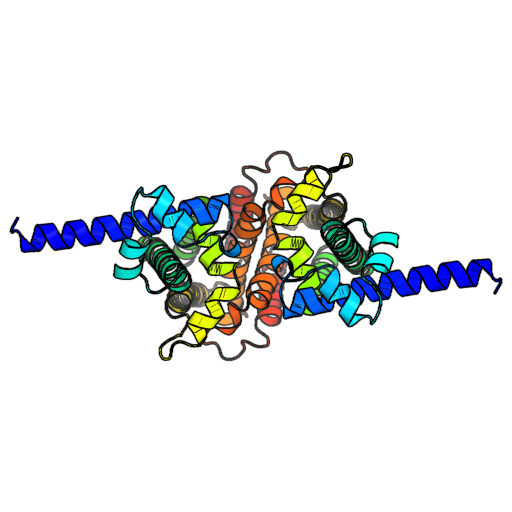. LEU B 1 173 ? 1.487 1.048 -5.172 1 95.38 173 LEU B N 1
ATOM 3091 C CA . LEU B 1 173 ? 2.801 1.535 -5.582 1 95.38 173 LEU B CA 1
ATOM 3092 C C . LEU B 1 173 ? 2.676 2.537 -6.727 1 95.38 173 LEU B C 1
ATOM 3094 O O . LEU B 1 173 ? 3.438 3.504 -6.793 1 95.38 173 LEU B O 1
ATOM 3098 N N . LYS B 1 174 ? 1.785 2.303 -7.613 1 94.5 174 LYS B N 1
ATOM 3099 C CA . LYS B 1 174 ? 1.537 3.246 -8.695 1 94.5 174 LYS B CA 1
ATOM 3100 C C . LYS B 1 174 ? 0.91 4.535 -8.172 1 94.5 174 LYS B C 1
ATOM 3102 O O . LYS B 1 174 ? 1.365 5.633 -8.508 1 94.5 174 LYS B O 1
ATOM 3107 N N . ILE B 1 175 ? -0.119 4.363 -7.387 1 91.62 175 ILE B N 1
ATOM 3108 C CA . ILE B 1 175 ? -0.881 5.5 -6.887 1 91.62 175 ILE B CA 1
ATOM 3109 C C . ILE B 1 175 ? 0.017 6.383 -6.02 1 91.62 175 ILE B C 1
ATOM 3111 O O . ILE B 1 175 ? -0.089 7.609 -6.055 1 91.62 175 ILE B O 1
ATOM 3115 N N . ARG B 1 176 ? 0.888 5.754 -5.289 1 88.81 176 ARG B N 1
ATOM 3116 C CA . ARG B 1 176 ? 1.81 6.496 -4.438 1 88.81 176 ARG B CA 1
ATOM 3117 C C . ARG B 1 176 ? 3.061 6.906 -5.207 1 88.81 176 ARG B C 1
ATOM 3119 O O . ARG B 1 176 ? 4.039 7.367 -4.613 1 88.81 176 ARG B O 1
ATOM 3126 N N . GLU B 1 177 ? 3.109 6.629 -6.547 1 88.56 177 GLU B N 1
ATOM 3127 C CA . GLU B 1 177 ? 4.062 7.16 -7.516 1 88.56 177 GLU B CA 1
ATOM 3128 C C . GLU B 1 177 ? 5.445 6.551 -7.32 1 88.56 177 GLU B C 1
ATOM 3130 O O . GLU B 1 177 ? 6.457 7.176 -7.645 1 88.56 177 GLU B O 1
ATOM 3135 N N . A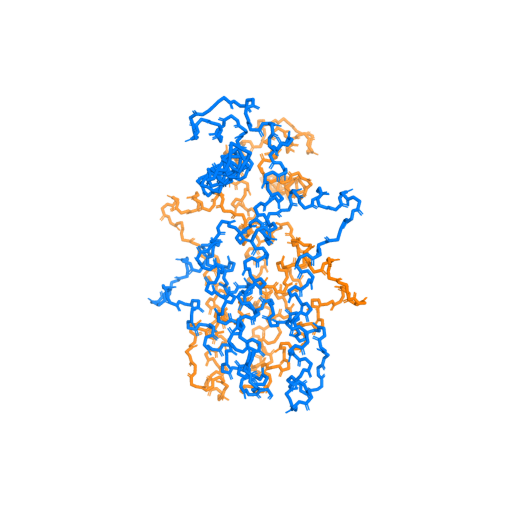RG B 1 178 ? 5.469 5.391 -6.727 1 89.25 178 ARG B N 1
ATOM 3136 C CA . ARG B 1 178 ? 6.754 4.715 -6.562 1 89.25 178 ARG B CA 1
ATOM 3137 C C . ARG B 1 178 ? 7.172 4.02 -7.855 1 89.25 178 ARG B C 1
ATOM 3139 O O . ARG B 1 178 ? 8.352 4.004 -8.203 1 89.25 178 ARG B O 1
ATOM 3146 N N . SER B 1 179 ? 6.195 3.484 -8.562 1 90.19 179 SER B N 1
ATOM 3147 C CA . SER B 1 179 ? 6.52 2.768 -9.789 1 90.19 179 SER B CA 1
ATOM 3148 C C . SER B 1 179 ? 7.062 3.713 -10.852 1 90.19 179 SER B C 1
ATOM 3150 O O . SER B 1 179 ? 7.875 3.312 -11.688 1 90.19 179 SER B O 1
ATOM 3152 N N . GLY B 1 180 ? 6.594 4.957 -10.805 1 86.5 180 GLY B N 1
ATOM 3153 C CA . GLY B 1 180 ? 7.051 5.945 -11.773 1 86.5 180 GLY B CA 1
ATOM 3154 C C . GLY B 1 180 ? 8.516 6.312 -11.602 1 86.5 180 GLY B C 1
ATOM 3155 O O . GLY B 1 180 ? 9.109 6.922 -12.492 1 86.5 180 GLY B O 1
ATOM 3156 N N . LEU B 1 181 ? 9.102 5.906 -10.516 1 84 181 LEU B N 1
ATOM 3157 C CA . LEU B 1 181 ? 10.484 6.246 -10.219 1 84 181 LEU B CA 1
ATOM 3158 C C . LEU B 1 181 ? 11.43 5.145 -10.68 1 84 181 LEU B C 1
ATOM 3160 O O . LEU B 1 181 ? 12.648 5.301 -10.617 1 84 181 LEU B O 1
ATOM 3164 N N . LEU B 1 182 ? 10.836 4.035 -11.055 1 88.06 182 LEU B N 1
ATOM 3165 C CA . LEU B 1 182 ? 11.641 2.924 -11.547 1 88.06 182 LEU B CA 1
ATOM 3166 C C . LEU B 1 182 ? 12.141 3.197 -12.961 1 88.06 182 LEU B C 1
ATOM 3168 O O . LEU B 1 182 ? 11.406 3.76 -13.781 1 88.06 182 LEU B O 1
ATOM 3172 N N . LYS B 1 183 ? 13.375 2.971 -13.188 1 83.75 183 LYS B N 1
ATOM 3173 C CA . LYS B 1 183 ? 13.953 3.137 -14.516 1 83.75 183 LYS B CA 1
ATOM 3174 C C . LYS B 1 183 ? 13.633 1.934 -15.406 1 83.75 183 LYS B C 1
ATOM 3176 O O . LYS B 1 183 ? 14.5 1.096 -15.656 1 83.75 183 LYS B O 1
ATOM 3181 N N . ILE B 1 184 ? 12.352 1.927 -15.836 1 85.69 184 ILE B N 1
ATOM 3182 C CA . ILE B 1 184 ? 11.93 0.859 -16.734 1 85.69 184 ILE B CA 1
ATOM 3183 C C . ILE B 1 184 ? 11.102 1.446 -17.875 1 85.69 184 ILE B C 1
ATOM 3185 O O . ILE B 1 184 ? 10.477 2.494 -17.734 1 85.69 184 ILE B O 1
ATOM 3189 N N . ASN B 1 185 ? 11.172 0.995 -19.031 1 74.94 185 ASN B N 1
ATOM 3190 C CA . ASN B 1 185 ? 10.609 1.54 -20.266 1 74.94 185 ASN B CA 1
ATOM 3191 C C . ASN B 1 185 ? 9.086 1.599 -20.219 1 74.94 185 ASN B C 1
ATOM 3193 O O . ASN B 1 185 ? 8.484 2.547 -20.719 1 74.94 185 ASN B O 1
ATOM 3197 N N . GLU B 1 186 ? 8.359 0.639 -19.719 1 77.62 186 GLU B N 1
ATOM 3198 C CA . GLU B 1 186 ? 6.898 0.6 -19.75 1 77.62 186 GLU B CA 1
ATOM 3199 C C . GLU B 1 186 ? 6.309 0.781 -18.359 1 77.62 186 GLU B C 1
ATOM 3201 O O . GLU B 1 186 ? 5.445 0.005 -17.938 1 77.62 186 GLU B O 1
ATOM 3206 N N . THR B 1 187 ? 6.66 1.907 -17.844 1 72.44 187 THR B N 1
ATOM 3207 C CA . THR B 1 187 ? 6.18 2.139 -16.484 1 72.44 187 THR B CA 1
ATOM 3208 C C . THR B 1 187 ? 4.668 2.355 -16.469 1 72.44 187 THR B C 1
ATOM 3210 O O . THR B 1 187 ? 3.986 1.972 -15.523 1 72.44 187 THR B O 1
ATOM 3213 N N . GLU B 1 188 ? 4.156 2.916 -17.625 1 74.94 188 GLU B N 1
ATOM 3214 C CA . GLU B 1 188 ? 2.73 3.223 -17.688 1 74.94 188 GLU B CA 1
ATOM 3215 C C . GLU B 1 188 ? 1.894 1.949 -17.734 1 74.94 188 GLU B C 1
ATOM 3217 O O . GLU B 1 188 ? 0.785 1.904 -17.203 1 74.94 188 GLU B O 1
ATOM 3222 N N . ASN B 1 189 ? 2.469 0.973 -18.25 1 92.31 189 ASN B N 1
ATOM 3223 C CA . ASN B 1 189 ? 1.742 -0.285 -18.391 1 92.31 189 ASN B CA 1
ATOM 3224 C C . ASN B 1 189 ? 2.223 -1.325 -17.375 1 92.31 189 ASN B C 1
ATOM 3226 O O . ASN B 1 189 ? 1.808 -2.484 -17.438 1 92.31 189 ASN B O 1
ATOM 3230 N N . LEU B 1 190 ? 3.02 -0.839 -16.531 1 96 190 LEU B N 1
ATOM 3231 C CA . LEU B 1 190 ? 3.676 -1.769 -15.625 1 96 190 LEU B CA 1
ATOM 3232 C C . LEU B 1 190 ? 2.654 -2.471 -14.734 1 96 190 LEU B C 1
ATOM 3234 O O . LEU B 1 190 ? 2.756 -3.676 -14.5 1 96 190 LEU B O 1
ATOM 3238 N N . VAL B 1 191 ? 1.688 -1.747 -14.297 1 97.69 191 VAL B N 1
ATOM 3239 C CA . VAL B 1 191 ? 0.68 -2.322 -13.414 1 97.69 191 VAL B CA 1
ATOM 3240 C C . VAL B 1 191 ? -0.088 -3.418 -14.156 1 97.69 191 VAL B C 1
ATOM 3242 O O . VAL B 1 191 ? -0.23 -4.531 -13.648 1 97.69 191 VAL B O 1
ATOM 3245 N N . MET B 1 192 ? -0.53 -3.139 -15.352 1 97.06 192 MET B N 1
ATOM 3246 C CA . MET B 1 192 ? -1.312 -4.105 -16.109 1 97.06 192 MET B CA 1
ATOM 3247 C C . MET B 1 192 ? -0.454 -5.297 -16.516 1 97.06 192 MET B C 1
ATOM 3249 O O . MET B 1 192 ? -0.92 -6.438 -16.5 1 97.06 192 MET B O 1
ATOM 3253 N N . ASN B 1 193 ? 0.767 -5.035 -16.969 1 96.88 193 ASN B N 1
ATOM 3254 C CA . ASN B 1 193 ? 1.676 -6.125 -17.297 1 96.88 193 ASN B CA 1
ATOM 3255 C C . ASN B 1 193 ? 1.943 -7.02 -16.094 1 96.88 193 ASN B C 1
ATOM 3257 O O . ASN B 1 193 ? 2.043 -8.242 -16.219 1 96.88 193 ASN B O 1
ATOM 3261 N N . SER B 1 194 ? 2.117 -6.441 -14.961 1 98 194 SER B N 1
ATOM 3262 C CA . SER B 1 194 ? 2.373 -7.191 -13.734 1 98 194 SER B CA 1
ATOM 3263 C C . SER B 1 194 ? 1.13 -7.953 -13.289 1 98 194 SER B C 1
ATOM 3265 O O . SER B 1 194 ? 1.234 -9.047 -12.734 1 98 194 SER B O 1
ATOM 3267 N N . PHE B 1 195 ? -0.025 -7.305 -13.5 1 98.38 195 PHE B N 1
ATOM 3268 C CA . PHE B 1 195 ? -1.256 -8.047 -13.258 1 98.38 195 PHE B CA 1
ATOM 3269 C C . PHE B 1 195 ? -1.319 -9.289 -14.148 1 98.38 195 PHE B C 1
ATOM 3271 O O . PHE B 1 195 ? -1.73 -10.359 -13.695 1 98.38 195 PHE B O 1
ATOM 3278 N N . GLN B 1 196 ? -0.954 -9.164 -15.375 1 97.62 196 GLN B N 1
ATOM 3279 C CA . GLN B 1 196 ? -0.912 -10.305 -16.281 1 97.62 196 GLN B CA 1
ATOM 3280 C C . GLN B 1 196 ? 0.081 -11.359 -15.797 1 97.62 196 GLN B C 1
ATOM 3282 O O . GLN B 1 196 ? -0.191 -12.555 -15.867 1 97.62 196 GLN B O 1
ATOM 3287 N N . ALA B 1 197 ? 1.235 -10.914 -15.383 1 97.31 197 ALA B N 1
ATOM 3288 C CA . ALA B 1 197 ? 2.215 -11.844 -14.82 1 97.31 197 ALA B CA 1
ATOM 3289 C C . ALA B 1 197 ? 1.631 -12.602 -13.633 1 97.31 197 ALA B C 1
ATOM 3291 O O . ALA B 1 197 ? 1.807 -13.82 -13.516 1 97.31 197 ALA B O 1
ATOM 3292 N N . PHE B 1 198 ? 0.952 -11.898 -12.742 1 98.31 198 PHE B N 1
ATOM 3293 C CA . PHE B 1 198 ? 0.324 -12.539 -11.594 1 98.31 198 PHE B CA 1
ATOM 3294 C C . PHE B 1 198 ? -0.731 -13.539 -12.039 1 98.31 198 PHE B C 1
ATOM 3296 O O . PHE B 1 198 ? -0.853 -14.625 -11.453 1 98.31 198 PHE B O 1
ATOM 3303 N N . SER B 1 199 ? -1.539 -13.141 -13.047 1 97.69 199 SER B N 1
ATOM 3304 C CA . SER B 1 199 ? -2.545 -14.047 -13.594 1 97.69 199 SER B CA 1
ATOM 3305 C C . SER B 1 199 ? -1.908 -15.328 -14.109 1 97.69 199 SER B C 1
ATOM 3307 O O . SER B 1 199 ? -2.471 -16.422 -13.938 1 97.69 199 SER B O 1
ATOM 3309 N N . TYR B 1 200 ? -0.769 -15.219 -14.711 1 95.75 200 TYR B N 1
ATOM 3310 C CA . TYR B 1 200 ? -0.04 -16.391 -15.18 1 95.75 200 TYR B CA 1
ATOM 3311 C C . TYR B 1 200 ? 0.412 -17.266 -14.008 1 95.75 200 TYR B C 1
ATOM 3313 O O . TYR B 1 200 ? 0.374 -18.484 -14.086 1 95.75 200 TYR B O 1
ATOM 3321 N N . MET B 1 201 ? 0.915 -16.656 -12.961 1 95.94 201 MET B N 1
ATOM 3322 C CA . MET B 1 201 ? 1.298 -17.406 -11.766 1 95.94 201 MET B CA 1
ATOM 3323 C C . MET B 1 201 ? 0.109 -18.172 -11.203 1 95.94 201 MET B C 1
ATOM 3325 O O . MET B 1 201 ? 0.255 -19.328 -10.766 1 95.94 201 MET B O 1
ATOM 3329 N N . LEU B 1 202 ? -1.094 -17.5 -11.18 1 96.81 202 LEU B N 1
ATOM 3330 C CA . LEU B 1 202 ? -2.299 -18.141 -10.656 1 96.81 202 LEU B CA 1
ATOM 3331 C C . LEU B 1 202 ? -2.672 -19.359 -11.484 1 96.81 202 LEU B C 1
ATOM 3333 O O . LEU B 1 202 ? -3.131 -20.375 -10.938 1 96.81 202 LEU B O 1
ATOM 3337 N N . ASP B 1 203 ? -2.443 -19.281 -12.797 1 94.44 203 ASP B N 1
ATOM 3338 C CA . ASP B 1 203 ? -2.793 -20.375 -13.695 1 94.44 203 ASP B CA 1
ATOM 3339 C C . ASP B 1 203 ? -1.97 -21.625 -13.391 1 94.44 203 ASP B C 1
ATOM 3341 O O . ASP B 1 203 ? -2.344 -22.719 -13.781 1 94.44 203 ASP B O 1
ATOM 3345 N N . ARG B 1 204 ? -0.951 -21.5 -12.703 1 93 204 ARG B N 1
ATOM 3346 C CA . ARG B 1 204 ? -0.025 -22.594 -12.469 1 93 204 ARG B CA 1
ATOM 3347 C C . ARG B 1 204 ? -0.237 -23.219 -11.094 1 93 204 ARG B C 1
ATOM 3349 O O . ARG B 1 204 ? 0.51 -24.109 -10.68 1 93 204 ARG B O 1
ATOM 3356 N N . GLN B 1 205 ? -1.273 -22.734 -10.352 1 94.06 205 GLN B N 1
ATOM 3357 C CA . GLN B 1 205 ? -1.484 -23.188 -8.984 1 94.06 205 GLN B CA 1
ATOM 3358 C C . GLN B 1 205 ? -2.312 -24.469 -8.945 1 94.06 205 GLN B C 1
ATOM 3360 O O . GLN B 1 205 ? -3.152 -24.703 -9.82 1 94.06 205 GLN B O 1
#

Radius of gyration: 23.32 Å; Cα contacts (8 Å, |Δi|>4): 427; chains: 2; bounding box: 86×57×46 Å

Sequence (410 aa):
MGVAERKIREKEQLRGLILGAARNLFFKHGFEKTSIRNIAEQIEYSPGIIYHYFKDKNEIFHALHQEGFQNLKHKMESVMNIADPMGRLKAMGKNYVLFALENPVIYDLMFTLKAPMEHILEEEDKSWKEGETVFEMLKKNVRECMLNGYFRGQTADATTYTIWATLHGLVSLKIRERSGLLKINETENLVMNSFQAFSYMLDRQMGVAERKIREKEQLRGLILGAARNLFFKHGFEKTSIRNIAEQIEYSPGIIYHYFKDKNEIFHALHQEGFQNLKHKMESVMNIADPMGRLKAMGKNYVLFALENPVIYDLMFTLKAPMEHILEEEDKSWKEGETVFEMLKKNVRECMLNGYFRGQTADATTYTIWATLHGLVSLKIRERSGLLKINETENLVMNSFQAFSYMLDRQ

pLDDT: mean 90.66, std 11.1, range [47.28, 98.88]